Protein AF-A0A1I0Q382-F1 (afdb_monomer)

Radius of gyration: 31.77 Å; Cα contacts (8 Å, |Δi|>4): 630; chains: 1; bounding box: 106×89×60 Å

Nearest PDB structures (foldseek):
  3qdr-assembly1_A  TM=5.478E-01  e=9.020E-01  Escherichia coli K-12
  5xpu-assembly1_A  TM=3.634E-01  e=1.411E+00  Homo sapiens
  6ds5-assembly1_A  TM=2.085E-01  e=6.758E+00  Homo sapiens

Foldseek 3Di:
DVVVVVVVVVVVVVVVVVVVVVVVPPPDPPPPDFQKKKKWFAPLPDDFPDFADQQCPLPGGQTWIDIDRDPVLVVQLVVQVVPFAFDPDDGTAFGMKMFTDDPRDTDFIKTDHPAWIGGPNTITGDDPSNVVSSCVRRVVDPIDRDSPPPVPPPQLVLLVVVLVVCQVCVCQQAPVHQFAFKFKKKKKFWAAQQQAGPDIDIDDTPVDDDPDDPPSNVVVVCCCRHPVGGTPHDHPDGTYIDIWIWIAGGCDDPDDDDDRDDGDTPRPPPPVPPPDDDPDPVSLLVDDFDFDADPQGTQWTDPHSQWIFGQDPVRDTDIEGAPQKAFLVGDVVLVVVLVVLDPDDPPDFFFKKKWKFKAFQQRQTDDIDIDGPDDDPDDDPVVSVVSSVVVVNVSPPRMDGHPDRDRMYIYMDMDGD

Mean predicted aligned error: 21.18 Å

Structure (mmCIF, N/CA/C/O backbone):
data_AF-A0A1I0Q382-F1
#
_entry.id   AF-A0A1I0Q382-F1
#
loop_
_atom_site.group_PDB
_atom_site.id
_atom_site.type_symbol
_atom_site.label_atom_id
_atom_site.label_alt_id
_atom_site.label_comp_id
_atom_site.label_asym_id
_atom_site.label_entity_id
_atom_site.label_seq_id
_atom_site.pdbx_PDB_ins_code
_atom_site.Cartn_x
_atom_site.Cartn_y
_atom_site.Cartn_z
_atom_site.occupancy
_atom_site.B_iso_or_equiv
_atom_site.auth_seq_id
_atom_site.auth_comp_id
_atom_site.auth_asym_id
_atom_site.auth_atom_id
_atom_site.pdbx_PDB_model_num
ATOM 1 N N . MET A 1 1 ? 60.076 -59.379 -13.309 1.00 53.09 1 MET A N 1
ATOM 2 C CA . MET A 1 1 ? 59.028 -58.819 -12.424 1.00 53.09 1 MET A CA 1
ATOM 3 C C . MET A 1 1 ? 59.174 -57.314 -12.170 1.00 53.09 1 MET A C 1
ATOM 5 O O . MET A 1 1 ? 58.160 -56.644 -12.102 1.00 53.09 1 MET A O 1
ATOM 9 N N . ILE A 1 2 ? 60.390 -56.749 -12.145 1.00 53.31 2 ILE A N 1
ATOM 10 C CA . ILE A 1 2 ? 60.640 -55.320 -11.832 1.00 53.31 2 ILE A CA 1
ATOM 11 C C . ILE A 1 2 ? 60.186 -54.337 -12.944 1.00 53.31 2 ILE A C 1
ATOM 13 O O . ILE A 1 2 ? 59.882 -53.179 -12.677 1.00 53.31 2 ILE A O 1
ATOM 17 N N . PHE A 1 3 ? 60.072 -54.785 -14.200 1.00 44.22 3 PHE A N 1
ATOM 18 C CA . PHE A 1 3 ? 59.647 -53.923 -15.319 1.00 44.22 3 PHE A CA 1
ATOM 19 C C . PHE A 1 3 ? 58.124 -53.742 -15.450 1.00 44.22 3 PHE A C 1
ATOM 21 O O . PHE A 1 3 ? 57.684 -52.788 -16.090 1.00 44.22 3 PHE A O 1
ATOM 28 N N . LEU A 1 4 ? 57.316 -54.625 -14.849 1.00 47.38 4 LEU A N 1
ATOM 29 C CA . LEU A 1 4 ? 55.854 -54.533 -14.943 1.00 47.38 4 LEU A CA 1
ATOM 30 C C . LEU A 1 4 ? 55.282 -53.518 -13.938 1.00 47.38 4 LEU A C 1
ATOM 32 O O . LEU A 1 4 ? 54.373 -52.767 -14.279 1.00 47.38 4 LEU A O 1
ATOM 36 N N . GLU A 1 5 ? 55.867 -53.419 -12.741 1.00 51.81 5 GLU A N 1
ATOM 37 C CA . GLU A 1 5 ? 55.410 -52.496 -11.688 1.00 51.81 5 GLU A CA 1
ATOM 38 C C . GLU A 1 5 ? 55.672 -51.023 -12.029 1.00 51.81 5 GLU A C 1
ATOM 40 O O . GLU A 1 5 ? 54.873 -50.142 -11.703 1.00 51.81 5 GLU A O 1
ATOM 45 N N . ARG A 1 6 ? 56.742 -50.745 -12.783 1.00 56.16 6 ARG A N 1
ATOM 46 C CA . ARG A 1 6 ? 57.118 -49.379 -13.175 1.00 56.16 6 ARG A CA 1
ATOM 47 C C . ARG A 1 6 ? 56.102 -48.733 -14.127 1.00 56.16 6 ARG A C 1
ATOM 49 O O . ARG A 1 6 ? 55.891 -47.524 -14.075 1.00 56.16 6 ARG A O 1
ATOM 56 N N . ASN A 1 7 ? 55.428 -49.541 -14.949 1.00 62.31 7 ASN A N 1
ATOM 57 C CA . ASN A 1 7 ? 54.376 -49.077 -15.857 1.00 62.31 7 ASN A CA 1
ATOM 58 C C . ASN A 1 7 ? 53.047 -48.818 -15.142 1.00 62.31 7 ASN A C 1
ATOM 60 O O . ASN A 1 7 ? 52.308 -47.920 -15.540 1.00 62.31 7 ASN A O 1
ATOM 64 N N . VAL A 1 8 ? 52.745 -49.564 -14.077 1.00 72.69 8 VAL A N 1
ATOM 65 C CA . VAL A 1 8 ? 51.533 -49.336 -13.279 1.00 72.69 8 VAL A CA 1
ATOM 66 C C . VAL A 1 8 ? 51.676 -48.045 -12.477 1.00 72.69 8 VAL A C 1
ATOM 68 O O . VAL A 1 8 ? 50.789 -47.199 -12.537 1.00 72.69 8 VAL A O 1
ATOM 71 N N . ALA A 1 9 ? 52.828 -47.828 -11.835 1.00 74.19 9 ALA A N 1
ATOM 72 C CA . ALA A 1 9 ? 53.102 -46.593 -11.100 1.00 74.19 9 ALA A CA 1
ATOM 73 C C . ALA A 1 9 ? 53.045 -45.346 -12.003 1.00 74.19 9 ALA A C 1
ATOM 75 O O . ALA A 1 9 ? 52.453 -44.337 -11.626 1.00 74.19 9 ALA A O 1
ATOM 76 N N . MET A 1 10 ? 53.588 -45.424 -13.224 1.00 77.44 10 MET A N 1
ATOM 77 C CA . MET A 1 10 ? 53.541 -44.311 -14.178 1.00 77.44 10 MET A CA 1
ATOM 78 C C . MET A 1 10 ? 52.113 -44.033 -14.678 1.00 77.44 10 MET A C 1
ATOM 80 O O . MET A 1 10 ? 51.721 -42.876 -14.792 1.00 77.44 10 MET A O 1
ATOM 84 N N . ARG A 1 11 ? 51.303 -45.072 -14.923 1.00 80.44 11 ARG A N 1
ATOM 85 C CA . ARG A 1 11 ? 49.894 -44.904 -15.322 1.00 80.44 11 ARG A CA 1
ATOM 86 C C . ARG A 1 11 ? 49.046 -44.308 -14.202 1.00 80.44 11 ARG A C 1
ATOM 88 O O . ARG A 1 11 ? 48.251 -43.415 -14.468 1.00 80.44 11 ARG A O 1
ATOM 95 N N . VAL A 1 12 ? 49.250 -44.748 -12.960 1.00 81.69 12 VAL A N 1
ATOM 96 C CA . VAL A 1 12 ? 48.557 -44.188 -11.789 1.00 81.69 12 VAL A CA 1
ATOM 97 C C . VAL A 1 12 ? 48.958 -42.728 -11.571 1.00 81.69 12 VAL A C 1
ATOM 99 O O . VAL A 1 12 ? 48.084 -41.899 -11.346 1.00 81.69 12 VAL A O 1
ATOM 102 N N . LEU A 1 13 ? 50.241 -42.383 -11.730 1.00 81.38 13 LEU A N 1
ATOM 103 C CA . LEU A 1 13 ? 50.717 -40.999 -11.638 1.00 81.38 13 LEU A CA 1
ATOM 104 C C . LEU A 1 13 ? 50.080 -40.098 -12.708 1.00 81.38 13 LEU A C 1
ATOM 106 O O . LEU A 1 13 ? 49.665 -38.986 -12.398 1.00 81.38 13 LEU A O 1
ATOM 110 N N . ILE A 1 14 ? 49.969 -40.578 -13.951 1.00 80.31 14 ILE A N 1
ATOM 111 C CA . ILE A 1 14 ? 49.333 -39.827 -15.044 1.00 80.31 14 ILE A CA 1
ATOM 112 C C . ILE A 1 14 ? 47.838 -39.630 -14.770 1.00 80.31 14 ILE A C 1
ATOM 114 O O . ILE A 1 14 ? 47.339 -38.522 -14.934 1.00 80.31 14 ILE A O 1
ATOM 118 N N . ILE A 1 15 ? 47.133 -40.663 -14.299 1.00 81.19 15 ILE A N 1
ATOM 119 C CA . ILE A 1 15 ? 45.714 -40.554 -13.924 1.00 81.19 15 ILE A CA 1
ATOM 120 C C . ILE A 1 15 ? 45.539 -39.564 -12.764 1.00 81.19 15 ILE A C 1
ATOM 122 O O . ILE A 1 15 ? 44.635 -38.733 -12.806 1.00 81.19 15 ILE A O 1
ATOM 126 N N . TYR A 1 16 ? 46.428 -39.591 -11.768 1.00 80.44 16 TYR A N 1
ATOM 127 C CA . TYR A 1 16 ? 46.394 -38.672 -10.629 1.00 80.44 16 TYR A CA 1
ATOM 128 C C . TYR A 1 16 ? 46.687 -37.221 -11.044 1.00 80.44 16 TYR A C 1
ATOM 130 O O . TYR A 1 16 ? 46.017 -36.301 -10.585 1.00 80.44 16 TYR A O 1
ATOM 138 N N . LEU A 1 17 ? 47.633 -37.009 -11.966 1.00 78.62 17 LEU A N 1
ATOM 139 C CA . LEU A 1 17 ? 47.918 -35.696 -12.553 1.00 78.62 17 LEU A CA 1
ATOM 140 C C . LEU A 1 17 ? 46.750 -35.177 -13.398 1.00 78.62 17 LEU A C 1
ATOM 142 O O . LEU A 1 17 ? 46.413 -34.001 -13.291 1.00 78.62 17 LEU A O 1
ATOM 146 N N . MET A 1 18 ? 46.094 -36.040 -14.182 1.00 76.00 18 MET A N 1
ATOM 147 C CA . MET A 1 18 ? 44.894 -35.664 -14.934 1.00 76.00 18 MET A CA 1
ATOM 148 C C . MET A 1 18 ? 43.744 -35.278 -13.990 1.00 76.00 18 MET A C 1
ATOM 150 O O . MET A 1 18 ? 43.144 -34.223 -14.185 1.00 76.00 18 MET A O 1
ATOM 154 N N . LEU A 1 19 ? 43.513 -36.042 -12.914 1.00 73.62 19 LEU A N 1
ATOM 155 C CA . LEU A 1 19 ? 42.513 -35.729 -11.882 1.00 73.62 19 LEU A CA 1
ATOM 156 C C . LEU A 1 19 ? 42.807 -34.411 -11.145 1.00 73.62 19 LEU A C 1
ATOM 158 O O . LEU A 1 19 ? 41.898 -33.605 -10.938 1.00 73.62 19 LEU A O 1
ATOM 162 N N . LEU A 1 20 ? 44.071 -34.148 -10.801 1.00 68.56 20 LEU A N 1
ATOM 163 C CA . LEU A 1 20 ? 44.489 -32.885 -10.182 1.00 68.56 20 LEU A CA 1
ATOM 164 C C . LEU A 1 20 ? 44.350 -31.692 -11.139 1.00 68.56 20 LEU A C 1
ATOM 166 O O . LEU A 1 20 ? 43.952 -30.614 -10.707 1.00 68.56 20 LEU A O 1
ATOM 170 N N . SER A 1 21 ? 44.615 -31.881 -12.435 1.00 61.41 21 SER A N 1
ATOM 171 C CA . SER A 1 21 ? 44.448 -30.825 -13.445 1.00 61.41 21 SER A CA 1
ATOM 172 C C . SER A 1 21 ? 42.984 -30.520 -13.788 1.00 61.41 21 SER A C 1
ATOM 174 O O . SER A 1 21 ? 42.673 -29.403 -14.188 1.00 61.41 21 SER A O 1
ATOM 176 N N . SER A 1 22 ? 42.063 -31.469 -13.578 1.00 58.28 22 SER A N 1
ATOM 177 C CA . SER A 1 22 ? 40.620 -31.220 -13.710 1.00 58.28 22 SER A CA 1
ATOM 178 C C . SER A 1 22 ? 40.004 -30.489 -12.510 1.00 58.28 22 SER A C 1
ATOM 180 O O . SER A 1 22 ? 38.919 -29.927 -12.633 1.00 58.28 22 SER A O 1
ATOM 182 N N . LEU A 1 23 ? 40.690 -30.451 -11.361 1.00 56.38 23 LEU A N 1
ATOM 183 C CA . LEU A 1 23 ? 40.218 -29.753 -10.157 1.00 56.38 23 LEU A CA 1
ATOM 184 C C . LEU A 1 23 ? 40.530 -28.245 -10.168 1.00 56.38 23 LEU A C 1
ATOM 186 O O . LEU A 1 23 ? 39.885 -27.490 -9.447 1.00 56.38 23 LEU A O 1
ATOM 190 N N . SER A 1 24 ? 41.464 -27.775 -11.002 1.00 49.94 24 SER A N 1
ATOM 191 C CA . SER A 1 24 ? 41.850 -26.356 -11.081 1.00 49.94 24 SER A CA 1
ATOM 192 C C . SER A 1 24 ? 41.046 -25.521 -12.089 1.00 49.94 24 SER A C 1
ATOM 194 O O . SER A 1 24 ? 41.244 -24.310 -12.160 1.00 49.94 24 SER A O 1
ATOM 196 N N . VAL A 1 25 ? 40.106 -26.119 -12.833 1.00 47.25 25 VAL A N 1
ATOM 197 C CA . VAL A 1 25 ? 39.289 -25.407 -13.843 1.00 47.25 25 VAL A CA 1
ATOM 198 C C . VAL A 1 25 ? 37.951 -24.888 -13.279 1.00 47.25 25 VAL A C 1
ATOM 200 O O . VAL A 1 25 ? 37.290 -24.072 -13.910 1.00 47.25 25 VAL A O 1
ATOM 203 N N . PHE A 1 26 ? 37.574 -25.255 -12.050 1.00 44.81 26 PHE A N 1
ATOM 204 C CA . PHE A 1 26 ? 36.274 -24.891 -11.456 1.00 44.81 26 PHE A CA 1
ATOM 205 C C . PHE A 1 26 ? 36.315 -23.781 -10.391 1.00 44.81 26 PHE A C 1
ATOM 207 O O . PHE A 1 26 ? 35.401 -23.682 -9.578 1.00 44.81 26 PHE A O 1
ATOM 214 N N . SER A 1 27 ? 37.338 -22.918 -10.376 1.00 37.47 27 SER A N 1
ATOM 215 C CA . SER A 1 27 ? 37.401 -21.815 -9.396 1.00 37.47 27 SER A CA 1
ATOM 216 C C . SER A 1 27 ? 37.794 -20.456 -9.976 1.00 37.47 27 SER A C 1
ATOM 218 O O . SER A 1 27 ? 38.335 -19.606 -9.270 1.00 37.47 27 SER A O 1
ATOM 220 N N . VAL A 1 28 ? 37.474 -20.205 -11.243 1.00 39.75 28 VAL A N 1
ATOM 221 C CA . VAL A 1 28 ? 37.279 -18.829 -11.704 1.00 39.75 28 VAL A CA 1
ATOM 222 C C . VAL A 1 28 ? 35.774 -18.652 -11.765 1.00 39.75 28 VAL A C 1
ATOM 224 O O . VAL A 1 28 ? 35.144 -19.140 -12.699 1.00 39.75 28 VAL A O 1
ATOM 227 N N . LYS A 1 29 ? 35.173 -18.016 -10.745 1.00 38.72 29 LYS A N 1
ATOM 228 C CA . LYS A 1 29 ? 33.820 -17.467 -10.913 1.00 38.72 29 LYS A CA 1
ATOM 229 C C . LYS A 1 29 ? 33.903 -16.640 -12.198 1.00 38.72 29 LYS A C 1
ATOM 231 O O . LYS A 1 29 ? 34.735 -15.728 -12.211 1.00 38.72 29 LYS A O 1
ATOM 236 N N . PRO A 1 30 ? 33.174 -16.975 -13.281 1.00 43.50 30 PRO A N 1
ATOM 237 C CA . PRO A 1 30 ? 33.190 -16.139 -14.467 1.00 43.50 30 PRO A CA 1
ATOM 238 C C . PRO A 1 30 ? 32.846 -14.745 -13.971 1.00 43.50 30 PRO A C 1
ATOM 240 O O . PRO A 1 30 ? 31.828 -14.563 -13.301 1.00 43.50 30 PRO A O 1
ATOM 243 N N . GLN A 1 31 ? 33.771 -13.809 -14.161 1.00 53.19 31 GLN A N 1
ATOM 244 C CA . GLN A 1 31 ? 33.557 -12.419 -13.812 1.00 53.19 31 GLN A CA 1
ATOM 245 C C . GLN A 1 31 ? 32.370 -11.998 -14.670 1.00 53.19 31 GLN A C 1
ATOM 247 O O . GLN A 1 31 ? 32.522 -11.836 -15.878 1.00 53.19 31 GLN A O 1
ATOM 252 N N . GLN A 1 32 ? 31.175 -12.017 -14.075 1.00 64.50 32 GLN A N 1
ATOM 253 C CA . GLN A 1 32 ? 29.933 -11.832 -14.805 1.00 64.50 32 GLN A CA 1
ATOM 254 C C . GLN A 1 32 ? 30.045 -10.477 -15.495 1.00 64.50 32 GLN A C 1
ATOM 256 O O . GLN A 1 32 ? 30.254 -9.456 -14.839 1.00 64.50 32 GLN A O 1
ATOM 261 N N . ILE A 1 33 ? 30.045 -10.498 -16.825 1.00 83.25 33 ILE A N 1
ATOM 262 C CA . ILE A 1 33 ? 30.227 -9.299 -17.630 1.00 83.25 33 ILE A CA 1
ATOM 263 C C . ILE A 1 33 ? 28.929 -8.517 -17.492 1.00 83.25 33 ILE A C 1
ATOM 265 O O . ILE A 1 33 ? 27.914 -8.920 -18.036 1.00 83.25 33 ILE A O 1
ATOM 269 N N . ILE A 1 34 ? 28.953 -7.436 -16.723 1.00 88.50 34 ILE A N 1
ATOM 270 C CA . ILE A 1 34 ? 27.811 -6.537 -16.577 1.00 88.50 34 ILE A CA 1
ATOM 271 C C . ILE A 1 34 ? 27.890 -5.525 -17.719 1.00 88.50 34 ILE A C 1
ATOM 273 O O . ILE A 1 34 ? 28.886 -4.806 -17.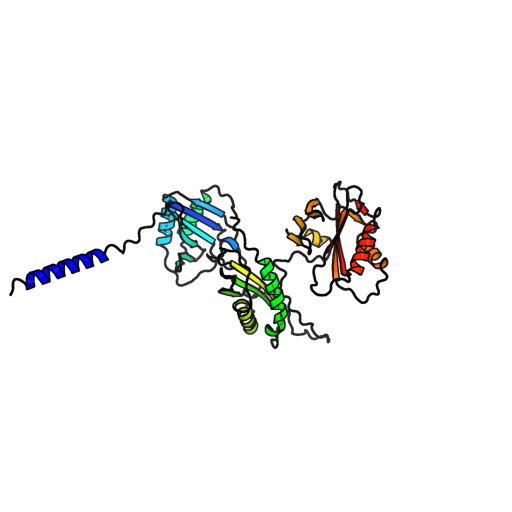824 1.00 88.50 34 ILE A O 1
ATOM 277 N N . ASP A 1 35 ? 26.865 -5.464 -18.566 1.00 88.38 35 ASP A N 1
ATOM 278 C CA . ASP A 1 35 ? 26.790 -4.485 -19.663 1.00 88.38 35 ASP A CA 1
ATOM 279 C C . ASP A 1 35 ? 25.824 -3.333 -19.386 1.00 88.38 35 ASP A C 1
ATOM 281 O O . ASP A 1 35 ? 25.942 -2.270 -19.992 1.00 88.38 35 ASP A O 1
ATOM 285 N N . SER A 1 36 ? 24.901 -3.521 -18.448 1.00 89.81 36 SER A N 1
ATOM 286 C CA . SER A 1 36 ? 23.891 -2.531 -18.112 1.00 89.81 36 SER A CA 1
ATOM 287 C C . SER A 1 36 ? 23.407 -2.694 -16.675 1.00 89.81 36 SER A C 1
ATOM 289 O O . SER A 1 36 ? 23.544 -3.753 -16.057 1.00 89.81 36 SER A O 1
ATOM 291 N N . MET A 1 37 ? 22.864 -1.619 -16.110 1.00 92.62 37 MET A N 1
ATOM 292 C CA . MET A 1 37 ? 22.238 -1.638 -14.794 1.00 92.62 37 MET A CA 1
ATOM 293 C C . MET A 1 37 ? 21.039 -0.700 -14.730 1.00 92.62 37 MET A C 1
ATOM 295 O O . MET A 1 37 ? 21.008 0.338 -15.386 1.00 92.62 37 MET A O 1
ATOM 299 N N . VAL A 1 38 ? 20.075 -1.059 -13.889 1.00 90.69 38 VAL A N 1
ATOM 300 C CA . VAL A 1 38 ? 18.918 -0.227 -13.557 1.00 90.69 38 VAL A CA 1
ATOM 301 C C . VAL A 1 38 ? 19.045 0.194 -12.103 1.00 90.69 38 VAL A C 1
ATOM 303 O O . VAL A 1 38 ? 19.131 -0.656 -11.214 1.00 90.69 38 VAL A O 1
ATOM 306 N N . ILE A 1 39 ? 19.056 1.501 -11.859 1.00 94.00 39 ILE A N 1
ATOM 307 C CA . ILE A 1 39 ? 19.146 2.105 -10.530 1.00 94.00 39 ILE A CA 1
ATOM 308 C C . ILE A 1 39 ? 17.774 2.667 -10.168 1.00 94.00 39 ILE A C 1
ATOM 310 O O . ILE A 1 39 ? 17.283 3.594 -10.812 1.00 94.00 39 ILE A O 1
ATOM 314 N N . LYS A 1 40 ? 17.167 2.127 -9.113 1.00 93.75 40 LYS A N 1
ATOM 315 C CA . LYS A 1 40 ? 15.944 2.645 -8.499 1.00 93.75 40 LYS A CA 1
ATOM 316 C C . LYS A 1 40 ? 16.323 3.368 -7.213 1.00 93.75 40 LYS A C 1
ATOM 318 O O . LYS A 1 40 ? 16.770 2.716 -6.275 1.00 93.75 40 LYS A O 1
ATOM 323 N N . VAL A 1 41 ? 16.179 4.689 -7.153 1.00 93.56 41 VAL A N 1
ATOM 324 C CA . VAL A 1 41 ? 16.638 5.498 -6.012 1.00 93.56 41 VAL A CA 1
ATOM 325 C C . VAL A 1 41 ? 15.518 6.348 -5.428 1.00 93.56 41 VAL A C 1
ATOM 327 O O . VAL A 1 41 ? 14.826 7.076 -6.135 1.00 93.56 41 VAL A O 1
ATOM 330 N N . ALA A 1 42 ? 15.345 6.261 -4.120 1.00 90.38 42 ALA A N 1
ATOM 331 C CA . ALA A 1 42 ? 14.502 7.143 -3.335 1.00 90.38 42 ALA A CA 1
ATOM 332 C C . ALA A 1 42 ? 15.377 8.176 -2.603 1.00 90.38 42 ALA A C 1
ATOM 334 O O . ALA A 1 42 ? 16.573 7.939 -2.409 1.00 90.38 42 ALA A O 1
ATOM 335 N N . PRO A 1 43 ? 14.821 9.319 -2.160 1.00 86.81 43 PRO A N 1
ATOM 336 C CA . PRO A 1 43 ? 15.600 10.293 -1.406 1.00 86.81 43 PRO A CA 1
ATOM 337 C C . PRO A 1 43 ? 16.194 9.659 -0.140 1.00 86.81 43 PRO A C 1
ATOM 339 O O . PRO A 1 43 ? 15.476 9.047 0.653 1.00 86.81 43 PRO A O 1
ATOM 342 N N . TRP A 1 44 ? 17.501 9.838 0.070 1.00 87.06 44 TRP A N 1
ATOM 343 C CA . TRP A 1 44 ? 18.238 9.236 1.192 1.00 87.06 44 TRP A CA 1
ATOM 344 C C . TRP A 1 44 ? 17.717 9.646 2.574 1.00 87.06 44 TRP A C 1
ATOM 346 O O . TRP A 1 44 ? 17.905 8.912 3.542 1.00 87.06 44 TRP A O 1
ATOM 356 N N . ASP A 1 45 ? 17.066 10.807 2.653 1.00 84.31 45 ASP A N 1
ATOM 357 C CA . ASP A 1 45 ? 16.512 11.384 3.880 1.00 84.31 45 ASP A CA 1
ATOM 358 C C . ASP A 1 45 ? 14.971 11.339 3.920 1.00 84.31 45 ASP A C 1
ATOM 360 O O . ASP A 1 45 ? 14.350 12.003 4.751 1.00 84.31 45 ASP A O 1
ATOM 364 N N . ALA A 1 46 ? 14.324 10.584 3.022 1.00 74.25 46 ALA A N 1
ATOM 365 C CA . ALA A 1 46 ? 12.867 10.473 3.007 1.00 74.25 46 ALA A CA 1
ATOM 366 C C . ALA A 1 46 ? 12.346 9.802 4.287 1.00 74.25 46 ALA A C 1
ATOM 368 O O . ALA A 1 46 ? 12.737 8.691 4.634 1.00 74.25 46 ALA A O 1
ATOM 369 N N . VAL A 1 47 ? 11.403 10.436 4.976 1.00 68.50 47 VAL A N 1
ATOM 370 C CA . VAL A 1 47 ? 10.758 9.821 6.141 1.00 68.50 47 VAL A CA 1
ATOM 371 C C . VAL A 1 47 ? 9.783 8.747 5.659 1.00 68.50 47 VAL A C 1
ATOM 373 O O . VAL A 1 47 ? 8.922 9.030 4.828 1.00 68.50 47 VAL A O 1
ATOM 376 N N . THR A 1 48 ? 9.921 7.524 6.170 1.00 61.72 48 THR A N 1
ATOM 377 C CA . THR A 1 48 ? 9.036 6.397 5.849 1.00 61.72 48 THR A CA 1
ATOM 378 C C . THR A 1 48 ? 8.332 5.889 7.097 1.00 61.72 48 THR A C 1
ATOM 380 O O . THR A 1 48 ? 8.900 5.845 8.188 1.00 61.72 48 THR A O 1
ATOM 383 N N . ASP A 1 49 ? 7.078 5.477 6.922 1.00 48.09 49 ASP A N 1
ATOM 384 C CA . ASP A 1 49 ? 6.251 4.930 8.001 1.00 48.09 49 ASP A CA 1
ATOM 385 C C . ASP A 1 49 ? 6.651 3.493 8.388 1.00 48.09 49 ASP A C 1
ATOM 387 O O . ASP A 1 49 ? 6.207 2.988 9.423 1.00 48.09 49 ASP A O 1
ATOM 391 N N . ILE A 1 50 ? 7.460 2.831 7.551 1.00 62.22 50 ILE A N 1
ATOM 392 C CA . ILE A 1 50 ? 7.937 1.454 7.720 1.00 62.22 50 ILE A CA 1
ATOM 393 C C . ILE A 1 50 ? 9.430 1.339 7.397 1.00 62.22 50 ILE A C 1
ATOM 395 O O . ILE A 1 50 ? 9.983 2.164 6.662 1.00 62.22 50 ILE A O 1
ATOM 399 N N . GLY A 1 51 ? 10.068 0.291 7.924 1.00 70.19 51 GLY A N 1
ATOM 400 C CA . GLY A 1 51 ? 11.407 -0.108 7.505 1.00 70.19 51 GLY A CA 1
ATOM 401 C C . GLY A 1 51 ? 11.386 -0.556 6.045 1.00 70.19 51 GLY A C 1
ATOM 402 O O . GLY A 1 51 ? 10.612 -1.438 5.667 1.00 70.19 51 GLY A O 1
ATOM 403 N N . ILE A 1 52 ? 12.216 0.074 5.215 1.00 79.62 52 ILE A N 1
ATOM 404 C CA . ILE A 1 52 ? 12.336 -0.299 3.806 1.00 79.62 52 ILE A CA 1
ATOM 405 C C . ILE A 1 52 ? 13.374 -1.413 3.684 1.00 79.62 52 ILE A C 1
ATOM 407 O O . ILE A 1 52 ? 14.537 -1.254 4.045 1.00 79.62 52 ILE A O 1
ATOM 411 N N . GLU A 1 53 ? 12.965 -2.558 3.172 1.00 84.44 53 GLU A N 1
ATOM 412 C CA . GLU A 1 53 ? 13.810 -3.699 2.863 1.00 84.44 53 GLU A CA 1
ATOM 413 C C . GLU A 1 53 ? 13.980 -3.850 1.348 1.00 84.44 53 GLU A C 1
ATOM 415 O O . GLU A 1 53 ? 13.306 -3.222 0.537 1.00 84.44 53 GLU A O 1
ATOM 420 N N . CYS A 1 54 ? 14.881 -4.739 0.936 1.00 81.38 54 CYS A N 1
ATOM 421 C CA . CYS A 1 54 ? 15.117 -4.992 -0.486 1.00 81.38 54 CYS A CA 1
ATOM 422 C C . CYS A 1 54 ? 13.913 -5.631 -1.210 1.00 81.38 54 CYS A C 1
ATOM 424 O O . CYS A 1 54 ? 13.758 -5.478 -2.423 1.00 81.38 54 CYS A O 1
ATOM 426 N N . SER A 1 55 ? 13.085 -6.365 -0.461 1.00 79.12 55 SER A N 1
ATOM 427 C CA . SER A 1 55 ? 11.891 -7.069 -0.940 1.00 79.12 55 SER A CA 1
ATOM 428 C C . SER A 1 55 ? 10.689 -6.147 -1.128 1.00 79.12 55 SER A C 1
ATOM 430 O O . SER A 1 55 ? 9.893 -6.387 -2.024 1.00 79.12 55 SER A O 1
ATOM 432 N N . ASN A 1 56 ? 10.565 -5.101 -0.306 1.00 71.50 56 ASN A N 1
ATOM 433 C CA . ASN A 1 56 ? 9.406 -4.207 -0.305 1.00 71.50 56 ASN A CA 1
ATOM 434 C C . ASN A 1 56 ? 9.709 -2.816 -0.886 1.00 71.50 56 ASN A C 1
ATOM 436 O O . ASN A 1 56 ? 8.818 -1.971 -0.918 1.00 71.50 56 ASN A O 1
ATOM 440 N N . PHE A 1 57 ? 10.943 -2.570 -1.340 1.00 82.38 57 PHE A N 1
ATOM 441 C CA . PHE A 1 57 ? 11.401 -1.268 -1.826 1.00 82.38 57 PHE A CA 1
ATOM 442 C C . PHE A 1 57 ? 10.432 -0.655 -2.843 1.00 82.38 57 PHE A C 1
ATOM 444 O O . PHE A 1 57 ? 9.965 0.465 -2.656 1.00 82.38 57 PHE A O 1
ATOM 451 N N . GLU A 1 58 ? 10.060 -1.408 -3.879 1.00 79.19 58 GLU A N 1
ATOM 452 C CA . GLU A 1 58 ? 9.208 -0.900 -4.956 1.00 79.19 58 GLU A CA 1
ATOM 453 C C . GLU A 1 58 ? 7.761 -0.604 -4.537 1.00 79.19 58 GLU A C 1
ATOM 455 O O . GLU A 1 58 ? 7.089 0.201 -5.181 1.00 79.19 58 GLU A O 1
ATOM 460 N N . THR A 1 59 ? 7.264 -1.238 -3.473 1.00 71.00 59 THR A N 1
ATOM 461 C CA . THR A 1 59 ? 5.885 -1.053 -2.993 1.00 71.00 59 THR A CA 1
ATOM 462 C C . THR A 1 59 ? 5.781 -0.028 -1.867 1.00 71.00 59 THR A C 1
ATOM 464 O O . THR A 1 59 ? 4.692 0.490 -1.609 1.00 71.00 59 THR A O 1
ATOM 467 N N . SER A 1 60 ? 6.904 0.278 -1.214 1.00 67.31 60 SER A N 1
ATOM 468 C CA . SER A 1 60 ? 6.929 0.969 0.078 1.00 67.31 60 SER A CA 1
ATOM 469 C C . SER A 1 60 ? 7.423 2.412 0.015 1.00 67.31 60 SER A C 1
ATOM 471 O O . SER A 1 60 ? 7.173 3.172 0.951 1.00 67.31 60 SER A O 1
ATOM 473 N N . ILE A 1 61 ? 8.113 2.812 -1.056 1.00 75.25 61 ILE A N 1
ATOM 474 C CA . ILE A 1 61 ? 8.621 4.177 -1.219 1.00 75.25 61 ILE A CA 1
ATOM 475 C C . ILE A 1 61 ? 8.583 4.605 -2.688 1.00 75.25 61 ILE A C 1
ATOM 477 O O . ILE A 1 61 ? 8.825 3.800 -3.580 1.00 75.25 61 ILE A O 1
ATOM 481 N N . ASP A 1 62 ? 8.278 5.878 -2.952 1.00 79.50 62 ASP A N 1
ATOM 482 C CA . ASP A 1 62 ? 8.400 6.430 -4.302 1.00 79.50 62 ASP A CA 1
ATOM 483 C C . ASP A 1 62 ? 9.885 6.596 -4.674 1.00 79.50 62 ASP A C 1
ATOM 485 O O . ASP A 1 62 ? 10.698 7.080 -3.880 1.00 79.50 62 ASP A O 1
ATOM 489 N N . TYR A 1 63 ? 10.241 6.207 -5.899 1.00 85.69 63 TYR A N 1
ATOM 490 C CA . TYR A 1 63 ? 11.619 6.197 -6.388 1.00 85.69 63 TYR A CA 1
ATOM 491 C C . TYR A 1 63 ? 11.732 6.758 -7.811 1.00 85.69 63 TYR A C 1
ATOM 493 O O . TYR A 1 63 ? 10.772 6.800 -8.581 1.00 85.69 63 TYR A O 1
ATOM 501 N N . GLN A 1 64 ? 12.939 7.190 -8.164 1.00 86.81 64 GLN A N 1
ATOM 502 C CA . GLN A 1 64 ? 13.356 7.512 -9.524 1.00 86.81 64 GLN A CA 1
ATOM 503 C C . GLN A 1 64 ? 14.032 6.295 -10.150 1.00 86.81 64 GLN A C 1
ATOM 505 O O . GLN A 1 64 ? 14.682 5.524 -9.445 1.00 86.81 64 GLN A O 1
ATOM 510 N N . VAL A 1 65 ? 13.907 6.142 -11.467 1.00 87.06 65 VAL A N 1
ATOM 511 C CA . VAL A 1 65 ? 14.565 5.071 -12.227 1.00 87.06 65 VAL A CA 1
ATOM 512 C C . VAL A 1 65 ? 15.606 5.682 -13.154 1.00 87.06 65 VAL A C 1
ATOM 514 O O . VAL A 1 65 ? 15.325 6.662 -13.843 1.00 87.06 65 VAL A O 1
ATOM 517 N N . CYS A 1 66 ? 16.796 5.092 -13.169 1.00 89.12 66 CYS A N 1
ATOM 518 C CA . CYS A 1 66 ? 17.900 5.454 -14.043 1.00 89.12 66 CYS A CA 1
ATOM 519 C C . CYS A 1 66 ? 18.457 4.188 -14.701 1.00 89.12 66 CYS A C 1
ATOM 521 O O . CYS A 1 66 ? 18.969 3.305 -14.013 1.00 89.12 66 CYS A O 1
ATOM 523 N N . ASP A 1 67 ? 18.374 4.121 -16.026 1.00 88.44 67 ASP A N 1
ATOM 524 C CA . ASP A 1 67 ? 18.996 3.071 -16.830 1.00 88.44 67 ASP A CA 1
ATOM 525 C C . ASP A 1 67 ? 20.409 3.520 -17.220 1.00 88.44 67 ASP A C 1
ATOM 527 O O . ASP A 1 67 ? 20.574 4.578 -17.824 1.00 88.44 67 ASP A O 1
ATOM 531 N N . GLU A 1 68 ? 21.430 2.737 -16.879 1.00 89.69 68 GLU A N 1
ATOM 532 C CA . GLU A 1 68 ? 22.834 3.066 -17.139 1.00 89.69 68 GLU A CA 1
ATOM 533 C C . GLU A 1 68 ? 23.513 1.944 -17.936 1.00 89.69 68 GLU A C 1
ATOM 535 O O . GLU A 1 68 ? 23.463 0.769 -17.571 1.00 89.69 68 GLU A O 1
ATOM 540 N N . GLN A 1 69 ? 24.173 2.322 -19.031 1.00 89.88 69 GLN A N 1
ATOM 541 C CA . GLN A 1 69 ? 24.898 1.424 -19.946 1.00 89.88 69 GLN A CA 1
ATOM 542 C C . GLN A 1 69 ? 26.382 1.805 -20.074 1.00 89.88 69 GLN A C 1
ATOM 544 O O . GLN A 1 69 ? 27.166 1.136 -20.747 1.00 89.88 69 GLN A O 1
ATOM 549 N N . ASN A 1 70 ? 26.804 2.900 -19.442 1.00 90.00 70 ASN A N 1
ATOM 550 C CA . ASN A 1 70 ? 28.179 3.358 -19.459 1.00 90.00 70 ASN A CA 1
ATOM 551 C C . ASN A 1 70 ? 29.065 2.431 -18.619 1.00 90.00 70 ASN A C 1
ATOM 553 O O . ASN A 1 70 ? 29.014 2.418 -17.386 1.00 90.00 70 ASN A O 1
ATOM 557 N N . SER A 1 71 ? 29.961 1.709 -19.289 1.00 89.94 71 SER A N 1
ATOM 558 C CA . SER A 1 71 ? 30.896 0.773 -18.654 1.00 89.94 71 SER A CA 1
ATOM 559 C C . SER A 1 71 ? 31.800 1.421 -17.592 1.00 89.94 71 SER A C 1
ATOM 561 O O . SER A 1 71 ? 32.180 0.767 -16.618 1.00 89.94 71 SER A O 1
ATOM 563 N N . CYS A 1 72 ? 32.118 2.715 -17.713 1.00 90.88 72 CYS A N 1
ATOM 564 C CA . CYS A 1 72 ? 32.877 3.456 -16.702 1.00 90.88 72 CYS A CA 1
ATOM 565 C C . CYS A 1 72 ? 32.047 3.700 -15.432 1.00 90.88 72 CYS A C 1
ATOM 567 O O . CYS A 1 72 ? 32.561 3.561 -14.324 1.00 90.88 72 CYS A O 1
ATOM 569 N N . ALA A 1 73 ? 30.760 4.025 -15.569 1.00 92.31 73 ALA A N 1
ATOM 570 C CA . ALA A 1 73 ? 29.858 4.194 -14.429 1.00 92.31 73 ALA A CA 1
ATOM 571 C C . ALA A 1 73 ? 29.600 2.856 -13.718 1.00 92.31 73 ALA A C 1
ATOM 573 O O . ALA A 1 73 ? 29.754 2.756 -12.499 1.00 92.31 73 ALA A O 1
ATOM 574 N N . ILE A 1 74 ? 29.314 1.808 -14.496 1.00 92.38 74 ILE A N 1
ATOM 575 C CA . ILE A 1 74 ? 29.094 0.443 -14.000 1.00 92.38 74 ILE A CA 1
ATOM 576 C C . ILE A 1 74 ? 30.326 -0.059 -13.237 1.00 92.38 74 ILE A C 1
ATOM 578 O O . ILE A 1 74 ? 30.217 -0.501 -12.093 1.00 92.38 74 ILE A O 1
ATOM 582 N N . SER A 1 75 ? 31.521 0.054 -13.828 1.00 92.19 75 SER A N 1
ATOM 583 C CA . SER A 1 75 ? 32.757 -0.409 -13.181 1.00 92.19 75 SER A CA 1
ATOM 584 C C . SER A 1 75 ? 33.083 0.347 -11.892 1.00 92.19 75 SER A C 1
ATOM 586 O O . SER A 1 75 ? 33.592 -0.265 -10.952 1.00 92.19 75 SER A O 1
ATOM 588 N N . LYS A 1 76 ? 32.747 1.642 -11.799 1.00 95.06 76 LYS A N 1
ATOM 589 C CA . LYS A 1 76 ? 32.866 2.410 -10.550 1.00 95.06 76 LYS A CA 1
ATOM 590 C C . LYS A 1 76 ? 31.951 1.861 -9.458 1.00 95.06 76 LYS A C 1
ATOM 592 O O . LYS A 1 76 ? 32.443 1.611 -8.362 1.00 95.06 76 LYS A O 1
ATOM 597 N N . ILE A 1 77 ? 30.668 1.621 -9.749 1.00 95.38 77 ILE A N 1
ATOM 598 C CA . ILE A 1 77 ? 29.737 1.040 -8.764 1.00 95.38 77 ILE A CA 1
ATOM 599 C C . ILE A 1 77 ? 30.224 -0.335 -8.306 1.00 95.38 77 ILE A C 1
ATOM 601 O O . ILE A 1 77 ? 30.343 -0.576 -7.107 1.00 95.38 77 ILE A O 1
ATOM 605 N N . VAL A 1 78 ? 30.558 -1.223 -9.243 1.00 94.25 78 VAL A N 1
ATOM 606 C CA . VAL A 1 78 ? 31.026 -2.581 -8.921 1.00 94.25 78 VAL A CA 1
ATOM 607 C C . VAL A 1 78 ? 32.314 -2.539 -8.095 1.00 94.25 78 VAL A C 1
ATOM 609 O O . VAL A 1 78 ? 32.458 -3.292 -7.133 1.00 94.25 78 VAL A O 1
ATOM 612 N N . SER A 1 79 ? 33.242 -1.635 -8.424 1.00 94.00 79 SER A N 1
ATOM 613 C CA . SER A 1 79 ? 34.455 -1.425 -7.630 1.00 94.00 79 SER A CA 1
ATOM 614 C C . SER A 1 79 ? 34.133 -0.994 -6.198 1.00 94.00 79 SER A C 1
ATOM 616 O O . SER A 1 79 ? 34.760 -1.496 -5.270 1.00 94.00 79 SER A O 1
ATOM 618 N N . GLU A 1 80 ? 33.201 -0.061 -6.002 1.00 96.50 80 GLU A N 1
ATOM 619 C CA . GLU A 1 80 ? 32.828 0.397 -4.660 1.00 96.50 80 GLU A CA 1
ATOM 620 C C . GLU A 1 80 ? 32.112 -0.698 -3.860 1.00 96.50 80 GLU A C 1
ATOM 622 O O . GLU A 1 80 ? 32.420 -0.884 -2.686 1.00 96.50 80 GLU A O 1
ATOM 627 N N . LEU A 1 81 ? 31.239 -1.484 -4.498 1.00 95.19 81 LEU A N 1
ATOM 628 C CA . LEU A 1 81 ? 30.564 -2.624 -3.867 1.00 95.19 81 LEU A CA 1
ATOM 629 C C . LEU A 1 81 ? 31.556 -3.703 -3.402 1.00 95.19 81 LEU A C 1
ATOM 631 O O . LEU A 1 81 ? 31.433 -4.215 -2.293 1.00 95.19 81 LEU A O 1
ATOM 635 N N . ASN A 1 82 ? 32.582 -4.001 -4.203 1.00 93.31 82 ASN A N 1
ATOM 636 C CA . ASN A 1 82 ? 33.613 -4.986 -3.852 1.00 93.31 82 ASN A CA 1
ATOM 637 C C . ASN A 1 82 ? 34.545 -4.539 -2.712 1.00 93.31 82 ASN A C 1
ATOM 639 O O . ASN A 1 82 ? 35.288 -5.359 -2.176 1.00 93.31 82 ASN A O 1
ATOM 643 N N . ARG A 1 83 ? 34.545 -3.247 -2.364 1.00 94.62 83 ARG A N 1
ATOM 644 C CA . ARG A 1 83 ? 35.365 -2.672 -1.287 1.00 94.62 83 ARG A CA 1
ATOM 645 C C . ARG A 1 83 ? 34.625 -2.565 0.042 1.00 94.62 83 ARG A C 1
ATOM 647 O O . ARG A 1 83 ? 35.229 -2.115 1.011 1.00 94.62 83 ARG A O 1
ATOM 654 N N . LEU A 1 84 ? 33.336 -2.903 0.091 1.00 94.56 84 LEU A N 1
ATOM 655 C CA . LEU A 1 84 ? 32.559 -2.733 1.311 1.00 94.56 84 LEU A CA 1
ATOM 656 C C . LEU A 1 84 ? 32.977 -3.749 2.376 1.00 94.56 84 LEU A C 1
ATOM 658 O O . LEU A 1 84 ? 33.114 -4.944 2.113 1.00 94.56 84 LEU A O 1
ATOM 662 N N . ASP A 1 85 ? 33.102 -3.268 3.608 1.00 94.94 85 ASP A N 1
ATOM 663 C CA . ASP A 1 85 ? 33.369 -4.120 4.757 1.00 94.94 85 ASP A CA 1
ATOM 664 C C . ASP A 1 85 ? 32.094 -4.830 5.204 1.00 94.94 85 ASP A C 1
ATOM 666 O O . ASP A 1 85 ? 31.023 -4.226 5.330 1.00 94.94 85 ASP A O 1
ATOM 670 N N . LYS A 1 86 ? 32.212 -6.129 5.485 1.00 94.06 86 LYS A N 1
ATOM 671 C CA . LYS A 1 86 ? 31.092 -6.941 5.963 1.00 94.06 86 LYS A CA 1
ATOM 672 C C . LYS A 1 86 ? 30.572 -6.410 7.301 1.00 94.06 86 LYS A C 1
ATOM 674 O O . LYS A 1 86 ? 31.337 -6.134 8.225 1.00 94.06 86 LYS A O 1
ATOM 679 N N . SER A 1 87 ? 29.254 -6.308 7.416 1.00 89.69 87 SER A N 1
ATOM 680 C CA . SER A 1 87 ? 28.554 -5.870 8.619 1.00 89.69 87 SER A CA 1
ATOM 681 C C . SER A 1 87 ? 27.915 -7.067 9.320 1.00 89.69 87 SER A C 1
ATOM 683 O O . SER A 1 87 ? 27.269 -7.904 8.697 1.00 89.69 87 SER A O 1
ATOM 685 N N . LEU A 1 88 ? 28.054 -7.123 10.647 1.00 81.62 88 LEU A N 1
ATOM 686 C CA . LEU A 1 88 ? 27.295 -8.051 11.497 1.00 81.62 88 LEU A CA 1
ATOM 687 C C . LEU A 1 88 ? 25.886 -7.529 11.814 1.00 81.62 88 LEU A C 1
ATOM 689 O O . LEU A 1 88 ? 25.068 -8.248 12.380 1.00 81.62 88 LEU A O 1
ATOM 693 N N . LYS A 1 89 ? 25.616 -6.263 11.489 1.00 72.38 89 LYS A N 1
ATOM 694 C CA . LYS A 1 89 ? 24.316 -5.627 11.670 1.00 72.38 89 LYS A CA 1
ATOM 695 C C . LYS A 1 89 ? 23.546 -5.706 10.358 1.00 72.38 89 LYS A C 1
ATOM 697 O O . LYS A 1 89 ? 24.020 -5.195 9.341 1.00 72.38 89 LYS A O 1
ATOM 702 N N . GLY A 1 90 ? 22.363 -6.311 10.410 1.00 68.75 90 GLY A N 1
ATOM 703 C CA . GLY A 1 90 ? 21.328 -6.060 9.416 1.00 68.75 90 GLY A CA 1
ATOM 704 C C . GLY A 1 90 ? 20.845 -4.619 9.552 1.00 68.75 90 GLY A C 1
ATOM 705 O O . GLY A 1 90 ? 20.809 -4.078 10.660 1.00 68.75 90 GLY A O 1
ATOM 706 N N . GLY A 1 91 ? 20.527 -3.989 8.429 1.00 64.38 91 GLY A N 1
ATOM 707 C CA . GLY A 1 91 ? 19.872 -2.691 8.420 1.00 64.38 91 GLY A CA 1
ATOM 708 C C . GLY A 1 91 ? 18.564 -2.787 7.661 1.00 64.38 91 GLY A C 1
ATOM 709 O O . GLY A 1 91 ? 18.511 -3.314 6.549 1.00 64.38 91 GLY A O 1
ATOM 710 N N . GLU A 1 92 ? 17.522 -2.293 8.306 1.00 69.06 92 GLU A N 1
ATOM 711 C CA . GLU A 1 92 ? 16.276 -1.879 7.680 1.00 69.06 92 GLU A CA 1
ATOM 712 C C . GLU A 1 92 ? 16.469 -0.414 7.262 1.00 69.06 92 GLU A C 1
ATOM 714 O O . GLU A 1 92 ? 17.221 0.307 7.922 1.00 69.06 92 GLU A O 1
ATOM 719 N N . ASP A 1 93 ? 15.815 0.005 6.178 1.00 84.81 93 ASP A N 1
ATOM 720 C CA . ASP A 1 93 ? 15.880 1.329 5.535 1.00 84.81 93 ASP A CA 1
ATOM 721 C C . ASP A 1 93 ? 16.769 1.446 4.274 1.00 84.81 93 ASP A C 1
ATOM 723 O O . ASP A 1 93 ? 17.716 2.235 4.181 1.00 84.81 93 ASP A O 1
ATOM 727 N N . MET A 1 94 ? 16.447 0.629 3.269 1.00 90.75 94 MET A N 1
ATOM 728 C CA . MET A 1 94 ? 17.016 0.673 1.922 1.00 90.75 94 MET A CA 1
ATOM 729 C C . MET A 1 94 ? 16.480 1.878 1.140 1.00 90.75 94 MET A C 1
ATOM 731 O O . MET A 1 94 ? 15.280 2.130 1.103 1.00 90.75 94 MET A O 1
ATOM 735 N N . ARG A 1 95 ? 17.374 2.609 0.472 1.00 94.38 95 ARG A N 1
ATOM 736 C CA . ARG A 1 95 ? 17.059 3.839 -0.281 1.00 94.38 95 ARG A CA 1
ATOM 737 C C . ARG A 1 95 ? 17.374 3.735 -1.761 1.00 94.38 95 ARG A C 1
ATOM 739 O O . ARG A 1 95 ? 16.887 4.532 -2.552 1.00 94.38 95 ARG A O 1
ATOM 746 N N . CYS A 1 96 ? 18.144 2.732 -2.142 1.00 95.88 96 CYS A N 1
ATOM 747 C CA . CYS A 1 96 ? 18.464 2.457 -3.523 1.00 95.88 96 CYS A CA 1
ATOM 748 C C . CYS A 1 96 ? 18.436 0.949 -3.768 1.00 95.88 96 CYS A C 1
ATOM 750 O O . CYS A 1 96 ? 18.861 0.172 -2.912 1.00 95.88 96 CYS A O 1
ATOM 752 N N . LYS A 1 97 ? 17.949 0.536 -4.934 1.00 95.31 97 LYS A N 1
ATOM 753 C CA . LYS A 1 97 ? 18.013 -0.833 -5.438 1.00 95.31 97 LYS A CA 1
ATOM 754 C C . LYS A 1 97 ? 18.637 -0.809 -6.822 1.00 95.31 97 LYS A C 1
ATOM 756 O O . LYS A 1 97 ? 18.155 -0.106 -7.706 1.00 95.31 97 LYS A O 1
ATOM 761 N N . ILE A 1 98 ? 19.709 -1.571 -6.999 1.00 94.75 98 ILE A N 1
ATOM 762 C CA . ILE A 1 98 ? 20.422 -1.678 -8.271 1.00 94.75 98 ILE A CA 1
ATOM 763 C C . ILE A 1 98 ? 20.259 -3.097 -8.786 1.00 94.75 98 ILE A C 1
ATOM 765 O O . ILE A 1 98 ? 20.499 -4.054 -8.049 1.00 94.75 98 ILE A O 1
ATOM 769 N N . ILE A 1 99 ? 19.850 -3.226 -10.043 1.00 91.50 99 ILE A N 1
ATOM 770 C CA . ILE A 1 99 ? 19.728 -4.502 -10.744 1.00 91.50 99 ILE A CA 1
ATOM 771 C C . ILE A 1 99 ? 20.750 -4.495 -11.875 1.00 91.50 99 ILE A C 1
ATOM 773 O O . ILE A 1 99 ? 20.731 -3.597 -12.715 1.00 91.50 99 ILE A O 1
ATOM 777 N N . PHE A 1 100 ? 21.645 -5.475 -11.879 1.00 86.50 100 PHE A N 1
ATOM 778 C CA . PHE A 1 100 ? 22.692 -5.617 -12.885 1.00 86.50 100 PHE A CA 1
ATOM 779 C C . PHE A 1 100 ? 22.261 -6.606 -13.959 1.00 86.50 100 PHE A C 1
ATOM 781 O O . PHE A 1 100 ? 21.713 -7.662 -13.642 1.00 86.50 100 PHE A O 1
ATOM 788 N N . TYR A 1 101 ? 22.542 -6.278 -15.216 1.00 85.94 101 TYR A N 1
ATOM 789 C CA . TYR A 1 101 ? 22.129 -7.051 -16.378 1.00 85.94 101 TYR A CA 1
ATOM 790 C C . TYR A 1 101 ? 23.320 -7.447 -17.252 1.00 85.94 101 TYR A C 1
ATOM 792 O O . TYR A 1 101 ? 24.359 -6.776 -17.286 1.00 85.94 101 TYR A O 1
ATOM 800 N N . HIS A 1 102 ? 23.131 -8.548 -17.975 1.00 87.12 102 HIS A N 1
ATOM 801 C CA . HIS A 1 102 ? 23.955 -8.935 -19.108 1.00 87.12 102 HIS A CA 1
ATOM 802 C C . HIS A 1 102 ? 23.076 -9.459 -20.234 1.00 87.12 102 HIS A C 1
ATOM 804 O O . HIS A 1 102 ? 22.281 -10.372 -20.029 1.00 87.12 102 HIS A O 1
ATOM 810 N N . SER A 1 103 ? 23.220 -8.904 -21.433 1.00 80.44 103 SER A N 1
ATOM 811 C CA . SER A 1 103 ? 22.462 -9.300 -22.622 1.00 80.44 103 SER A CA 1
ATOM 812 C C . SER A 1 103 ? 20.942 -9.296 -22.391 1.00 80.44 103 SER A C 1
ATOM 814 O O . SER A 1 103 ? 20.218 -10.107 -22.961 1.00 80.44 103 SER A O 1
ATOM 816 N N . GLY A 1 104 ? 20.457 -8.380 -21.544 1.00 72.88 104 GLY A N 1
ATOM 817 C CA . GLY A 1 104 ? 19.043 -8.257 -21.173 1.00 72.88 104 GLY A CA 1
ATOM 818 C C . GLY A 1 104 ? 18.571 -9.190 -20.051 1.00 72.88 104 GLY A C 1
ATOM 819 O O . GLY A 1 104 ? 17.432 -9.059 -19.609 1.00 72.88 104 GLY A O 1
ATOM 820 N N . GLU A 1 105 ? 19.417 -10.087 -19.544 1.00 68.56 105 GLU A N 1
ATOM 821 C CA . GLU A 1 105 ? 19.095 -10.957 -18.409 1.00 68.56 105 GLU A CA 1
ATOM 822 C C . GLU A 1 105 ? 19.577 -10.344 -17.092 1.00 68.56 105 GLU A C 1
ATOM 824 O O . GLU A 1 105 ? 20.712 -9.873 -16.993 1.00 68.56 105 GLU A O 1
ATOM 829 N N . ALA A 1 106 ? 18.716 -10.348 -16.069 1.00 79.50 106 ALA A N 1
ATOM 830 C CA . ALA A 1 106 ? 19.079 -9.884 -14.734 1.00 79.50 106 ALA A CA 1
ATOM 831 C C . ALA A 1 106 ? 20.039 -10.887 -14.078 1.00 79.50 106 ALA A C 1
ATOM 833 O O . ALA A 1 106 ? 19.695 -12.052 -13.885 1.00 79.50 106 ALA A O 1
ATOM 834 N N . LEU A 1 107 ? 21.235 -10.424 -13.719 1.00 82.56 107 LEU A N 1
ATOM 835 C CA . LEU A 1 107 ? 22.272 -11.241 -13.094 1.00 82.56 107 LEU A CA 1
ATOM 836 C C . LEU A 1 107 ? 22.087 -11.316 -11.578 1.00 82.56 107 LEU A C 1
ATOM 838 O O . LEU A 1 107 ? 21.984 -12.397 -11.005 1.00 82.56 107 LEU A O 1
ATOM 842 N N . TRP A 1 108 ? 22.074 -10.154 -10.928 1.00 85.94 108 TRP A N 1
ATOM 843 C CA . TRP A 1 108 ? 21.909 -10.013 -9.485 1.00 85.94 108 TRP A CA 1
ATOM 844 C C . TRP A 1 108 ? 21.472 -8.590 -9.141 1.00 85.94 108 TRP A C 1
ATOM 846 O O . TRP A 1 108 ? 21.545 -7.670 -9.961 1.00 85.94 108 TRP A O 1
ATOM 856 N N . SER A 1 109 ? 21.016 -8.408 -7.906 1.00 90.69 109 SER A N 1
ATOM 857 C CA . SER A 1 109 ? 20.620 -7.105 -7.384 1.00 90.69 109 SER A CA 1
ATOM 858 C C . SER A 1 109 ? 21.215 -6.852 -6.010 1.00 90.69 109 SER A C 1
ATOM 860 O O . SER A 1 109 ? 21.400 -7.785 -5.225 1.00 90.69 109 SER A O 1
ATOM 862 N N . CYS A 1 110 ? 21.434 -5.585 -5.687 1.00 93.31 110 CYS A N 1
ATOM 863 C CA . CYS A 1 110 ? 21.745 -5.151 -4.333 1.00 93.31 110 CYS A CA 1
ATOM 864 C C . CYS A 1 110 ? 20.820 -4.018 -3.902 1.00 93.31 110 CYS A C 1
ATOM 866 O O . CYS A 1 110 ? 20.277 -3.279 -4.725 1.00 93.31 110 CYS A O 1
ATOM 868 N N . CYS A 1 111 ? 20.654 -3.890 -2.591 1.00 94.81 111 CYS A N 1
ATOM 869 C CA . CYS A 1 111 ? 19.908 -2.803 -1.983 1.00 94.81 111 CYS A CA 1
ATOM 870 C C . CYS A 1 111 ? 20.807 -2.035 -1.028 1.00 94.81 111 CYS A C 1
ATOM 872 O O . CYS A 1 111 ? 21.564 -2.621 -0.262 1.00 94.81 111 CYS A O 1
ATOM 874 N N . ILE A 1 112 ? 20.748 -0.716 -1.099 1.00 96.50 112 ILE A N 1
ATOM 875 C CA . ILE A 1 112 ? 21.696 0.187 -0.465 1.00 96.50 112 ILE A CA 1
ATOM 876 C C . ILE A 1 112 ? 20.890 1.128 0.419 1.00 96.50 112 ILE A C 1
ATOM 878 O O . ILE A 1 112 ? 20.071 1.910 -0.063 1.00 96.50 112 ILE A O 1
ATOM 882 N N . GLY A 1 113 ? 21.095 1.021 1.726 1.00 93.88 113 GLY A N 1
ATOM 883 C CA . GLY A 1 113 ? 20.617 1.978 2.715 1.00 93.88 113 GLY A CA 1
ATOM 884 C C . GLY A 1 113 ? 21.712 2.972 3.090 1.00 93.88 113 GLY A C 1
ATOM 885 O O . GLY A 1 113 ? 22.865 2.844 2.677 1.00 93.88 113 GLY A O 1
ATOM 886 N N . LYS A 1 114 ? 21.369 3.951 3.929 1.00 89.50 114 LYS A N 1
ATOM 887 C CA . LYS A 1 114 ? 22.316 4.987 4.384 1.00 89.50 114 LYS A CA 1
ATOM 888 C C . LYS A 1 114 ? 23.475 4.423 5.218 1.00 89.50 114 LYS A C 1
ATOM 890 O O . LYS A 1 114 ? 24.563 4.986 5.219 1.00 89.50 114 LYS A O 1
ATOM 895 N N . ILE A 1 115 ? 23.226 3.327 5.939 1.00 90.31 115 ILE A N 1
ATOM 896 C CA . ILE A 1 115 ? 24.188 2.707 6.866 1.00 90.31 115 ILE A CA 1
ATOM 897 C C . ILE A 1 115 ? 24.672 1.350 6.353 1.00 90.31 115 ILE A C 1
ATOM 899 O O . ILE A 1 115 ? 25.846 1.020 6.517 1.00 90.31 115 ILE A O 1
ATOM 903 N N . THR A 1 116 ? 23.784 0.554 5.754 1.00 93.88 116 THR A N 1
ATOM 904 C CA . THR A 1 116 ? 24.100 -0.808 5.312 1.00 93.88 116 THR A CA 1
ATOM 905 C C . THR A 1 116 ? 23.669 -1.077 3.879 1.00 93.88 116 THR A C 1
ATOM 907 O O . THR A 1 116 ? 22.571 -0.688 3.478 1.00 93.88 116 THR A O 1
ATOM 910 N N . THR A 1 117 ? 24.481 -1.846 3.164 1.00 94.62 117 THR A N 1
ATOM 911 C CA . THR A 1 117 ? 24.189 -2.403 1.844 1.00 94.62 117 THR A CA 1
ATOM 912 C C . THR A 1 117 ? 23.931 -3.897 1.982 1.00 94.62 117 THR A C 1
ATOM 914 O O . THR A 1 117 ? 24.725 -4.612 2.592 1.00 94.62 117 THR A O 1
ATOM 917 N N . LYS A 1 118 ? 22.839 -4.382 1.397 1.00 93.81 118 LYS A N 1
ATOM 918 C CA . LYS A 1 118 ? 22.527 -5.802 1.248 1.00 93.81 118 LYS A CA 1
ATOM 919 C C . LYS A 1 118 ? 22.917 -6.270 -0.151 1.00 93.81 118 LYS A C 1
ATOM 921 O O . LYS A 1 118 ? 22.386 -5.764 -1.141 1.00 93.81 118 LYS A O 1
ATOM 926 N N . ILE A 1 119 ? 23.813 -7.247 -0.224 1.00 91.25 119 ILE A N 1
ATOM 927 C CA . ILE A 1 119 ? 24.194 -7.932 -1.464 1.00 91.25 119 ILE A CA 1
ATOM 928 C C . ILE A 1 119 ? 23.843 -9.402 -1.263 1.00 91.25 119 ILE A C 1
ATOM 930 O O . ILE A 1 119 ? 24.348 -10.035 -0.337 1.00 91.25 119 ILE A O 1
ATOM 934 N N . GLU A 1 120 ? 22.936 -9.924 -2.090 1.00 84.62 120 GLU A N 1
ATOM 935 C CA . GLU A 1 120 ? 22.368 -11.266 -1.911 1.00 84.62 120 GLU A CA 1
ATOM 936 C C . GLU A 1 120 ? 21.812 -11.460 -0.478 1.00 84.62 120 GLU A C 1
ATOM 938 O O . GLU A 1 120 ? 20.888 -10.755 -0.056 1.00 84.62 120 GLU A O 1
ATOM 943 N N . SER A 1 121 ? 22.365 -12.408 0.285 1.00 83.69 121 SER A N 1
ATOM 944 C CA . SER A 1 121 ? 21.991 -12.703 1.672 1.00 83.69 121 SER A CA 1
ATOM 945 C C . SER A 1 121 ? 22.871 -12.015 2.722 1.00 83.69 121 SER A C 1
ATOM 947 O O . SER A 1 121 ? 22.631 -12.198 3.915 1.00 83.69 121 SER A O 1
ATOM 949 N N . GLU A 1 122 ? 23.893 -11.257 2.318 1.00 90.62 122 GLU A N 1
ATOM 950 C CA . GLU A 1 122 ? 24.877 -10.666 3.230 1.00 90.62 122 GLU A CA 1
ATOM 951 C C . GLU A 1 122 ? 24.724 -9.144 3.362 1.00 90.62 122 GLU A C 1
ATOM 953 O O . GLU A 1 122 ? 24.251 -8.457 2.453 1.00 90.62 122 GLU A O 1
ATOM 958 N N . TYR A 1 123 ? 25.138 -8.615 4.518 1.00 93.25 123 TYR A N 1
ATOM 959 C CA . TYR A 1 123 ? 25.112 -7.187 4.829 1.00 93.25 123 TYR A CA 1
ATOM 960 C C . TYR A 1 123 ? 26.529 -6.624 4.928 1.00 93.25 123 TYR A C 1
ATOM 962 O O . TYR A 1 123 ? 27.436 -7.252 5.475 1.00 93.25 123 TYR A O 1
ATOM 970 N N . TYR A 1 124 ? 26.689 -5.398 4.449 1.00 95.25 124 TYR A N 1
ATOM 971 C CA . TYR A 1 124 ? 27.936 -4.643 4.413 1.00 95.25 124 TYR A CA 1
ATOM 972 C C . TYR A 1 124 ? 27.689 -3.217 4.900 1.00 95.25 124 TYR A C 1
ATOM 974 O O . TYR A 1 124 ? 26.558 -2.736 4.839 1.00 95.25 124 TYR A O 1
ATOM 982 N N . TYR A 1 125 ? 28.717 -2.524 5.381 1.00 95.25 125 TYR A N 1
ATOM 983 C CA . TYR A 1 125 ? 28.611 -1.096 5.685 1.00 95.25 125 TYR A CA 1
ATOM 984 C C . TYR A 1 125 ? 28.569 -0.286 4.391 1.00 95.25 125 TYR A C 1
ATOM 986 O O . TYR A 1 125 ? 29.434 -0.450 3.533 1.00 95.25 125 TYR A O 1
ATOM 994 N N . THR A 1 126 ? 27.586 0.602 4.246 1.00 95.19 126 THR A N 1
ATOM 995 C CA . THR A 1 126 ? 27.522 1.510 3.095 1.00 95.19 126 THR A CA 1
ATOM 996 C C . THR A 1 126 ? 28.631 2.549 3.207 1.00 95.19 126 THR A C 1
ATOM 998 O O . THR A 1 126 ? 28.719 3.266 4.206 1.00 95.19 126 THR A O 1
ATOM 1001 N N . SER A 1 127 ? 29.466 2.674 2.174 1.00 95.31 127 SER A N 1
ATOM 1002 C CA . SER A 1 127 ? 30.468 3.737 2.120 1.00 95.31 127 SER A CA 1
ATOM 1003 C C . SER A 1 127 ? 29.840 5.050 1.611 1.00 95.31 127 SER A C 1
ATOM 1005 O O . SER A 1 127 ? 29.039 5.029 0.673 1.00 95.31 127 SER A O 1
ATOM 1007 N N . PRO A 1 128 ? 30.222 6.223 2.155 1.00 95.19 128 PRO A N 1
ATOM 1008 C CA . PRO A 1 128 ? 29.789 7.512 1.603 1.00 95.19 128 PRO A CA 1
ATOM 1009 C C . PRO A 1 128 ? 30.207 7.709 0.137 1.00 95.19 128 PRO A C 1
ATOM 1011 O O . PRO A 1 128 ? 29.512 8.371 -0.629 1.00 95.19 128 PRO A O 1
ATOM 1014 N N . SER A 1 129 ? 31.333 7.104 -0.255 1.00 96.44 129 SER A N 1
ATOM 1015 C CA . SER A 1 129 ? 31.836 7.091 -1.632 1.00 96.44 129 SER A CA 1
ATOM 1016 C C . SER A 1 129 ? 30.863 6.390 -2.588 1.00 96.44 129 SER A C 1
ATOM 1018 O O . SER A 1 129 ? 30.549 6.936 -3.643 1.00 96.44 129 SER A O 1
ATOM 1020 N N . LEU A 1 130 ? 30.303 5.240 -2.192 1.00 97.00 130 LEU A N 1
ATOM 1021 C CA . LEU A 1 130 ? 29.297 4.529 -2.982 1.00 97.00 130 LEU A CA 1
ATOM 1022 C C . LEU A 1 130 ? 28.044 5.387 -3.209 1.00 97.00 130 LEU A C 1
ATOM 1024 O O . LEU A 1 130 ? 27.573 5.482 -4.340 1.00 97.00 130 LEU A O 1
ATOM 1028 N N . ILE A 1 131 ? 27.540 6.045 -2.158 1.00 96.50 131 ILE A N 1
ATOM 1029 C CA . ILE A 1 131 ? 26.387 6.956 -2.258 1.00 96.50 131 ILE A CA 1
ATOM 1030 C C . ILE A 1 131 ? 26.687 8.090 -3.245 1.00 96.50 131 ILE A C 1
ATOM 1032 O O . ILE A 1 131 ? 25.909 8.326 -4.164 1.00 96.50 131 ILE A O 1
ATOM 1036 N N . ALA A 1 132 ? 27.852 8.734 -3.121 1.00 95.88 132 ALA A N 1
ATOM 1037 C CA . ALA A 1 132 ? 28.247 9.827 -4.007 1.00 95.88 132 ALA A CA 1
ATOM 1038 C C . ALA A 1 132 ? 28.364 9.394 -5.481 1.00 95.88 132 ALA A C 1
ATOM 1040 O O . ALA A 1 132 ? 28.007 10.156 -6.380 1.00 95.88 132 ALA A O 1
ATOM 1041 N N . VAL A 1 133 ? 28.845 8.172 -5.746 1.00 96.56 133 VAL A N 1
ATOM 1042 C CA . VAL A 1 133 ? 28.892 7.610 -7.106 1.00 96.56 133 VAL A CA 1
ATOM 1043 C C . VAL A 1 133 ? 27.481 7.404 -7.660 1.00 96.56 133 VAL A C 1
ATOM 1045 O O . VAL A 1 133 ? 27.228 7.790 -8.800 1.00 96.56 133 VAL A O 1
ATOM 1048 N N . ILE A 1 134 ? 26.564 6.846 -6.864 1.00 96.38 134 ILE A N 1
ATOM 1049 C CA . ILE A 1 134 ? 25.165 6.634 -7.267 1.00 96.38 134 ILE A CA 1
ATOM 1050 C C . ILE A 1 134 ? 24.495 7.970 -7.578 1.00 96.38 134 ILE A C 1
ATOM 1052 O O . ILE A 1 134 ? 23.946 8.134 -8.666 1.00 96.38 134 ILE A O 1
ATOM 1056 N N . ASP A 1 135 ? 24.607 8.946 -6.677 1.00 94.38 135 ASP A N 1
ATOM 1057 C CA . ASP A 1 135 ? 24.026 10.275 -6.870 1.00 94.38 135 ASP A CA 1
ATOM 1058 C C . ASP A 1 135 ? 24.603 10.965 -8.111 1.00 94.38 135 ASP A C 1
ATOM 1060 O O . ASP A 1 135 ? 23.867 11.593 -8.870 1.00 94.38 135 ASP A O 1
ATOM 1064 N N . SER A 1 136 ? 25.909 10.831 -8.371 1.00 94.12 136 SER A N 1
ATOM 1065 C CA . SER A 1 136 ? 26.527 11.386 -9.580 1.00 94.12 136 SER A CA 1
ATOM 1066 C C . SER A 1 136 ? 25.955 10.773 -10.858 1.00 94.12 136 SER A C 1
ATOM 1068 O O . SER A 1 136 ? 25.804 11.490 -11.846 1.00 94.12 136 SER A O 1
ATOM 1070 N N . ILE A 1 137 ? 25.672 9.468 -10.862 1.00 92.62 137 ILE A N 1
ATOM 1071 C CA . ILE A 1 137 ? 25.106 8.774 -12.025 1.00 92.62 137 ILE A CA 1
ATOM 1072 C C . ILE A 1 137 ? 23.660 9.219 -12.225 1.00 92.62 137 ILE A C 1
ATOM 1074 O O . ILE A 1 137 ? 23.318 9.699 -13.306 1.00 92.62 137 ILE A O 1
ATOM 1078 N N . VAL A 1 138 ? 22.843 9.154 -11.173 1.00 90.88 138 VAL A N 1
ATOM 1079 C CA . VAL A 1 138 ? 21.418 9.514 -11.222 1.00 90.88 138 VAL A CA 1
ATOM 1080 C C . VAL A 1 138 ? 21.232 10.970 -11.656 1.00 90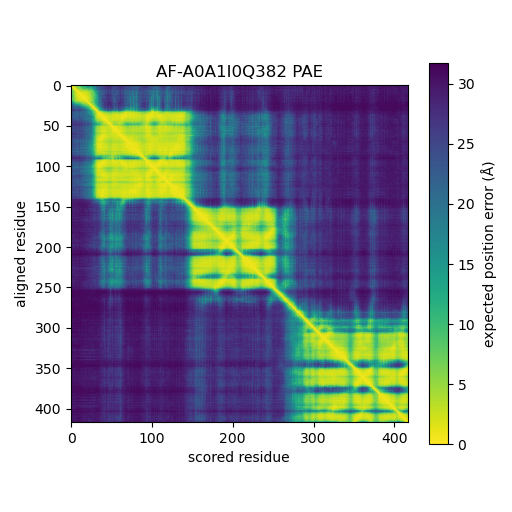.88 138 VAL A C 1
ATOM 1082 O O . VAL A 1 138 ? 20.456 11.236 -12.566 1.00 90.88 138 VAL A O 1
ATOM 1085 N N . ASN A 1 139 ? 21.987 11.910 -11.077 1.00 89.00 139 ASN A N 1
ATOM 1086 C CA . ASN A 1 139 ? 21.866 13.338 -11.396 1.00 89.00 139 ASN A CA 1
ATOM 1087 C C . ASN A 1 139 ? 22.382 13.704 -12.799 1.00 89.00 139 ASN A C 1
ATOM 1089 O O . ASN A 1 139 ? 22.041 14.766 -13.318 1.00 89.00 139 ASN A O 1
ATOM 1093 N N . SER A 1 140 ? 23.225 12.863 -13.408 1.00 84.50 140 SER A N 1
ATOM 1094 C CA . SER A 1 140 ? 23.712 13.079 -14.778 1.00 84.50 140 SER A CA 1
ATOM 1095 C C . SER A 1 140 ? 22.692 12.691 -15.856 1.00 84.50 140 SER A C 1
ATOM 1097 O O . SER A 1 140 ? 22.825 13.120 -17.003 1.00 84.50 140 SER A O 1
ATOM 1099 N N . HIS A 1 141 ? 21.652 11.936 -15.490 1.00 76.06 141 HIS A N 1
ATOM 1100 C CA . HIS A 1 141 ? 20.563 11.550 -16.380 1.00 76.06 141 HIS A CA 1
ATOM 1101 C C . HIS A 1 141 ? 19.384 12.526 -16.229 1.00 76.06 141 HIS A C 1
ATOM 1103 O O . HIS A 1 141 ? 19.007 12.901 -15.122 1.00 76.06 141 HIS A O 1
ATOM 1109 N N . GLN A 1 142 ? 18.761 12.935 -17.343 1.00 56.88 142 GLN A N 1
ATOM 1110 C CA . GLN A 1 142 ? 17.448 13.593 -17.298 1.00 56.88 142 GLN A CA 1
ATOM 1111 C C . GLN A 1 142 ? 16.399 12.543 -16.909 1.00 56.88 142 GLN A C 1
ATOM 1113 O O . GLN A 1 142 ? 15.885 11.820 -17.761 1.00 56.88 142 GLN A O 1
ATOM 1118 N N . THR A 1 143 ? 16.121 12.408 -15.614 1.00 55.19 143 THR A N 1
ATOM 1119 C CA . THR A 1 143 ? 15.228 11.373 -15.086 1.00 55.19 143 THR A CA 1
ATOM 1120 C C . THR A 1 143 ? 13.751 11.710 -15.313 1.00 55.19 143 THR A C 1
ATOM 1122 O O . THR A 1 143 ? 13.272 12.804 -15.018 1.00 55.19 143 THR A O 1
ATOM 1125 N N . GLN A 1 144 ? 12.990 10.728 -15.810 1.00 49.62 144 GLN A N 1
ATOM 1126 C CA . GLN A 1 144 ? 11.540 10.675 -15.622 1.00 49.62 144 GLN A CA 1
ATOM 1127 C C . GLN A 1 144 ? 11.272 9.968 -14.290 1.00 49.62 144 GLN A C 1
ATOM 1129 O O . GLN A 1 144 ? 11.739 8.850 -14.079 1.00 49.62 144 GLN A O 1
ATOM 1134 N N . LEU A 1 145 ? 10.485 10.585 -13.405 1.00 47.47 145 LEU A N 1
ATOM 1135 C CA . LEU A 1 145 ? 9.859 9.879 -12.285 1.00 47.47 145 LEU A CA 1
ATOM 1136 C C . LEU A 1 145 ? 8.929 8.806 -12.869 1.00 47.47 145 LEU A C 1
ATOM 1138 O O . LEU A 1 145 ? 7.810 9.096 -13.287 1.00 47.47 145 LEU A O 1
ATOM 1142 N N . ARG A 1 146 ? 9.421 7.570 -12.963 1.00 44.16 146 ARG A N 1
ATOM 1143 C CA . ARG A 1 146 ? 8.627 6.409 -13.360 1.00 44.16 146 ARG A CA 1
ATOM 1144 C C . ARG A 1 146 ? 8.254 5.622 -12.119 1.00 44.16 146 ARG A C 1
ATOM 1146 O O . ARG A 1 146 ? 9.086 4.937 -11.537 1.00 44.16 146 ARG A O 1
ATOM 1153 N N . LYS A 1 147 ? 6.971 5.667 -11.774 1.00 41.34 147 LYS A N 1
ATOM 1154 C CA . LYS A 1 147 ? 6.336 4.617 -10.985 1.00 41.34 147 LYS A CA 1
ATOM 1155 C C . LYS A 1 147 ? 6.093 3.467 -11.960 1.00 41.34 147 LYS A C 1
ATOM 1157 O O . LYS A 1 147 ? 5.198 3.564 -12.798 1.00 41.34 147 LYS A O 1
ATOM 1162 N N . GLU A 1 148 ? 6.950 2.443 -11.958 1.00 40.81 148 GLU A N 1
ATOM 1163 C CA . GLU A 1 148 ? 6.623 1.212 -12.684 1.00 40.81 148 GLU A CA 1
ATOM 1164 C C . GLU A 1 148 ? 5.296 0.710 -12.119 1.00 40.81 148 GLU A C 1
ATOM 1166 O O . GLU A 1 148 ? 5.192 0.402 -10.931 1.00 40.81 148 GLU A O 1
ATOM 1171 N N . VAL A 1 149 ? 4.265 0.679 -12.961 1.00 37.56 149 VAL A N 1
ATOM 1172 C CA . VAL A 1 149 ? 2.995 0.034 -12.639 1.00 37.56 149 VAL A CA 1
ATOM 1173 C C . VAL A 1 149 ? 3.251 -1.470 -12.706 1.00 37.56 149 VAL A C 1
ATOM 1175 O O . VAL A 1 149 ? 2.900 -2.137 -13.673 1.00 37.56 149 VAL A O 1
ATOM 1178 N N . ILE A 1 150 ? 3.930 -2.009 -11.693 1.00 46.75 150 ILE A N 1
ATOM 1179 C CA . ILE A 1 150 ? 3.722 -3.405 -11.318 1.00 46.75 150 ILE A CA 1
ATOM 1180 C C . ILE A 1 150 ? 2.231 -3.465 -10.993 1.00 46.75 150 ILE A C 1
ATOM 1182 O O . ILE A 1 150 ? 1.765 -2.628 -10.216 1.00 46.75 150 ILE A O 1
ATOM 1186 N N . GLU A 1 151 ? 1.473 -4.362 -11.632 1.00 47.56 151 GLU A N 1
ATOM 1187 C CA . GLU A 1 151 ? 0.080 -4.621 -11.254 1.00 47.56 151 GLU A CA 1
ATOM 1188 C C . GLU A 1 151 ? 0.066 -4.912 -9.754 1.00 47.56 151 GLU A C 1
ATOM 1190 O O . GLU A 1 151 ? 0.442 -5.992 -9.294 1.00 47.56 151 GLU A O 1
ATOM 1195 N N . LYS A 1 152 ? -0.257 -3.876 -8.980 1.00 60.47 152 LYS A N 1
ATOM 1196 C CA . LYS A 1 152 ? -0.250 -3.933 -7.533 1.00 60.47 152 LYS A CA 1
ATOM 1197 C C . LYS A 1 152 ? -1.323 -4.938 -7.178 1.00 60.47 152 LYS A C 1
ATOM 1199 O O . LYS A 1 152 ? -2.475 -4.762 -7.576 1.00 60.47 152 LYS A O 1
ATOM 1204 N N . TRP A 1 153 ? -0.938 -5.997 -6.475 1.00 67.56 153 TRP A N 1
ATOM 1205 C CA . TRP A 1 153 ? -1.911 -6.951 -5.987 1.00 67.56 153 TRP A CA 1
ATOM 1206 C C . TRP A 1 153 ? -2.922 -6.196 -5.129 1.00 67.56 153 TRP A C 1
ATOM 1208 O O . TRP A 1 153 ? -2.591 -5.640 -4.080 1.00 67.56 153 TRP A O 1
ATOM 1218 N N . ASP A 1 154 ? -4.160 -6.139 -5.611 1.00 73.25 154 ASP A N 1
ATOM 1219 C CA . ASP A 1 154 ? -5.257 -5.599 -4.832 1.00 73.25 154 ASP A CA 1
ATOM 1220 C C . ASP A 1 154 ? -5.660 -6.629 -3.774 1.00 73.25 154 ASP A C 1
ATOM 1222 O O . ASP A 1 154 ? -6.526 -7.484 -3.972 1.00 73.25 154 ASP A O 1
ATOM 1226 N N . TYR A 1 155 ? -4.984 -6.563 -2.630 1.00 72.06 155 TYR A N 1
ATOM 1227 C CA . TYR A 1 155 ? -5.281 -7.394 -1.470 1.00 72.06 155 TYR A CA 1
ATOM 1228 C C . TYR A 1 155 ? -6.510 -6.911 -0.686 1.00 72.06 155 TYR A C 1
ATOM 1230 O O . TYR A 1 155 ? -6.889 -7.567 0.287 1.00 72.06 155 TYR A O 1
ATOM 1238 N N . THR A 1 156 ? -7.168 -5.814 -1.085 1.00 70.44 156 THR A N 1
ATOM 1239 C CA . THR A 1 156 ? -8.325 -5.230 -0.377 1.00 70.44 156 THR A CA 1
ATOM 1240 C C . THR A 1 156 ? -9.448 -6.243 -0.116 1.00 70.44 156 THR A C 1
ATOM 1242 O O . THR A 1 156 ? -9.920 -6.327 1.024 1.00 70.44 156 THR A O 1
ATOM 1245 N N . PRO A 1 157 ? -9.849 -7.097 -1.082 1.00 68.06 157 PRO A N 1
ATOM 1246 C CA . PRO A 1 157 ? -10.883 -8.102 -0.838 1.00 68.06 157 PRO A CA 1
ATOM 1247 C C . PRO A 1 157 ? -10.474 -9.148 0.208 1.00 68.06 157 PRO A C 1
ATOM 1249 O O . PRO A 1 157 ? -11.301 -9.581 1.013 1.00 68.06 157 PRO A O 1
ATOM 1252 N N . SER A 1 158 ? -9.198 -9.550 0.219 1.00 70.38 158 SER A N 1
ATOM 1253 C CA . SER A 1 158 ? -8.665 -10.488 1.219 1.00 70.38 158 SER A CA 1
ATOM 1254 C C . SER A 1 158 ? -8.586 -9.826 2.591 1.00 70.38 158 SER A C 1
ATOM 1256 O O . SER A 1 158 ? -9.009 -10.410 3.586 1.00 70.38 158 SER A O 1
ATOM 1258 N N . LEU A 1 159 ? -8.128 -8.577 2.634 1.00 74.69 159 LEU A N 1
ATOM 1259 C CA . LEU A 1 159 ? -7.992 -7.790 3.851 1.00 74.69 159 LEU A CA 1
ATOM 1260 C C . LEU A 1 159 ? -9.345 -7.587 4.554 1.00 74.69 159 LEU A C 1
ATOM 1262 O O . LEU A 1 159 ? -9.437 -7.738 5.769 1.00 74.69 159 LEU A O 1
ATOM 1266 N N . ASN A 1 160 ? -10.419 -7.349 3.797 1.00 65.19 160 ASN A N 1
ATOM 1267 C CA . ASN A 1 160 ? -11.769 -7.237 4.353 1.00 65.19 160 ASN A CA 1
ATOM 1268 C C . ASN A 1 160 ? -12.247 -8.528 5.036 1.00 65.19 160 ASN A C 1
ATOM 1270 O O . ASN A 1 160 ? -12.855 -8.465 6.107 1.00 65.19 160 ASN A O 1
ATOM 1274 N N . LYS A 1 161 ? -11.926 -9.698 4.472 1.00 68.25 161 LYS A N 1
ATOM 1275 C CA . LYS A 1 161 ? -12.224 -10.994 5.105 1.00 68.25 161 LYS A CA 1
ATOM 1276 C C . LYS A 1 161 ? -11.399 -11.205 6.371 1.00 68.25 161 LYS A C 1
ATOM 1278 O O . LYS A 1 161 ? -11.934 -11.690 7.364 1.00 68.25 161 LYS A O 1
ATOM 1283 N N . VAL A 1 162 ? -10.128 -10.802 6.356 1.00 74.25 162 VAL A N 1
ATOM 1284 C CA . VAL A 1 162 ? -9.259 -10.851 7.541 1.00 74.25 162 VAL A CA 1
ATOM 1285 C C . VAL A 1 162 ? -9.831 -9.986 8.658 1.00 74.25 162 V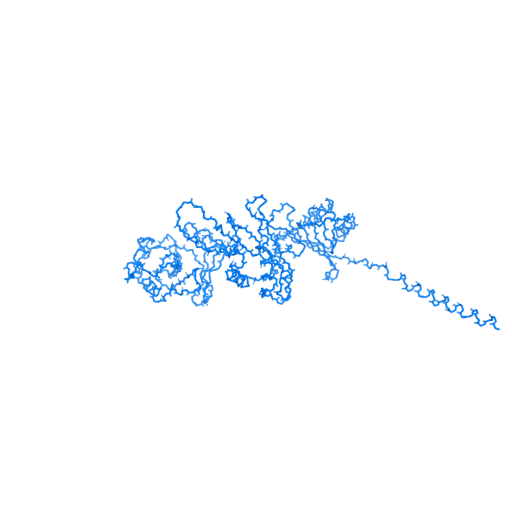AL A C 1
ATOM 1287 O O . VAL A 1 162 ? -9.946 -10.460 9.783 1.00 74.25 162 VAL A O 1
ATOM 1290 N N . TYR A 1 163 ? -10.270 -8.761 8.358 1.00 73.12 163 TYR A N 1
ATOM 1291 C CA . TYR A 1 163 ? -10.908 -7.897 9.351 1.00 73.12 163 TYR A CA 1
ATOM 1292 C C . TYR A 1 163 ? -12.173 -8.521 9.943 1.00 73.12 163 TYR A C 1
ATOM 1294 O O . TYR A 1 163 ? -12.293 -8.592 11.164 1.00 73.12 163 TYR A O 1
ATOM 1302 N N . GLN A 1 164 ? -13.077 -9.040 9.107 1.00 65.62 164 GLN A N 1
ATOM 1303 C CA . GLN A 1 164 ? -14.281 -9.736 9.581 1.00 65.62 164 GLN A CA 1
ATOM 1304 C C . GLN A 1 164 ? -13.937 -10.918 10.493 1.00 65.62 164 GLN A C 1
ATOM 1306 O O . GLN A 1 164 ? -14.555 -11.102 11.545 1.00 65.62 164 GLN A O 1
ATOM 1311 N N . TYR A 1 165 ? -12.923 -11.694 10.113 1.00 72.94 165 TYR A N 1
ATOM 1312 C CA . TYR A 1 165 ? -12.479 -12.837 10.889 1.00 72.94 165 TYR A CA 1
ATOM 1313 C C . TYR A 1 165 ? -11.888 -12.414 12.237 1.00 72.94 165 TYR A C 1
ATOM 1315 O O . TYR A 1 165 ? -12.328 -12.908 13.273 1.00 72.94 165 TYR A O 1
ATOM 1323 N N . LEU A 1 166 ? -10.975 -11.440 12.254 1.00 73.00 166 LEU A N 1
ATOM 1324 C CA . LEU A 1 166 ? -10.387 -10.905 13.485 1.00 73.00 166 LEU A CA 1
ATOM 1325 C C . LEU A 1 166 ? -11.446 -10.318 14.427 1.00 73.00 166 LEU A C 1
ATOM 1327 O O . LEU A 1 166 ? -11.377 -10.547 15.632 1.00 73.00 166 LEU A O 1
ATOM 1331 N N . THR A 1 167 ? -12.466 -9.635 13.898 1.00 68.88 167 THR A N 1
ATOM 1332 C CA . THR A 1 167 ? -13.605 -9.168 14.703 1.00 68.88 167 THR A CA 1
ATOM 1333 C C . THR A 1 167 ? -14.378 -10.339 15.317 1.00 68.88 167 THR A C 1
ATOM 1335 O O . THR A 1 167 ? -14.728 -10.283 16.496 1.00 68.88 167 THR A O 1
ATOM 1338 N N . SER A 1 168 ? -14.602 -11.424 14.566 1.00 64.62 168 SER A N 1
ATOM 1339 C CA . SER A 1 168 ? -15.262 -12.630 15.096 1.00 64.62 168 SER A CA 1
ATOM 1340 C C . SER A 1 168 ? -14.438 -13.347 16.174 1.00 64.62 168 SER A C 1
ATOM 1342 O O . SER A 1 168 ? -15.004 -13.947 17.082 1.00 64.62 168 SER A O 1
ATOM 1344 N N . GLN A 1 169 ? -13.106 -13.245 16.105 1.00 71.69 169 GLN A N 1
ATOM 1345 C CA . GLN A 1 169 ? -12.166 -13.824 17.070 1.00 71.69 169 GLN A CA 1
ATOM 1346 C C . GLN A 1 169 ? -11.791 -12.848 18.198 1.00 71.69 169 GLN A C 1
ATOM 1348 O O . GLN A 1 169 ? -10.880 -13.127 18.976 1.00 71.69 169 GLN A O 1
ATOM 1353 N N . SER A 1 170 ? -12.499 -11.721 18.315 1.00 69.38 170 SER A N 1
ATOM 1354 C CA . SER A 1 170 ? -12.263 -10.683 19.326 1.00 69.38 170 SER A CA 1
ATOM 1355 C C . SER A 1 170 ? -12.134 -11.238 20.745 1.00 69.38 170 SER A C 1
ATOM 1357 O O . SER A 1 170 ? -11.171 -10.917 21.435 1.00 69.38 170 SER A O 1
ATOM 1359 N N . GLY A 1 171 ? -13.020 -12.155 21.141 1.00 66.12 171 GLY A N 1
ATOM 1360 C CA . GLY A 1 171 ? -12.934 -12.830 22.437 1.00 66.12 171 GLY A CA 1
ATOM 1361 C C . GLY A 1 171 ? -11.578 -13.510 22.670 1.00 66.12 171 GLY A C 1
ATOM 1362 O O . GLY A 1 171 ? -10.957 -13.305 23.700 1.00 66.12 171 GLY A O 1
ATOM 1363 N N . ARG A 1 172 ? -11.019 -14.230 21.690 1.00 73.00 172 ARG A N 1
ATOM 1364 C CA . ARG A 1 172 ? -9.702 -14.883 21.856 1.00 73.00 172 ARG A CA 1
ATOM 1365 C C . ARG A 1 172 ? -8.554 -13.886 22.017 1.00 73.00 172 ARG A C 1
ATOM 1367 O O . ARG A 1 172 ? -7.545 -14.223 22.629 1.00 73.00 172 ARG A O 1
ATOM 1374 N N . LEU A 1 173 ? -8.687 -12.688 21.447 1.00 70.31 173 LEU A N 1
ATOM 1375 C CA . LEU A 1 173 ? -7.619 -11.692 21.422 1.00 70.31 173 LEU A CA 1
ATOM 1376 C C . LEU A 1 173 ? -7.406 -11.025 22.784 1.00 70.31 173 LEU A C 1
ATOM 1378 O O . LEU A 1 173 ? -6.261 -10.765 23.143 1.00 70.31 173 LEU A O 1
ATOM 1382 N N . TYR A 1 174 ? -8.471 -10.738 23.537 1.00 71.94 174 TYR A N 1
ATOM 1383 C CA . TYR A 1 174 ? -8.360 -9.962 24.780 1.00 71.94 174 TYR A CA 1
ATOM 1384 C C . TYR A 1 174 ? -9.290 -10.403 25.917 1.00 71.94 174 TYR A C 1
ATOM 1386 O O . TYR A 1 174 ? -9.370 -9.700 26.927 1.00 71.94 174 TYR A O 1
ATOM 1394 N N . ASP A 1 175 ? -9.949 -11.563 25.815 1.00 68.56 175 ASP A N 1
ATOM 1395 C CA . ASP A 1 175 ? -10.665 -12.135 26.960 1.00 68.56 175 ASP A CA 1
ATOM 1396 C C . ASP A 1 175 ? -9.690 -12.394 28.121 1.00 68.56 175 ASP A C 1
ATOM 1398 O O . ASP A 1 175 ? -8.598 -12.949 27.954 1.00 68.56 175 ASP A O 1
ATOM 1402 N N . GLY A 1 176 ? -10.061 -11.898 29.300 1.00 67.69 176 GLY A N 1
ATOM 1403 C CA . GLY A 1 176 ? -9.224 -11.921 30.500 1.00 67.69 176 GLY A CA 1
ATOM 1404 C C . GLY A 1 176 ? -8.030 -10.950 30.523 1.00 67.69 176 GLY A C 1
ATOM 1405 O O . GLY A 1 176 ? -7.278 -10.978 31.498 1.00 67.69 176 GLY A O 1
ATOM 1406 N N . ILE A 1 177 ? -7.844 -10.080 29.518 1.00 74.81 177 ILE A N 1
ATOM 1407 C CA . ILE A 1 177 ? -6.761 -9.078 29.501 1.00 74.81 177 ILE A CA 1
ATOM 1408 C C . ILE A 1 177 ? -7.289 -7.703 29.919 1.00 74.81 177 ILE A C 1
ATOM 1410 O O . ILE A 1 177 ? -8.213 -7.160 29.316 1.00 74.81 177 ILE A O 1
ATOM 1414 N N . GLU A 1 178 ? -6.650 -7.086 30.913 1.00 75.56 178 GLU A N 1
ATOM 1415 C CA . GLU A 1 178 ? -6.915 -5.693 31.281 1.00 75.56 178 GLU A CA 1
ATOM 1416 C C . GLU A 1 178 ? -6.191 -4.735 30.317 1.00 75.56 178 GLU A C 1
ATOM 1418 O O . GLU A 1 178 ? -4.964 -4.601 30.335 1.00 75.56 178 GLU A O 1
ATOM 1423 N N . ILE A 1 179 ? -6.959 -4.035 29.484 1.00 73.69 179 ILE A N 1
ATOM 1424 C CA . ILE A 1 179 ? -6.479 -3.024 28.542 1.00 73.69 179 ILE A CA 1
ATOM 1425 C C . ILE A 1 179 ? -6.773 -1.652 29.141 1.00 73.69 179 ILE A C 1
ATOM 1427 O O . ILE A 1 179 ? -7.891 -1.148 29.083 1.00 73.69 179 ILE A O 1
ATOM 1431 N N . LYS A 1 180 ? -5.750 -1.042 29.743 1.00 74.69 180 LYS A N 1
ATOM 1432 C CA . LYS A 1 180 ? -5.878 0.239 30.460 1.00 74.69 180 LYS A CA 1
ATOM 1433 C C . LYS A 1 180 ? -6.126 1.427 29.536 1.00 74.69 180 LYS A C 1
ATOM 1435 O O . LYS A 1 180 ? -6.829 2.364 29.908 1.00 74.69 180 LYS A O 1
ATOM 1440 N N . GLU A 1 181 ? -5.572 1.390 28.332 1.00 73.81 181 GLU A N 1
ATOM 1441 C CA . GLU A 1 181 ? -5.622 2.470 27.347 1.00 73.81 181 GLU A CA 1
ATOM 1442 C C . GLU A 1 181 ? -5.827 1.895 25.950 1.00 73.81 181 GLU A C 1
ATOM 1444 O O . GLU A 1 181 ? -5.445 0.754 25.696 1.00 73.81 181 GLU A O 1
ATOM 1449 N N . ASP A 1 182 ? -6.380 2.701 25.046 1.00 76.31 182 ASP A N 1
ATOM 1450 C CA . ASP A 1 182 ? -6.547 2.320 23.647 1.00 76.31 182 ASP A CA 1
ATOM 1451 C C . ASP A 1 182 ? -5.198 1.912 23.027 1.00 76.31 182 ASP A C 1
ATOM 1453 O O . ASP A 1 182 ? -4.195 2.635 23.100 1.00 76.31 182 ASP A O 1
ATOM 1457 N N . LEU A 1 183 ? -5.176 0.731 22.414 1.00 74.44 183 LEU A N 1
ATOM 1458 C CA . LEU A 1 183 ? -4.031 0.193 21.695 1.00 74.44 183 LEU A CA 1
ATOM 1459 C C . LEU A 1 183 ? -4.231 0.430 20.207 1.00 74.44 183 LEU A C 1
ATOM 1461 O O . LEU A 1 183 ? -5.195 -0.063 19.636 1.00 74.44 183 LEU A O 1
ATOM 1465 N N . GLU A 1 184 ? -3.290 1.124 19.576 1.00 76.38 184 GLU A N 1
ATOM 1466 C CA . GLU A 1 184 ? -3.271 1.323 18.130 1.00 76.38 184 GLU A CA 1
ATOM 1467 C C . GLU A 1 184 ? -1.929 0.867 17.567 1.00 76.38 184 GLU A C 1
ATOM 1469 O O . GLU A 1 184 ? -0.865 1.402 17.903 1.00 76.38 184 GLU A O 1
ATOM 1474 N N . PHE A 1 185 ? -1.977 -0.141 16.704 1.00 70.50 185 PHE A N 1
ATOM 1475 C CA . PHE A 1 185 ? -0.795 -0.692 16.058 1.00 70.50 185 PHE A CA 1
ATOM 1476 C C . PHE A 1 185 ? -1.138 -1.256 14.679 1.00 70.50 185 PHE A C 1
ATOM 1478 O O . PHE A 1 185 ? -2.294 -1.454 14.317 1.00 70.50 185 PHE A O 1
ATOM 1485 N N . THR A 1 186 ? -0.111 -1.455 13.865 1.00 74.50 186 THR A N 1
ATOM 1486 C CA . THR A 1 186 ? -0.203 -2.111 12.562 1.00 74.50 186 THR A CA 1
ATOM 1487 C C . THR A 1 186 ? 0.545 -3.433 12.630 1.00 74.50 186 THR A C 1
ATOM 1489 O O . THR A 1 186 ? 1.633 -3.511 13.201 1.00 74.50 186 THR A O 1
ATOM 1492 N N . VAL A 1 187 ? -0.049 -4.464 12.050 1.00 80.12 187 VAL A N 1
ATOM 1493 C CA . VAL A 1 187 ? 0.557 -5.771 11.834 1.00 80.12 187 VAL A CA 1
ATOM 1494 C C . VAL A 1 187 ? 0.816 -5.907 10.344 1.00 80.12 187 VAL A C 1
ATOM 1496 O O . VAL A 1 187 ? -0.098 -5.740 9.544 1.00 80.12 187 VAL A O 1
ATOM 1499 N N . PHE A 1 188 ? 2.049 -6.184 9.957 1.00 78.25 188 PHE A N 1
ATOM 1500 C CA . PHE A 1 188 ? 2.423 -6.446 8.577 1.00 78.25 188 PHE A CA 1
ATOM 1501 C C . PHE A 1 188 ? 2.527 -7.947 8.370 1.00 78.25 188 PHE A C 1
ATOM 1503 O O . PHE A 1 188 ? 3.236 -8.625 9.108 1.00 78.25 188 PHE A O 1
ATOM 1510 N N . CYS A 1 189 ? 1.828 -8.453 7.362 1.00 80.25 189 CYS A N 1
ATOM 1511 C CA . CYS A 1 189 ? 1.885 -9.853 6.962 1.00 80.25 189 CYS A CA 1
ATOM 1512 C C . CYS A 1 189 ? 2.651 -9.961 5.653 1.00 80.25 189 CYS A C 1
ATOM 1514 O O . CYS A 1 189 ? 2.212 -9.400 4.655 1.00 80.25 189 CYS A O 1
ATOM 1516 N N . ASN A 1 190 ? 3.763 -10.685 5.644 1.00 81.31 190 ASN A N 1
ATOM 1517 C CA . ASN A 1 190 ? 4.436 -11.047 4.407 1.00 81.31 190 ASN A CA 1
ATOM 1518 C C . ASN A 1 190 ? 3.731 -12.261 3.804 1.00 81.31 190 ASN A C 1
ATOM 1520 O O . ASN A 1 190 ? 3.703 -13.326 4.427 1.00 81.31 190 ASN A O 1
ATOM 1524 N N . VAL A 1 191 ? 3.151 -12.112 2.620 1.00 80.06 191 VAL A N 1
ATOM 1525 C CA . VAL A 1 191 ? 2.335 -13.148 1.985 1.00 80.06 191 VAL A CA 1
ATOM 1526 C C . VAL A 1 191 ? 3.116 -13.820 0.867 1.00 80.06 191 VAL A C 1
ATOM 1528 O O . VAL A 1 191 ? 3.483 -13.168 -0.099 1.00 80.06 191 VAL A O 1
ATOM 1531 N N . GLY A 1 192 ? 3.351 -15.126 0.986 1.00 75.81 192 GLY A N 1
ATOM 1532 C CA . GLY A 1 192 ? 4.011 -15.923 -0.044 1.00 75.81 192 GLY A CA 1
ATOM 1533 C C . GLY A 1 192 ? 3.128 -16.184 -1.268 1.00 75.81 192 GLY A C 1
ATOM 1534 O O . GLY A 1 192 ? 1.915 -15.976 -1.246 1.00 75.81 192 GLY A O 1
ATOM 1535 N N . GLU A 1 193 ? 3.739 -16.710 -2.331 1.00 78.81 193 GLU A N 1
ATOM 1536 C CA . GLU A 1 193 ? 3.062 -16.998 -3.608 1.00 78.81 193 GLU A CA 1
ATOM 1537 C C . GLU A 1 193 ? 1.898 -18.000 -3.467 1.00 78.81 193 GLU A C 1
ATOM 1539 O O . GLU A 1 193 ? 0.977 -18.020 -4.280 1.00 78.81 193 GLU A O 1
ATOM 1544 N N . ASP A 1 194 ? 1.916 -18.830 -2.420 1.00 79.88 194 ASP A N 1
ATOM 1545 C CA . ASP A 1 194 ? 0.874 -19.810 -2.098 1.00 79.88 194 ASP A CA 1
ATOM 1546 C C . ASP A 1 194 ? -0.302 -19.219 -1.294 1.00 79.88 194 ASP A C 1
ATOM 1548 O O . ASP A 1 194 ? -1.188 -19.952 -0.840 1.00 79.88 194 ASP A O 1
ATOM 1552 N N . GLY A 1 195 ? -0.306 -17.897 -1.089 1.00 78.88 195 GLY A N 1
ATOM 1553 C CA . GLY A 1 195 ? -1.317 -17.185 -0.317 1.00 78.88 195 GLY A CA 1
ATOM 1554 C C . GLY A 1 195 ? -1.213 -17.399 1.189 1.00 78.88 195 GLY A C 1
ATOM 1555 O O . GLY A 1 195 ? -2.160 -17.084 1.915 1.00 78.88 195 GLY A O 1
ATOM 1556 N N . ARG A 1 196 ? -0.102 -17.947 1.695 1.00 85.06 196 ARG A N 1
ATOM 1557 C CA . ARG A 1 196 ? 0.137 -18.085 3.136 1.00 85.06 196 ARG A CA 1
ATOM 1558 C C . ARG A 1 196 ? 0.961 -16.928 3.669 1.00 85.06 196 ARG A C 1
ATOM 1560 O O . ARG A 1 196 ? 1.881 -16.444 3.018 1.00 85.06 196 ARG A O 1
ATOM 1567 N N . THR A 1 197 ? 0.668 -16.530 4.899 1.00 86.94 197 THR A N 1
ATOM 1568 C CA . THR A 1 197 ?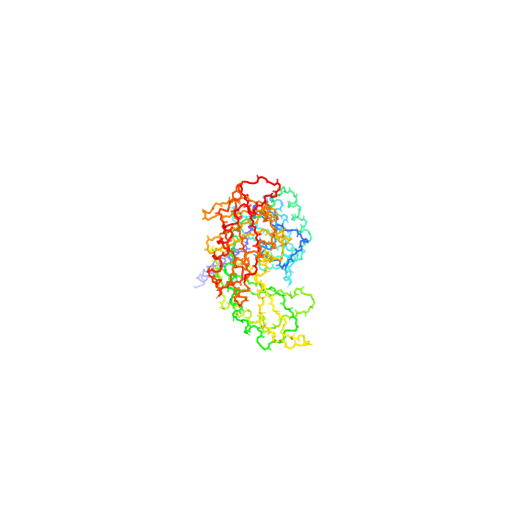 1.548 -15.630 5.639 1.00 86.94 197 THR A CA 1
ATOM 1569 C C . THR A 1 197 ? 2.839 -16.376 5.981 1.00 86.94 197 THR A C 1
ATOM 1571 O O . THR A 1 197 ? 2.801 -17.457 6.566 1.00 86.94 197 THR A O 1
ATOM 1574 N N . THR A 1 198 ? 3.978 -15.819 5.589 1.00 83.56 198 THR A N 1
ATOM 1575 C CA . THR A 1 198 ? 5.324 -16.365 5.826 1.00 83.56 198 THR A CA 1
ATOM 1576 C C . THR A 1 198 ? 6.053 -15.629 6.941 1.00 83.56 198 THR A C 1
ATOM 1578 O O . THR A 1 198 ? 6.930 -16.206 7.580 1.00 83.56 198 THR A O 1
ATOM 1581 N N . ASN A 1 199 ? 5.676 -14.374 7.194 1.00 82.25 199 ASN A N 1
ATOM 1582 C CA . ASN A 1 199 ? 6.210 -13.566 8.280 1.00 82.25 199 ASN A CA 1
ATOM 1583 C C . ASN A 1 199 ? 5.147 -12.587 8.797 1.00 82.25 199 ASN A C 1
ATOM 1585 O O . ASN A 1 199 ? 4.326 -12.099 8.019 1.00 82.25 199 ASN A O 1
ATOM 1589 N N . VAL A 1 200 ? 5.189 -12.274 10.090 1.00 82.44 200 VAL A N 1
ATOM 1590 C CA . VAL A 1 200 ? 4.324 -11.296 10.753 1.00 82.44 200 VAL A CA 1
ATOM 1591 C C . VAL A 1 200 ? 5.204 -10.331 11.541 1.00 82.44 200 VAL A C 1
ATOM 1593 O O . VAL A 1 200 ? 6.034 -10.752 12.341 1.00 82.44 200 VAL A O 1
ATOM 1596 N N . GLN A 1 201 ? 5.025 -9.030 11.325 1.00 77.88 201 GLN A N 1
ATOM 1597 C CA . GLN A 1 201 ? 5.745 -7.985 12.051 1.00 77.88 201 GLN A CA 1
ATOM 1598 C C . GLN A 1 201 ? 4.772 -6.986 12.667 1.00 77.88 201 GLN A C 1
ATOM 1600 O O . GLN A 1 201 ? 3.822 -6.548 12.028 1.00 77.88 201 GLN A O 1
ATOM 1605 N N . PHE A 1 202 ? 5.032 -6.573 13.904 1.00 77.62 202 PHE A N 1
ATOM 1606 C CA . PHE A 1 202 ? 4.207 -5.602 14.618 1.00 77.62 202 PHE A CA 1
ATOM 1607 C C . PHE A 1 202 ? 4.913 -4.250 14.671 1.00 77.62 202 PHE A C 1
ATOM 1609 O O . PHE A 1 202 ? 6.081 -4.160 15.054 1.00 77.62 202 PHE A O 1
ATOM 1616 N N . THR A 1 203 ? 4.202 -3.166 14.361 1.00 68.69 203 THR A N 1
ATOM 1617 C CA . THR A 1 203 ? 4.698 -1.826 14.688 1.00 68.69 203 THR A CA 1
ATOM 1618 C C . THR A 1 203 ? 4.730 -1.637 16.194 1.00 68.69 203 THR A C 1
ATOM 1620 O O . THR A 1 203 ? 3.811 -2.055 16.902 1.00 68.69 203 THR A O 1
ATOM 1623 N N . LYS A 1 204 ? 5.696 -0.856 16.675 1.00 64.12 204 LYS A N 1
ATOM 1624 C CA . LYS A 1 204 ? 5.595 -0.239 18.002 1.00 64.12 204 LYS A CA 1
ATOM 1625 C C . LYS A 1 204 ? 4.347 0.656 18.054 1.00 64.12 204 LYS A C 1
ATOM 1627 O O . LYS A 1 204 ? 4.006 1.290 17.056 1.00 64.12 204 LYS A O 1
ATOM 1632 N N . ASN A 1 205 ? 3.665 0.699 19.201 1.00 60.16 205 ASN A N 1
ATOM 1633 C CA . ASN A 1 205 ? 2.468 1.526 19.395 1.00 60.16 205 ASN A CA 1
ATOM 1634 C C . ASN A 1 205 ? 2.757 2.989 18.996 1.00 60.16 205 ASN A C 1
ATOM 1636 O O . ASN A 1 205 ? 3.735 3.584 19.462 1.00 60.16 205 ASN A O 1
ATOM 1640 N N . ARG A 1 206 ? 1.903 3.563 18.135 1.00 53.00 206 ARG A N 1
ATOM 1641 C CA . ARG A 1 206 ? 2.074 4.916 17.572 1.00 53.00 206 ARG A CA 1
ATOM 1642 C C . ARG A 1 206 ? 2.084 6.032 18.613 1.00 53.00 206 ARG A C 1
ATOM 1644 O O . ARG A 1 206 ? 2.647 7.089 18.346 1.00 53.00 206 ARG A O 1
ATOM 1651 N N . ASN A 1 207 ? 1.535 5.792 19.801 1.00 55.03 207 ASN A N 1
ATOM 1652 C CA . ASN A 1 207 ? 1.429 6.801 20.854 1.00 55.03 207 ASN A CA 1
ATOM 1653 C C . ASN A 1 207 ? 2.737 7.076 21.620 1.00 55.03 207 ASN A C 1
ATOM 1655 O O . ASN A 1 207 ? 2.737 7.907 22.523 1.00 55.03 207 ASN A O 1
ATOM 1659 N N . GLY A 1 208 ? 3.854 6.446 21.240 1.00 41.28 208 GLY A N 1
ATOM 1660 C CA . GLY A 1 208 ? 5.196 6.848 21.666 1.00 41.28 208 GLY A CA 1
ATOM 1661 C C . GLY A 1 208 ? 5.596 6.449 23.097 1.00 41.28 208 GLY A C 1
ATOM 1662 O O . GLY A 1 208 ? 4.864 6.646 24.060 1.00 41.28 208 GLY A O 1
ATOM 1663 N N . LYS A 1 209 ? 6.836 5.943 23.188 1.00 43.28 209 LYS A N 1
ATOM 1664 C CA . LYS A 1 209 ? 7.621 5.494 24.359 1.00 43.28 209 LYS A CA 1
ATOM 1665 C C . LYS A 1 209 ? 7.050 4.287 25.125 1.00 43.28 209 LYS A C 1
ATOM 1667 O O . LYS A 1 209 ? 6.124 4.393 25.915 1.00 43.28 209 LYS A O 1
ATOM 1672 N N . ASP A 1 210 ? 7.666 3.130 24.872 1.00 47.94 210 ASP A N 1
ATOM 1673 C CA . ASP A 1 210 ? 7.641 1.902 25.688 1.00 47.94 210 ASP A CA 1
ATOM 1674 C C . ASP A 1 210 ? 6.282 1.241 25.970 1.00 47.94 210 ASP A C 1
ATOM 1676 O O . ASP A 1 210 ? 6.151 0.435 26.890 1.00 47.94 210 ASP A O 1
ATOM 1680 N N . LYS A 1 211 ? 5.263 1.503 25.147 1.00 57.41 211 LYS A N 1
ATOM 1681 C CA . LYS A 1 211 ? 3.990 0.774 25.232 1.00 57.41 211 LYS A CA 1
ATOM 1682 C C . LYS A 1 211 ? 4.098 -0.561 24.495 1.00 57.41 211 LYS A C 1
ATOM 1684 O O . LYS A 1 211 ? 3.972 -0.624 23.272 1.00 57.41 211 LYS A O 1
ATOM 1689 N N . VAL A 1 212 ? 4.375 -1.613 25.260 1.00 67.81 212 VAL A N 1
ATOM 1690 C CA . VAL A 1 212 ? 4.465 -3.001 24.792 1.00 67.81 212 VAL A CA 1
ATOM 1691 C C . VAL A 1 212 ? 3.057 -3.527 24.516 1.00 67.81 212 VAL A C 1
ATOM 1693 O O . VAL A 1 212 ? 2.194 -3.478 25.391 1.00 67.81 212 VAL A O 1
ATOM 1696 N N . ILE A 1 213 ? 2.818 -4.016 23.297 1.00 74.25 213 ILE A N 1
ATOM 1697 C CA . ILE A 1 213 ? 1.591 -4.755 22.976 1.00 74.25 213 ILE A CA 1
ATOM 1698 C C . ILE A 1 213 ? 1.609 -6.036 23.827 1.00 74.25 213 ILE A C 1
ATOM 1700 O O . ILE A 1 213 ? 2.625 -6.735 23.808 1.00 74.25 213 ILE A O 1
ATOM 1704 N N . PRO A 1 214 ? 0.546 -6.351 24.590 1.00 82.75 214 PRO A N 1
ATOM 1705 C CA . PRO A 1 214 ? 0.491 -7.574 25.382 1.00 82.75 214 PRO A CA 1
ATOM 1706 C C . PRO A 1 214 ? 0.836 -8.813 24.550 1.00 82.75 214 PRO A C 1
ATOM 1708 O O . PRO A 1 214 ? 0.260 -9.021 23.484 1.00 82.75 214 PRO A O 1
ATOM 1711 N N . VAL A 1 215 ? 1.742 -9.654 25.061 1.00 83.31 215 VAL A N 1
ATOM 1712 C CA . VAL A 1 215 ? 2.251 -10.840 24.343 1.00 83.31 215 VAL A CA 1
ATOM 1713 C C . VAL A 1 215 ? 1.122 -11.779 23.918 1.00 83.31 215 VAL A C 1
ATOM 1715 O O . VAL A 1 215 ? 1.155 -12.330 22.827 1.00 83.31 215 VAL A O 1
ATOM 1718 N N . GLN A 1 216 ? 0.080 -11.916 24.739 1.00 82.62 216 GLN A N 1
ATOM 1719 C CA . GLN A 1 216 ? -1.090 -12.724 24.396 1.00 82.62 216 GLN A CA 1
ATOM 1720 C C . GLN A 1 216 ? -1.795 -12.215 23.127 1.00 82.62 216 GLN A C 1
ATOM 1722 O O . GLN A 1 216 ? -2.151 -13.021 22.274 1.00 82.62 216 GLN A O 1
ATOM 1727 N N . ILE A 1 217 ? -1.931 -10.893 22.961 1.00 84.06 217 ILE A N 1
ATOM 1728 C CA . ILE A 1 217 ? -2.539 -10.296 21.762 1.00 84.06 217 ILE A CA 1
ATOM 1729 C C . ILE A 1 217 ? -1.674 -10.603 20.540 1.00 84.06 217 ILE A C 1
ATOM 1731 O O . ILE A 1 217 ? -2.195 -11.046 19.519 1.00 84.06 217 ILE A O 1
ATOM 1735 N N . THR A 1 218 ? -0.354 -10.406 20.634 1.00 85.94 218 THR A N 1
ATOM 1736 C CA . THR A 1 218 ? 0.549 -10.681 19.507 1.00 85.94 218 THR A CA 1
ATOM 1737 C C . THR A 1 218 ? 0.581 -12.165 19.148 1.00 85.94 218 THR A C 1
ATOM 1739 O O . THR A 1 218 ? 0.495 -12.487 17.971 1.00 85.94 218 THR A O 1
ATOM 1742 N N . SER A 1 219 ? 0.613 -13.071 20.132 1.00 85.00 219 SER A N 1
ATOM 1743 C CA . SER A 1 219 ? 0.648 -14.519 19.886 1.00 85.00 219 SER A CA 1
ATOM 1744 C C . SER A 1 219 ? -0.637 -15.045 19.246 1.00 85.00 219 SER A C 1
ATOM 1746 O O . SER A 1 219 ? -0.566 -15.838 18.313 1.00 85.00 219 SER A O 1
ATOM 1748 N N . VAL A 1 220 ? -1.809 -14.583 19.696 1.00 84.19 220 VAL A N 1
ATOM 1749 C CA . VAL A 1 220 ? -3.089 -14.976 19.083 1.00 84.19 220 VAL A CA 1
ATOM 1750 C C . VAL A 1 220 ? -3.215 -14.399 17.670 1.00 84.19 220 VAL A C 1
ATOM 1752 O O . VAL A 1 220 ? -3.697 -15.079 16.766 1.00 84.19 220 VAL A O 1
ATOM 1755 N N . LEU A 1 221 ? -2.750 -13.164 17.443 1.00 86.12 221 LEU A N 1
ATOM 1756 C CA . LEU A 1 221 ? -2.719 -12.581 16.099 1.00 86.12 221 LEU A CA 1
ATOM 1757 C C . LEU A 1 221 ? -1.799 -13.360 15.163 1.00 86.12 221 LEU A C 1
ATOM 1759 O O . LEU A 1 221 ? -2.205 -13.655 14.045 1.00 86.12 221 LEU A O 1
ATOM 1763 N N . GLU A 1 222 ? -0.593 -13.717 15.603 1.00 88.38 222 GLU A N 1
ATOM 1764 C CA . GLU A 1 222 ? 0.313 -14.564 14.823 1.00 88.38 222 GLU A CA 1
ATOM 1765 C C . GLU A 1 222 ? -0.344 -15.902 14.481 1.00 88.38 222 GLU A C 1
ATOM 1767 O O . GLU A 1 222 ? -0.377 -16.272 13.310 1.00 88.38 222 GLU A O 1
ATOM 1772 N N . GLU A 1 223 ? -0.927 -16.595 15.463 1.00 86.06 223 GLU A N 1
ATOM 1773 C CA . GLU A 1 223 ? -1.615 -17.874 15.253 1.00 86.06 223 GLU A CA 1
ATOM 1774 C C . GLU A 1 223 ? -2.688 -17.765 14.157 1.00 86.06 223 GLU A C 1
ATOM 1776 O O . GLU A 1 223 ? -2.665 -18.523 13.182 1.00 86.06 223 GLU A O 1
ATOM 1781 N N . ILE A 1 224 ? -3.580 -16.775 14.273 1.00 84.50 224 ILE A N 1
ATOM 1782 C CA . ILE A 1 224 ? -4.646 -16.535 13.296 1.00 84.50 224 ILE A CA 1
ATOM 1783 C C . ILE A 1 224 ? -4.048 -16.231 11.915 1.00 84.50 224 ILE A C 1
ATOM 1785 O O . ILE A 1 224 ? -4.441 -16.835 10.914 1.00 84.50 224 ILE A O 1
ATOM 1789 N N . LEU A 1 225 ? -3.085 -15.311 11.840 1.00 87.00 225 LEU A N 1
ATOM 1790 C CA . LEU A 1 225 ? -2.530 -14.831 10.574 1.00 87.00 225 LEU A CA 1
ATOM 1791 C C . LEU A 1 225 ? -1.690 -15.894 9.850 1.00 87.00 225 LEU A C 1
ATOM 1793 O O . LEU A 1 225 ? -1.712 -15.932 8.618 1.00 87.00 225 LEU A O 1
ATOM 1797 N N . TYR A 1 226 ? -0.986 -16.769 10.572 1.00 85.94 226 TYR A N 1
ATOM 1798 C CA . TYR A 1 226 ? -0.215 -17.871 9.986 1.00 85.94 226 TYR A CA 1
ATOM 1799 C C . TYR A 1 226 ? -1.094 -19.054 9.570 1.00 85.94 226 TYR A C 1
ATOM 1801 O O . TYR A 1 226 ? -0.920 -19.627 8.484 1.00 85.94 226 TYR A O 1
ATOM 1809 N N . HIS A 1 227 ? -2.015 -19.462 10.441 1.00 79.62 227 HIS A N 1
ATOM 1810 C CA . HIS A 1 227 ? -2.671 -20.761 10.314 1.00 79.62 227 HIS A CA 1
ATOM 1811 C C . HIS A 1 227 ? -4.092 -20.677 9.773 1.00 79.62 227 HIS A C 1
ATOM 1813 O O . HIS A 1 227 ? -4.502 -21.569 9.028 1.00 79.62 227 HIS A O 1
ATOM 1819 N N . GLU A 1 228 ? -4.817 -19.611 10.101 1.00 80.06 228 GLU A N 1
ATOM 1820 C CA . GLU A 1 228 ? -6.252 -19.504 9.831 1.00 80.06 228 GLU A CA 1
ATOM 1821 C C . GLU A 1 228 ? -6.550 -18.615 8.607 1.00 80.06 228 GLU A C 1
ATOM 1823 O O . GLU A 1 228 ? -7.565 -18.805 7.938 1.00 80.06 228 GLU A O 1
ATOM 1828 N N . ILE A 1 229 ? -5.641 -17.700 8.243 1.00 81.62 229 ILE A N 1
ATOM 1829 C CA . ILE A 1 229 ? -5.794 -16.823 7.073 1.00 81.62 229 ILE A CA 1
ATOM 1830 C C . ILE A 1 229 ? -5.150 -17.408 5.804 1.00 81.62 229 ILE A C 1
ATOM 1832 O O . ILE A 1 229 ? -4.033 -17.941 5.792 1.00 81.62 229 ILE A O 1
ATOM 1836 N N . ARG A 1 230 ? -5.879 -17.269 4.689 1.00 84.19 230 ARG A N 1
ATOM 1837 C CA . ARG A 1 230 ? -5.401 -17.519 3.324 1.00 84.19 230 ARG A CA 1
ATOM 1838 C C . ARG A 1 230 ? -5.714 -16.321 2.441 1.00 84.19 230 ARG A C 1
ATOM 1840 O O . ARG A 1 230 ? -6.868 -15.911 2.320 1.00 84.19 230 ARG A O 1
ATOM 1847 N N . TRP A 1 231 ? -4.675 -15.782 1.827 1.00 83.12 231 TRP A N 1
ATOM 1848 C CA . TRP A 1 231 ? -4.737 -14.616 0.966 1.00 83.12 231 TRP A CA 1
ATOM 1849 C C . TRP A 1 231 ? -5.017 -15.031 -0.477 1.00 83.12 231 TRP A C 1
ATOM 1851 O O . TRP A 1 231 ? -4.453 -16.004 -0.976 1.00 83.12 231 TRP A O 1
ATOM 1861 N N . ALA A 1 232 ? -5.884 -14.290 -1.165 1.00 79.19 232 ALA A N 1
ATOM 1862 C CA . ALA A 1 232 ? -6.121 -14.497 -2.589 1.00 79.19 232 ALA A CA 1
ATOM 1863 C C . ALA A 1 232 ? -5.029 -13.785 -3.398 1.00 79.19 232 ALA A C 1
ATOM 1865 O O . ALA A 1 232 ? -5.187 -12.615 -3.740 1.00 79.19 232 ALA A O 1
ATOM 1866 N N . VAL A 1 233 ? -3.924 -14.486 -3.659 1.00 76.62 233 VAL A N 1
ATOM 1867 C CA . VAL A 1 233 ? -2.751 -13.960 -4.373 1.00 76.62 233 VAL A CA 1
ATOM 1868 C C . VAL A 1 233 ? -2.860 -14.272 -5.874 1.00 76.62 233 VAL A C 1
ATOM 1870 O O . VAL A 1 233 ? -3.153 -15.416 -6.233 1.00 76.62 233 VAL A O 1
ATOM 1873 N N . PRO A 1 234 ? -2.658 -13.290 -6.771 1.00 70.69 234 PRO A N 1
ATOM 1874 C CA . PRO A 1 234 ? -2.658 -13.531 -8.206 1.00 70.69 234 PRO A CA 1
ATOM 1875 C C . PRO A 1 234 ? -1.446 -14.375 -8.644 1.00 70.69 234 PRO A C 1
ATOM 1877 O O . PRO A 1 234 ? -0.397 -14.350 -7.998 1.00 70.69 234 PRO A O 1
ATOM 1880 N N . PRO A 1 235 ? -1.552 -15.122 -9.760 1.00 57.28 235 PRO A N 1
ATOM 1881 C CA . PRO A 1 235 ? -0.450 -15.941 -10.258 1.00 57.28 235 PRO A CA 1
ATOM 1882 C C . PRO A 1 235 ? 0.806 -15.099 -10.526 1.00 57.28 235 PRO A C 1
ATOM 1884 O O . PRO A 1 235 ? 0.710 -14.050 -11.157 1.00 57.28 235 PRO A O 1
ATOM 1887 N N . LYS A 1 236 ? 1.984 -15.604 -10.129 1.00 58.97 236 LYS A N 1
ATOM 1888 C CA . LYS A 1 236 ? 3.304 -14.956 -10.311 1.00 58.97 236 LYS A CA 1
ATOM 1889 C C . LYS A 1 236 ? 3.517 -13.664 -9.506 1.00 58.97 236 LYS A C 1
ATOM 1891 O O . LYS A 1 236 ? 4.398 -12.878 -9.848 1.00 58.97 236 LYS A O 1
ATOM 1896 N N . HIS A 1 237 ? 2.729 -13.432 -8.459 1.00 62.47 237 HIS A N 1
ATOM 1897 C CA . HIS A 1 237 ? 2.994 -12.346 -7.524 1.00 62.47 237 HIS A CA 1
ATOM 1898 C C . HIS A 1 237 ? 4.009 -12.790 -6.468 1.00 62.47 237 HIS A C 1
ATOM 1900 O O . HIS A 1 237 ? 3.866 -13.867 -5.893 1.00 62.47 237 HIS A O 1
ATOM 1906 N N . TYR A 1 238 ? 5.028 -11.966 -6.234 1.00 56.56 238 TYR A N 1
ATOM 1907 C CA . TYR A 1 238 ? 6.053 -12.218 -5.225 1.00 56.56 238 TYR A CA 1
ATOM 1908 C C . TYR A 1 238 ? 5.589 -11.763 -3.838 1.00 56.56 238 TYR A C 1
ATOM 1910 O O . TYR A 1 238 ? 4.597 -11.053 -3.705 1.00 56.56 238 TYR A O 1
ATOM 1918 N N . ALA A 1 239 ? 6.342 -12.171 -2.818 1.00 60.47 239 ALA A N 1
ATOM 1919 C CA . ALA A 1 239 ? 6.156 -11.788 -1.425 1.00 60.47 239 ALA A CA 1
ATOM 1920 C C . ALA A 1 239 ? 5.841 -10.288 -1.241 1.00 60.47 239 ALA A C 1
ATOM 1922 O O . ALA A 1 239 ? 6.708 -9.455 -1.505 1.00 60.47 239 ALA A O 1
ATOM 1923 N N . ASP A 1 240 ? 4.635 -9.958 -0.764 1.00 66.56 240 ASP A N 1
ATOM 1924 C CA . ASP A 1 240 ? 4.216 -8.578 -0.469 1.00 66.56 240 ASP A CA 1
ATOM 1925 C C . ASP A 1 240 ? 3.812 -8.424 1.002 1.00 66.56 240 ASP A C 1
ATOM 1927 O O . ASP A 1 240 ? 3.313 -9.360 1.638 1.00 66.56 240 ASP A O 1
ATOM 1931 N N . TRP A 1 241 ? 4.043 -7.232 1.550 1.00 71.69 241 TRP A N 1
ATOM 1932 C CA . TRP A 1 241 ? 3.692 -6.900 2.925 1.00 71.69 241 TRP A CA 1
ATOM 1933 C C . TRP A 1 241 ? 2.319 -6.250 2.978 1.00 71.69 241 TRP A C 1
ATOM 1935 O O . TRP A 1 241 ? 2.141 -5.086 2.618 1.00 71.69 241 TRP A O 1
ATOM 1945 N N . VAL A 1 242 ? 1.349 -6.985 3.510 1.00 76.38 242 VAL A N 1
ATOM 1946 C CA . VAL A 1 242 ? -0.009 -6.488 3.708 1.00 76.38 242 VAL A CA 1
ATOM 1947 C C . VAL A 1 242 ? -0.130 -5.834 5.089 1.00 76.38 242 VAL A C 1
ATOM 1949 O O . VAL A 1 242 ? 0.019 -6.525 6.103 1.00 76.38 242 VAL A O 1
ATOM 1952 N N . PRO A 1 243 ? -0.413 -4.520 5.174 1.00 78.06 243 PRO A N 1
ATOM 1953 C CA . PRO A 1 243 ? -0.629 -3.838 6.441 1.00 78.06 243 PRO A CA 1
ATOM 1954 C C . PRO A 1 243 ? -2.060 -4.042 6.953 1.00 78.06 243 PRO A C 1
ATOM 1956 O O . PRO A 1 243 ? -3.034 -3.667 6.301 1.00 78.06 243 PRO A O 1
ATOM 1959 N N . ILE A 1 244 ? -2.180 -4.544 8.176 1.00 78.12 244 ILE A N 1
ATOM 1960 C CA . ILE A 1 244 ? -3.433 -4.714 8.912 1.00 78.12 244 ILE A CA 1
ATOM 1961 C C . ILE A 1 244 ? -3.405 -3.761 10.099 1.00 78.12 244 ILE A C 1
ATOM 1963 O O . ILE A 1 244 ? -2.538 -3.863 10.965 1.00 78.12 244 ILE A O 1
ATOM 1967 N N . LYS A 1 245 ? -4.339 -2.817 10.162 1.00 76.81 245 LYS A N 1
ATOM 1968 C CA . LYS A 1 245 ? -4.374 -1.838 11.253 1.00 76.81 245 LYS A CA 1
ATOM 1969 C C . LYS A 1 245 ? -5.367 -2.282 12.307 1.00 76.81 245 LYS A C 1
ATOM 1971 O O . LYS A 1 245 ? -6.490 -2.665 11.999 1.00 76.81 245 LYS A O 1
ATOM 1976 N N . ILE A 1 246 ? -4.928 -2.263 13.557 1.00 77.31 246 ILE A N 1
ATOM 1977 C CA . ILE A 1 246 ? -5.671 -2.804 14.686 1.00 77.31 246 ILE A CA 1
ATOM 1978 C C . ILE A 1 246 ? -5.812 -1.704 15.733 1.00 77.31 246 ILE A C 1
ATOM 1980 O O . ILE A 1 246 ? -4.811 -1.128 16.170 1.00 77.31 246 ILE A O 1
ATOM 1984 N N . SER A 1 247 ? -7.058 -1.430 16.132 1.00 78.19 247 SER A N 1
ATOM 1985 C CA . SER A 1 247 ? -7.379 -0.616 17.300 1.00 78.19 247 SER A CA 1
ATOM 1986 C C . SER A 1 247 ? -8.156 -1.457 18.318 1.00 78.19 247 SER A C 1
ATOM 1988 O O . SER A 1 247 ? -9.140 -2.131 18.006 1.00 78.19 247 SER A O 1
ATOM 1990 N N . ILE A 1 248 ? -7.686 -1.472 19.560 1.00 77.62 248 ILE A N 1
ATOM 1991 C CA . ILE A 1 248 ? -8.358 -2.161 20.663 1.00 77.62 248 ILE A CA 1
ATOM 1992 C C . ILE A 1 248 ? -8.637 -1.127 21.738 1.00 77.62 248 ILE A C 1
ATOM 1994 O O . ILE A 1 248 ? -7.717 -0.470 22.223 1.00 77.62 248 ILE A O 1
ATOM 1998 N N . LYS A 1 249 ? -9.912 -0.957 22.088 1.00 74.81 249 LYS A N 1
ATOM 1999 C CA . LYS A 1 249 ? -10.336 0.035 23.075 1.00 74.81 249 LYS A CA 1
ATOM 2000 C C . LYS A 1 249 ? -10.004 -0.408 24.493 1.00 74.81 249 LYS A C 1
ATOM 2002 O O . LYS A 1 249 ? -10.021 -1.597 24.805 1.00 74.81 249 LYS A O 1
ATOM 2007 N N . SER A 1 250 ? -9.718 0.573 25.346 1.00 77.12 250 SER A N 1
ATOM 2008 C CA . SER A 1 250 ? -9.593 0.355 26.784 1.00 77.12 250 SER A CA 1
ATOM 2009 C C . SER A 1 250 ? -10.864 -0.288 27.338 1.00 77.12 250 SER A C 1
ATOM 2011 O O . SER A 1 250 ? -11.968 0.202 27.094 1.00 77.12 250 SER A O 1
ATOM 2013 N N . ASN A 1 251 ? -10.705 -1.370 28.100 1.00 71.38 251 ASN A N 1
ATOM 2014 C CA . ASN A 1 251 ? -11.799 -2.049 28.801 1.00 71.38 251 ASN A CA 1
ATOM 2015 C C . ASN A 1 251 ? -11.818 -1.727 30.306 1.00 71.38 251 ASN A C 1
ATOM 2017 O O . ASN A 1 251 ? -12.679 -2.206 31.046 1.00 71.38 251 ASN A O 1
ATOM 2021 N N . VAL A 1 252 ? -10.913 -0.858 30.766 1.00 68.56 252 VAL A N 1
ATOM 2022 C CA . VAL A 1 252 ? -10.935 -0.338 32.132 1.00 68.56 252 VAL A CA 1
ATOM 2023 C C . VAL A 1 252 ? -11.900 0.838 32.188 1.00 68.56 252 VAL A C 1
ATOM 2025 O O . VAL A 1 252 ? -11.602 1.940 31.725 1.00 68.56 252 VAL A O 1
ATOM 2028 N N . SER A 1 253 ? -13.079 0.626 32.782 1.00 50.91 253 SER A N 1
ATOM 2029 C CA . SER A 1 253 ? -14.034 1.714 32.991 1.00 50.91 253 SER A CA 1
ATOM 2030 C C . SER A 1 253 ? -13.370 2.833 33.802 1.00 50.91 253 SER A C 1
ATOM 2032 O O . SER A 1 253 ? -12.957 2.615 34.948 1.00 50.91 253 SER A O 1
ATOM 2034 N N . LYS A 1 254 ? -13.319 4.057 33.263 1.00 42.62 254 LYS A N 1
ATOM 2035 C CA . LYS A 1 254 ? -13.150 5.248 34.102 1.00 42.62 254 LYS A CA 1
ATOM 2036 C C . LYS A 1 254 ? -14.413 5.374 34.946 1.00 42.62 254 LYS A C 1
ATOM 2038 O O . LYS A 1 254 ? -15.394 5.973 34.523 1.00 42.62 254 LYS A O 1
ATOM 2043 N N . ASN A 1 255 ? -14.403 4.783 36.135 1.00 36.81 255 ASN A N 1
ATOM 2044 C CA . ASN A 1 255 ? -15.470 4.947 37.110 1.00 36.81 255 ASN A CA 1
ATOM 2045 C C . ASN A 1 255 ? -15.623 6.437 37.477 1.00 36.81 255 ASN A C 1
ATOM 2047 O O . ASN A 1 255 ? -14.964 6.942 38.381 1.00 36.81 255 ASN A O 1
ATOM 2051 N N . LYS A 1 256 ? -16.553 7.122 36.808 1.00 29.84 256 LYS A N 1
ATOM 2052 C CA . LYS A 1 256 ? -17.779 7.588 37.459 1.00 29.84 256 LYS A CA 1
ATOM 2053 C C . LYS A 1 256 ? -18.966 7.137 36.605 1.00 29.84 256 LYS A C 1
ATOM 2055 O O . LYS A 1 256 ? -19.031 7.437 35.422 1.00 29.84 256 LYS A O 1
ATOM 2060 N N . THR A 1 257 ? -19.858 6.401 37.268 1.00 32.81 257 THR A N 1
ATOM 2061 C CA . THR A 1 257 ? -21.196 5.950 36.846 1.00 32.81 257 THR A CA 1
ATOM 2062 C C . THR A 1 257 ? -21.279 4.923 35.711 1.00 32.81 257 THR A C 1
ATOM 2064 O O . THR A 1 257 ? -21.568 5.249 34.570 1.00 32.81 257 THR A O 1
ATOM 2067 N N . GLY A 1 258 ? -21.159 3.644 36.082 1.00 33.88 258 GLY A N 1
ATOM 2068 C CA . GLY A 1 258 ? -22.321 2.743 36.064 1.00 33.88 258 GLY A CA 1
ATOM 2069 C C . GLY A 1 258 ? -22.983 2.402 34.726 1.00 33.88 258 GLY A C 1
ATOM 2070 O O . GLY A 1 258 ? -24.164 2.068 34.735 1.00 33.88 258 GLY A O 1
ATOM 2071 N N . ALA A 1 259 ? -22.263 2.441 33.607 1.00 27.89 259 ALA A N 1
ATOM 2072 C CA . ALA A 1 259 ? -22.713 1.846 32.351 1.00 27.89 259 ALA A CA 1
ATOM 2073 C C . ALA A 1 259 ? -21.757 0.713 31.958 1.00 27.89 259 ALA A C 1
ATOM 2075 O O . ALA A 1 259 ? -20.543 0.909 31.913 1.00 27.89 259 ALA A O 1
ATOM 2076 N N . LYS A 1 260 ? -22.308 -0.483 31.715 1.00 29.47 260 LYS A N 1
ATOM 2077 C CA . LYS A 1 260 ? -21.567 -1.624 31.162 1.00 29.47 260 LYS A CA 1
ATOM 2078 C C . LYS A 1 260 ? -20.927 -1.181 29.845 1.00 29.47 260 LYS A C 1
ATOM 2080 O O . LYS A 1 260 ? -21.638 -0.762 28.935 1.00 29.47 260 LYS A O 1
ATOM 2085 N N . ALA A 1 261 ? -19.598 -1.219 29.790 1.00 29.55 261 ALA A N 1
ATOM 2086 C CA . ALA A 1 261 ? -18.836 -0.929 28.588 1.00 29.55 261 ALA A CA 1
ATOM 2087 C C . ALA A 1 261 ? -19.181 -1.989 27.537 1.00 29.55 261 ALA A C 1
ATOM 2089 O O . ALA A 1 261 ? -19.037 -3.180 27.795 1.00 29.55 261 ALA A O 1
ATOM 2090 N N . ASN A 1 262 ? -19.699 -1.555 26.390 1.00 30.55 262 ASN A N 1
ATOM 2091 C CA . ASN A 1 262 ? -19.886 -2.438 25.251 1.00 30.55 262 ASN A CA 1
ATOM 2092 C C . ASN A 1 262 ? -18.508 -2.793 24.688 1.00 30.55 262 ASN A C 1
ATOM 2094 O O . ASN A 1 262 ? -17.754 -1.911 24.276 1.00 30.55 262 ASN A O 1
ATOM 2098 N N . ASP A 1 263 ? -18.212 -4.089 24.689 1.00 29.42 263 ASP A N 1
ATOM 2099 C CA . ASP A 1 263 ? -17.045 -4.695 24.066 1.00 29.42 263 ASP A CA 1
ATOM 2100 C C . ASP A 1 263 ? -17.105 -4.485 22.551 1.00 29.42 263 ASP A C 1
ATOM 2102 O O . ASP A 1 263 ? -17.864 -5.141 21.838 1.00 29.42 263 ASP A O 1
ATOM 2106 N N . SER A 1 264 ? -16.305 -3.557 22.035 1.00 30.08 264 SER A N 1
ATOM 2107 C CA . SER A 1 264 ? -16.099 -3.424 20.597 1.00 30.08 264 SER A CA 1
ATOM 2108 C C . SER A 1 264 ? -14.613 -3.325 20.298 1.00 30.08 264 SER A C 1
ATOM 2110 O O . SER A 1 264 ? -13.970 -2.308 20.568 1.00 30.08 264 SER A O 1
ATOM 2112 N N . ILE A 1 265 ? -14.083 -4.380 19.684 1.00 35.12 265 ILE A N 1
ATOM 2113 C CA . ILE A 1 265 ? -12.953 -4.249 18.775 1.00 35.12 265 ILE A CA 1
ATOM 2114 C C . ILE A 1 265 ? -13.307 -3.184 17.727 1.00 35.12 265 ILE A C 1
ATOM 2116 O O . ILE A 1 265 ? -14.317 -3.304 17.033 1.00 35.12 265 ILE A O 1
ATOM 2120 N N . LEU A 1 266 ? -12.436 -2.193 17.564 1.00 36.41 266 LEU A N 1
ATOM 2121 C CA . LEU A 1 266 ? -12.345 -1.400 16.344 1.00 36.41 266 LEU A CA 1
ATOM 2122 C C . LEU A 1 266 ? -11.124 -1.918 15.580 1.00 36.41 266 LEU A C 1
ATOM 2124 O O . LEU A 1 266 ? -10.073 -1.292 15.597 1.00 36.41 266 LEU A O 1
ATOM 2128 N N . VAL A 1 267 ? -11.204 -3.082 14.916 1.00 31.75 267 VAL A N 1
ATOM 2129 C CA . VAL A 1 267 ? -10.138 -3.393 13.951 1.00 31.75 267 VAL A CA 1
ATOM 2130 C C . VAL A 1 267 ? -10.258 -2.314 12.888 1.00 31.75 267 VAL A C 1
ATOM 2132 O O . VAL A 1 267 ? -11.308 -2.185 12.259 1.00 31.75 267 VAL A O 1
ATOM 2135 N N . ASP A 1 268 ? -9.225 -1.486 12.779 1.00 34.84 268 ASP A N 1
ATOM 2136 C CA . ASP A 1 268 ? -9.179 -0.277 11.969 1.00 34.84 268 ASP A CA 1
ATOM 2137 C C . ASP A 1 268 ? -9.120 -0.705 10.487 1.00 34.84 268 ASP A C 1
ATOM 2139 O O . ASP A 1 268 ? -8.109 -0.558 9.806 1.00 34.84 268 ASP A O 1
ATOM 2143 N N . LYS A 1 269 ? -10.258 -1.189 9.959 1.00 31.83 269 LYS A N 1
ATOM 2144 C CA . LYS A 1 269 ? -10.642 -1.167 8.526 1.00 31.83 269 LYS A CA 1
ATOM 2145 C C . LYS A 1 269 ? -10.327 0.209 7.899 1.00 31.83 269 LYS A C 1
ATOM 2147 O O . LYS A 1 269 ? -9.975 0.397 6.737 1.00 31.83 269 LYS A O 1
ATOM 2152 N N . GLU A 1 270 ? -10.372 1.177 8.788 1.00 32.59 270 GLU A N 1
ATOM 2153 C CA . GLU A 1 270 ? -10.293 2.611 8.738 1.00 32.59 270 GLU A CA 1
ATOM 2154 C C . GLU A 1 270 ? -8.897 3.244 8.511 1.00 32.59 270 GLU A C 1
ATOM 2156 O O . GLU A 1 270 ? -8.624 4.359 8.953 1.00 32.59 270 GLU A O 1
ATOM 2161 N N . ARG A 1 271 ? -7.985 2.639 7.750 1.00 29.08 271 ARG A N 1
ATOM 2162 C CA . ARG A 1 271 ? -6.871 3.459 7.206 1.00 29.08 271 ARG A CA 1
ATOM 2163 C C . ARG A 1 271 ? -6.317 2.988 5.866 1.00 29.08 271 ARG A C 1
ATOM 2165 O O . ARG A 1 271 ? -5.309 3.531 5.422 1.00 29.08 271 ARG A O 1
ATOM 2172 N N . THR A 1 272 ? -6.942 1.991 5.253 1.00 29.69 272 THR A N 1
ATOM 2173 C CA . THR A 1 272 ? -7.007 1.841 3.790 1.00 29.69 272 THR A CA 1
ATOM 2174 C C . THR A 1 272 ? -8.376 2.289 3.267 1.00 29.69 272 THR A C 1
ATOM 2176 O O . THR A 1 272 ? -8.455 2.707 2.122 1.00 29.69 272 THR A O 1
ATOM 2179 N N . GLU A 1 273 ? -9.408 2.339 4.127 1.00 27.16 273 GLU A N 1
ATOM 2180 C CA . GLU A 1 273 ? -10.735 2.898 3.805 1.00 27.16 273 GLU A CA 1
A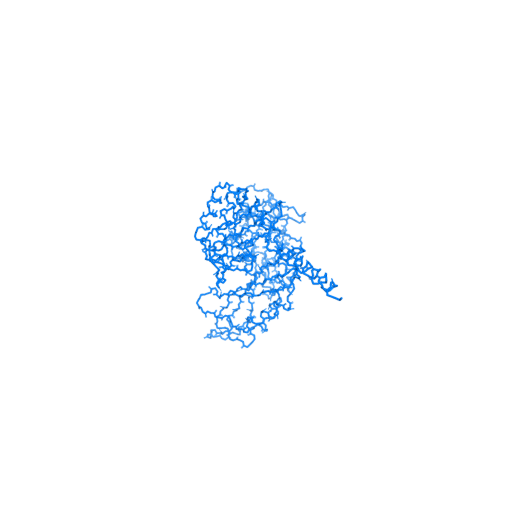TOM 2181 C C . GLU A 1 273 ? -11.046 4.258 4.490 1.00 27.16 273 GLU A C 1
ATOM 2183 O O . GLU A 1 273 ? -12.101 4.840 4.240 1.00 27.16 273 GLU A O 1
ATOM 2188 N N . ARG A 1 274 ? -10.149 4.857 5.303 1.00 27.81 274 ARG A N 1
ATOM 2189 C CA . ARG A 1 274 ? -10.356 6.251 5.779 1.00 27.81 274 ARG A CA 1
ATOM 2190 C C . ARG A 1 274 ? -9.960 7.271 4.713 1.00 27.81 274 ARG A C 1
ATOM 2192 O O . ARG A 1 274 ? -8.876 7.846 4.744 1.00 27.81 274 ARG A O 1
ATOM 2199 N N . ARG A 1 275 ? -10.935 7.558 3.860 1.00 24.12 275 ARG A N 1
ATOM 2200 C CA . ARG A 1 275 ? -11.631 8.852 3.882 1.00 24.12 275 ARG A CA 1
ATOM 2201 C C . ARG A 1 275 ? -13.091 8.609 3.505 1.00 24.12 275 ARG A C 1
ATOM 2203 O O . ARG A 1 275 ? -13.494 8.854 2.378 1.00 24.12 275 ARG A O 1
ATOM 2210 N N . THR A 1 276 ? -13.899 8.122 4.445 1.00 27.97 276 THR A N 1
ATOM 2211 C CA . THR A 1 276 ? -15.362 8.269 4.360 1.00 27.97 276 THR A CA 1
ATOM 2212 C C . THR A 1 276 ? -15.986 8.231 5.756 1.00 27.97 276 THR A C 1
ATOM 2214 O O . THR A 1 276 ? -16.734 7.328 6.116 1.00 27.97 276 THR A O 1
ATOM 2217 N N . ILE A 1 277 ? -15.658 9.232 6.571 1.00 27.47 277 ILE A N 1
ATOM 2218 C CA . ILE A 1 277 ? -16.491 9.617 7.708 1.00 27.47 277 ILE A CA 1
ATOM 2219 C C . ILE A 1 277 ? -17.036 10.999 7.348 1.00 27.47 277 ILE A C 1
ATOM 2221 O O . ILE A 1 277 ? -16.256 11.928 7.188 1.00 27.47 277 ILE A O 1
ATOM 2225 N N . PHE A 1 278 ? -18.347 11.117 7.134 1.00 29.80 278 PHE A N 1
ATOM 2226 C CA . PHE A 1 278 ? -18.989 12.392 6.801 1.00 29.80 278 PHE A CA 1
ATOM 2227 C C . PHE A 1 278 ? -19.749 12.920 8.013 1.00 29.80 278 PHE A C 1
ATOM 2229 O O . PHE A 1 278 ? -20.812 12.382 8.326 1.00 29.80 278 PHE A O 1
ATOM 2236 N N . TYR A 1 279 ? -19.249 13.948 8.702 1.00 30.53 279 TYR A N 1
ATOM 2237 C CA . TYR A 1 279 ? -20.014 14.640 9.744 1.00 30.53 279 TYR A CA 1
ATOM 2238 C C . TYR A 1 279 ? -20.645 15.965 9.292 1.00 30.53 279 TYR A C 1
ATOM 2240 O O . TYR A 1 279 ? -21.602 16.391 9.934 1.00 30.53 279 TYR A O 1
ATOM 2248 N N . ASN A 1 280 ? -20.254 16.578 8.168 1.00 32.12 280 ASN A N 1
ATOM 2249 C CA . ASN A 1 280 ? -20.922 17.771 7.611 1.00 32.12 280 ASN A CA 1
ATOM 2250 C C . ASN A 1 280 ? -20.469 18.089 6.158 1.00 32.12 280 ASN A C 1
ATOM 2252 O O . ASN A 1 280 ? -19.655 17.369 5.584 1.00 32.12 280 ASN A O 1
ATOM 2256 N N . GLU A 1 281 ? -21.026 19.151 5.548 1.00 35.19 281 GLU A N 1
ATOM 2257 C CA . GLU A 1 281 ? -20.635 19.652 4.208 1.00 35.19 281 GLU A CA 1
ATOM 2258 C C . GLU A 1 281 ? -19.152 20.080 4.123 1.00 35.19 281 GLU A C 1
ATOM 2260 O O . GLU A 1 281 ? -18.583 20.041 3.035 1.00 35.19 281 GLU A O 1
ATOM 2265 N N . GLU A 1 282 ? -18.503 20.435 5.240 1.00 36.88 282 GLU A N 1
ATOM 2266 C CA . GLU A 1 282 ? -17.079 20.811 5.266 1.00 36.88 282 GLU A CA 1
ATOM 2267 C C . GLU A 1 282 ? -16.149 19.593 5.130 1.00 36.88 282 GLU A C 1
ATOM 2269 O O . GLU A 1 282 ? -15.071 19.707 4.553 1.00 36.88 282 GLU A O 1
ATOM 2274 N N . GLU A 1 283 ? -16.578 18.404 5.561 1.00 39.91 283 GLU A N 1
ATOM 2275 C CA . GLU A 1 283 ? -15.783 17.173 5.459 1.00 39.91 283 GLU A CA 1
ATOM 2276 C C . GLU A 1 283 ? -15.982 16.408 4.138 1.00 39.91 283 GLU A C 1
ATOM 2278 O O . GLU A 1 283 ? -15.097 15.648 3.742 1.00 39.91 283 GLU A O 1
ATOM 2283 N N . MET A 1 284 ? -17.075 16.638 3.393 1.00 39.59 284 MET A N 1
ATOM 2284 C CA . MET A 1 284 ? -17.197 16.130 2.010 1.00 39.59 284 MET A CA 1
ATOM 2285 C C . MET A 1 284 ? -16.222 16.817 1.045 1.00 39.59 284 MET A C 1
ATOM 2287 O O . MET A 1 284 ? -15.790 16.200 0.077 1.00 39.59 284 MET A O 1
ATOM 2291 N N . ASN A 1 285 ? -15.803 18.048 1.344 1.00 36.38 285 ASN A N 1
ATOM 2292 C CA . ASN A 1 285 ? -14.726 18.730 0.619 1.00 36.38 285 ASN A CA 1
ATOM 2293 C C . ASN A 1 285 ? -13.332 18.197 0.991 1.00 36.38 285 ASN A C 1
ATOM 2295 O O . ASN A 1 285 ? -12.337 18.731 0.523 1.00 36.38 285 ASN A O 1
ATOM 2299 N N . SER A 1 286 ? -13.248 17.179 1.855 1.00 34.66 286 SER A N 1
ATOM 2300 C CA . SER A 1 286 ? -11.999 16.521 2.238 1.00 34.66 286 SER A CA 1
ATOM 2301 C C . SER A 1 286 ? -11.909 15.097 1.696 1.00 34.66 286 SER A C 1
ATOM 2303 O O . SER A 1 286 ? -11.118 14.308 2.200 1.00 34.66 286 SER A O 1
ATOM 2305 N N . ILE A 1 287 ? -12.704 14.721 0.691 1.00 38.94 287 ILE A N 1
ATOM 2306 C CA . ILE A 1 287 ? -12.643 13.382 0.095 1.00 38.94 287 ILE A CA 1
ATOM 2307 C C . ILE A 1 287 ? -11.387 13.297 -0.770 1.00 38.94 287 ILE A C 1
ATOM 2309 O O . ILE A 1 287 ? -11.309 13.829 -1.869 1.00 38.94 287 ILE A O 1
ATOM 2313 N N . GLY A 1 288 ? -10.377 12.619 -0.237 1.00 39.78 288 GLY A N 1
ATOM 2314 C CA . GLY A 1 288 ? -9.219 12.204 -1.013 1.00 39.78 288 GLY A CA 1
ATOM 2315 C C . GLY A 1 288 ? -9.663 11.141 -2.007 1.00 39.78 288 GLY A C 1
ATOM 2316 O O . GLY A 1 288 ? -10.652 10.451 -1.767 1.00 39.78 288 GLY A O 1
ATOM 2317 N N . GLU A 1 289 ? -8.941 11.054 -3.116 1.00 35.62 289 GLU A N 1
ATOM 2318 C CA . GLU A 1 289 ? -9.203 10.172 -4.256 1.00 35.62 289 GLU A CA 1
ATOM 2319 C C . GLU A 1 289 ? -9.727 8.778 -3.833 1.00 35.62 289 GLU A C 1
ATOM 2321 O O . GLU A 1 289 ? -9.074 8.064 -3.070 1.00 35.62 289 GLU A O 1
ATOM 2326 N N . GLY A 1 290 ? -10.919 8.384 -4.309 1.00 43.19 290 GLY A N 1
ATOM 2327 C CA . GLY A 1 290 ? -11.562 7.113 -3.934 1.00 43.19 290 GLY A CA 1
ATOM 2328 C C . GLY A 1 290 ? -12.898 6.832 -4.642 1.00 43.19 290 GLY A C 1
ATOM 2329 O O . GLY A 1 290 ? -13.554 7.754 -5.127 1.00 43.19 290 GLY A O 1
ATOM 2330 N N . SER A 1 291 ? -13.300 5.553 -4.727 1.00 45.19 291 SER A N 1
ATOM 2331 C CA . SER A 1 291 ? -14.546 5.092 -5.382 1.00 45.19 291 SER A CA 1
ATOM 2332 C C . SER A 1 291 ? -15.573 4.568 -4.367 1.00 45.19 291 SER A C 1
ATOM 2334 O O . SER A 1 291 ? -15.223 3.773 -3.503 1.00 45.19 291 SER A O 1
ATOM 2336 N N . ILE A 1 292 ? -16.841 4.966 -4.495 1.00 57.38 292 ILE A N 1
ATOM 2337 C CA . ILE A 1 292 ? -17.990 4.444 -3.732 1.00 57.38 292 ILE A CA 1
ATOM 2338 C C . ILE A 1 292 ? -18.608 3.293 -4.526 1.00 57.38 292 ILE A C 1
ATOM 2340 O O . ILE A 1 292 ? -18.860 3.465 -5.717 1.00 57.38 292 ILE A O 1
ATOM 2344 N N . ILE A 1 293 ? -18.844 2.140 -3.893 1.00 54.00 293 ILE A N 1
ATOM 2345 C CA . ILE A 1 293 ? -19.275 0.895 -4.550 1.00 54.00 293 ILE A CA 1
ATOM 2346 C C . ILE A 1 293 ? -20.542 0.363 -3.862 1.00 54.00 293 ILE A C 1
ATOM 2348 O O . ILE A 1 293 ? -20.556 0.221 -2.642 1.00 54.00 293 ILE A O 1
ATOM 2352 N N . GLU A 1 294 ? -21.585 0.062 -4.636 1.00 57.97 294 GLU A N 1
ATOM 2353 C CA . GLU A 1 294 ? -22.771 -0.704 -4.212 1.00 57.97 294 GLU A CA 1
ATOM 2354 C C . GLU A 1 294 ? -22.749 -2.120 -4.810 1.00 57.97 294 GLU A C 1
ATOM 2356 O O . GLU A 1 294 ? -21.906 -2.426 -5.655 1.00 57.97 294 GLU A O 1
ATOM 2361 N N . ASP A 1 295 ? -23.704 -2.977 -4.432 1.00 41.91 295 ASP A N 1
ATOM 2362 C CA . ASP A 1 295 ? -23.836 -4.356 -4.943 1.00 41.91 295 ASP A CA 1
ATOM 2363 C C . ASP A 1 295 ? -23.943 -4.439 -6.489 1.00 41.91 295 ASP A C 1
ATOM 2365 O O . ASP A 1 295 ? -23.737 -5.502 -7.074 1.00 41.91 295 ASP A O 1
ATOM 2369 N N . GLY A 1 296 ? -24.226 -3.314 -7.160 1.00 41.16 296 GLY A N 1
ATOM 2370 C CA . GLY A 1 296 ? -24.273 -3.144 -8.618 1.00 41.16 296 GLY A CA 1
ATOM 2371 C C . GLY A 1 296 ? -23.042 -2.488 -9.270 1.00 41.16 296 GLY A C 1
ATOM 2372 O O . GLY A 1 296 ? -23.045 -2.309 -10.487 1.00 41.16 296 GLY A O 1
ATOM 2373 N N . GLY A 1 297 ? -21.996 -2.132 -8.514 1.00 48.81 297 GLY A N 1
ATOM 2374 C CA . GLY A 1 297 ? -20.763 -1.525 -9.036 1.00 48.81 297 GLY A CA 1
ATOM 2375 C C . GLY A 1 297 ? -20.445 -0.140 -8.463 1.00 48.81 297 GLY A C 1
ATOM 2376 O O . GLY A 1 297 ? -20.956 0.262 -7.422 1.00 48.81 297 GLY A O 1
ATOM 2377 N N . ILE A 1 298 ? -19.545 0.595 -9.122 1.00 51.22 298 ILE A N 1
ATOM 2378 C CA . ILE A 1 298 ? -19.121 1.935 -8.685 1.00 51.22 298 ILE A CA 1
ATOM 2379 C C . ILE A 1 298 ? -20.294 2.914 -8.857 1.00 51.22 298 ILE A C 1
ATOM 2381 O O . ILE A 1 298 ? -20.881 2.959 -9.929 1.00 51.22 298 ILE A O 1
ATOM 2385 N N . ILE A 1 299 ? -20.619 3.698 -7.826 1.00 58.47 299 ILE A N 1
ATOM 2386 C CA . ILE A 1 299 ? -21.607 4.793 -7.851 1.00 58.47 299 ILE A CA 1
ATOM 2387 C C . ILE A 1 299 ? -20.928 6.123 -8.189 1.00 58.47 299 ILE A C 1
ATOM 2389 O O . ILE A 1 299 ? -21.440 6.918 -8.974 1.00 58.47 299 ILE A O 1
ATOM 2393 N N . ALA A 1 300 ? -19.774 6.391 -7.575 1.00 63.00 300 ALA A N 1
ATOM 2394 C CA . ALA A 1 300 ? -19.054 7.645 -7.747 1.00 63.00 300 ALA A CA 1
ATOM 2395 C C . ALA A 1 300 ? -17.548 7.466 -7.517 1.00 63.00 300 ALA A C 1
ATOM 2397 O O . ALA A 1 300 ? -17.155 6.767 -6.588 1.00 63.00 300 ALA A O 1
ATOM 2398 N N . LYS A 1 301 ? -16.705 8.123 -8.318 1.00 64.19 301 LYS A N 1
ATOM 2399 C CA . LYS A 1 301 ? -15.252 8.240 -8.121 1.00 64.19 301 LYS A CA 1
ATOM 2400 C C . LYS A 1 301 ? -14.912 9.701 -7.846 1.00 64.19 301 LYS A C 1
ATOM 2402 O O . LYS A 1 301 ? -15.171 10.561 -8.686 1.00 64.19 301 LYS A O 1
ATOM 2407 N N . TYR A 1 302 ? -14.339 10.001 -6.692 1.00 60.72 302 TYR A N 1
ATOM 2408 C CA . TYR A 1 302 ? -13.865 11.347 -6.381 1.00 60.72 302 TYR A CA 1
ATOM 2409 C C . TYR A 1 302 ? -12.507 11.570 -7.042 1.00 60.72 302 TYR A C 1
ATOM 2411 O O . TYR A 1 302 ? -11.567 10.820 -6.784 1.00 60.72 302 TYR A O 1
ATOM 2419 N N . LEU A 1 303 ? -12.431 12.572 -7.923 1.00 44.78 303 LEU A N 1
ATOM 2420 C CA . LEU A 1 303 ? -11.195 12.967 -8.607 1.00 44.78 303 LEU A CA 1
ATOM 2421 C C . LEU A 1 303 ? -10.475 14.105 -7.872 1.00 44.78 303 LEU A C 1
ATOM 2423 O O . LEU A 1 303 ? -9.262 14.230 -7.990 1.00 44.78 303 LEU A O 1
ATOM 2427 N N . SER A 1 304 ? -11.215 14.948 -7.146 1.00 50.94 304 SER A N 1
ATOM 2428 C CA . SER A 1 304 ? -10.693 16.027 -6.299 1.00 50.94 304 SER A CA 1
ATOM 2429 C C . SER A 1 304 ? -11.780 16.540 -5.345 1.00 50.94 304 SER A C 1
ATOM 2431 O O . SER A 1 304 ? -12.954 16.197 -5.503 1.00 50.94 304 SER A O 1
ATOM 2433 N N . ASP A 1 305 ? -11.412 17.450 -4.434 1.00 49.75 305 ASP A N 1
ATOM 2434 C CA . ASP A 1 305 ? -12.330 18.160 -3.521 1.00 49.75 305 ASP A CA 1
ATOM 2435 C C . ASP A 1 305 ? -13.474 18.911 -4.245 1.00 49.75 305 ASP A C 1
ATOM 2437 O O . ASP A 1 305 ? -14.442 19.335 -3.619 1.00 49.75 305 ASP A O 1
ATOM 2441 N N . SER A 1 306 ? -13.385 19.089 -5.569 1.00 62.75 306 SER A N 1
ATOM 2442 C CA . SER A 1 306 ? -14.352 19.831 -6.384 1.00 62.75 306 SER A CA 1
ATOM 2443 C C . SER A 1 306 ? -14.942 19.042 -7.555 1.00 62.75 306 SER A C 1
ATOM 2445 O O . SER A 1 306 ? -15.774 19.586 -8.278 1.00 62.75 306 SER A O 1
ATOM 2447 N N . LEU A 1 307 ? -14.551 17.781 -7.775 1.00 66.62 307 LEU A N 1
ATOM 2448 C CA . LEU A 1 307 ? -14.963 17.026 -8.961 1.00 66.62 307 LEU A CA 1
ATOM 2449 C C . LEU A 1 307 ? -15.232 15.548 -8.659 1.00 66.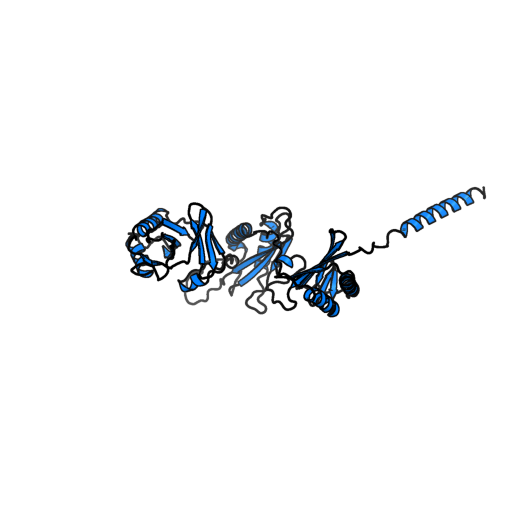62 307 LEU A C 1
ATOM 2451 O O . LEU A 1 307 ? -14.380 14.824 -8.143 1.00 66.62 307 LEU A O 1
ATOM 2455 N N . VAL A 1 308 ? -16.409 15.090 -9.082 1.00 74.50 308 VAL A N 1
ATOM 2456 C CA . VAL A 1 308 ? -16.883 13.710 -8.942 1.00 74.50 308 VAL A CA 1
ATOM 2457 C C . VAL A 1 308 ? -17.162 13.118 -10.320 1.00 74.50 308 VAL A C 1
ATOM 2459 O O . VAL A 1 308 ? -17.768 13.765 -11.170 1.00 74.50 308 VAL A O 1
ATOM 2462 N N . VAL A 1 309 ? -16.748 11.873 -10.543 1.00 75.50 309 VAL A N 1
ATOM 2463 C CA . VAL A 1 309 ? -17.227 11.023 -11.639 1.00 75.50 309 VAL A CA 1
ATOM 2464 C C . VAL A 1 309 ? -18.373 10.188 -11.097 1.00 75.50 309 VAL A C 1
ATOM 2466 O O . VAL A 1 309 ? -18.142 9.222 -10.382 1.00 75.50 309 VAL A O 1
ATOM 2469 N N . TYR A 1 310 ? -19.606 10.559 -11.404 1.00 80.88 310 TYR A N 1
ATOM 2470 C CA . TYR A 1 310 ? -20.774 9.740 -11.107 1.00 80.88 310 TYR A CA 1
ATOM 2471 C C . TYR A 1 310 ? -20.921 8.650 -12.170 1.00 80.88 310 TYR A C 1
ATOM 2473 O O . TYR A 1 310 ? -20.763 8.941 -13.350 1.00 80.88 310 TYR A O 1
ATOM 2481 N N . VAL A 1 311 ? -21.221 7.416 -11.781 1.00 78.31 311 VAL A N 1
ATOM 2482 C CA . VAL A 1 311 ? -21.483 6.319 -12.720 1.00 78.31 311 VAL A CA 1
ATOM 2483 C C . VAL A 1 311 ? -22.973 6.005 -12.662 1.00 78.31 311 VAL A C 1
ATOM 2485 O O . VAL A 1 311 ? -23.465 5.509 -11.648 1.00 78.31 311 VAL A O 1
ATOM 2488 N N . ASN A 1 312 ? -23.708 6.325 -13.727 1.00 81.12 312 ASN A N 1
ATOM 2489 C CA . ASN A 1 312 ? -25.161 6.134 -13.760 1.00 81.12 312 ASN A CA 1
ATOM 2490 C C . ASN A 1 312 ? -25.552 4.651 -13.880 1.00 81.12 312 ASN A C 1
ATOM 2492 O O . ASN A 1 312 ? -24.695 3.770 -13.994 1.00 81.12 312 ASN A O 1
ATOM 2496 N N . LYS A 1 313 ? -26.852 4.332 -13.785 1.00 77.38 313 LYS A N 1
ATOM 2497 C CA . LYS A 1 313 ? -27.331 2.925 -13.814 1.00 77.38 313 LYS A CA 1
ATOM 2498 C C . LYS A 1 313 ? -27.026 2.203 -15.128 1.00 77.38 313 LYS A C 1
ATOM 2500 O O . LYS A 1 313 ? -27.000 0.976 -15.151 1.00 77.38 313 LYS A O 1
ATOM 2505 N N . ALA A 1 314 ? -26.775 2.951 -16.201 1.00 78.06 314 ALA A N 1
ATOM 2506 C CA . ALA A 1 314 ? -26.339 2.421 -17.487 1.00 78.06 314 ALA A CA 1
ATOM 2507 C C . ALA A 1 314 ? -24.814 2.186 -17.563 1.00 78.06 314 ALA A C 1
ATOM 2509 O O . ALA A 1 314 ? -24.332 1.652 -18.559 1.00 78.06 314 ALA A O 1
ATOM 2510 N N . GLY A 1 315 ? -24.056 2.546 -16.519 1.00 71.94 315 GLY A N 1
ATOM 2511 C CA . GLY A 1 315 ? -22.598 2.423 -16.467 1.00 71.94 315 GLY A CA 1
ATOM 2512 C C . GLY A 1 315 ? -21.845 3.599 -17.097 1.00 71.94 315 GLY A C 1
ATOM 2513 O O . GLY A 1 315 ? -20.632 3.514 -17.277 1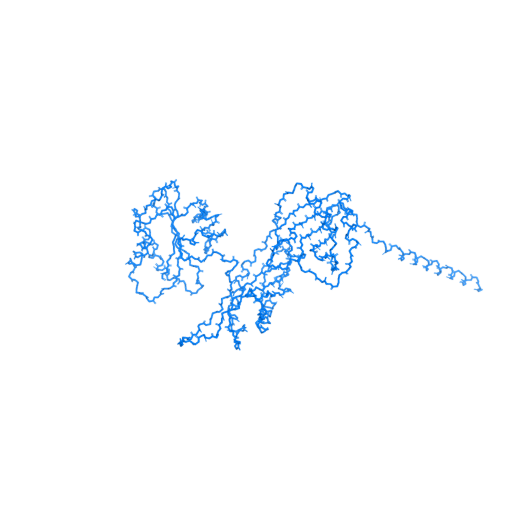.00 71.94 315 GLY A O 1
ATOM 2514 N N . GLU A 1 316 ? -22.532 4.690 -17.441 1.00 79.00 316 GLU A N 1
ATOM 2515 C CA . GLU A 1 316 ? -21.917 5.873 -18.044 1.00 79.00 316 GLU A CA 1
ATOM 2516 C C . GLU A 1 316 ? -21.272 6.760 -16.977 1.00 79.00 316 GLU A C 1
ATOM 2518 O O . GLU A 1 316 ? -21.874 7.065 -15.945 1.00 79.00 316 GLU A O 1
ATOM 2523 N N . GLU A 1 317 ? -20.048 7.208 -17.252 1.00 80.25 317 GLU A N 1
ATOM 2524 C CA . GLU A 1 317 ? -19.291 8.099 -16.377 1.00 80.25 317 GLU A CA 1
ATOM 2525 C C . GLU A 1 317 ? -19.614 9.573 -16.664 1.00 80.25 317 GLU A C 1
ATOM 2527 O O . GLU A 1 317 ? -19.333 10.093 -17.745 1.00 80.25 317 GLU A O 1
ATOM 2532 N N . ILE A 1 318 ? -20.143 10.279 -15.666 1.00 81.31 318 ILE A N 1
ATOM 2533 C CA . ILE A 1 318 ? -20.527 11.688 -15.741 1.00 81.31 318 ILE A CA 1
ATOM 2534 C C . ILE A 1 318 ? -19.647 12.504 -14.792 1.00 81.31 318 ILE A C 1
ATOM 2536 O O . ILE A 1 318 ? -19.679 12.324 -13.576 1.00 81.31 318 ILE A O 1
ATOM 2540 N N . ARG A 1 319 ? -18.860 13.434 -15.338 1.00 81.56 319 ARG A N 1
ATOM 2541 C CA . ARG A 1 319 ? -18.010 14.347 -14.554 1.00 81.56 319 ARG A CA 1
ATOM 2542 C C . ARG A 1 319 ? -18.816 15.560 -14.099 1.00 81.56 319 ARG A C 1
ATOM 2544 O O . ARG A 1 319 ? -19.249 16.356 -14.930 1.00 81.56 319 ARG A O 1
ATOM 2551 N N . ILE A 1 320 ? -19.009 15.706 -12.792 1.00 80.94 320 ILE A N 1
ATOM 2552 C CA . ILE A 1 320 ? -19.914 16.693 -12.194 1.00 80.94 320 ILE A CA 1
ATOM 2553 C C . ILE A 1 320 ? -19.243 17.352 -10.987 1.00 80.94 320 ILE A C 1
ATOM 2555 O O . ILE A 1 320 ? -18.484 16.719 -10.254 1.00 80.94 320 ILE A O 1
ATOM 2559 N N . VAL A 1 321 ? -19.551 18.630 -10.764 1.00 81.31 321 VAL A N 1
ATOM 2560 C CA . VAL A 1 321 ? -19.207 19.310 -9.510 1.00 81.31 321 VAL A CA 1
ATOM 2561 C C . VAL A 1 321 ? -20.386 19.104 -8.552 1.00 81.31 321 VAL A C 1
ATOM 2563 O O . VAL A 1 321 ? -21.494 19.553 -8.861 1.00 81.31 321 VAL A O 1
ATOM 2566 N N . PRO A 1 322 ? -20.211 18.382 -7.433 1.00 79.56 322 PRO A N 1
ATOM 2567 C CA . PRO A 1 322 ? -21.325 18.045 -6.555 1.00 79.56 322 PRO A CA 1
ATOM 2568 C C . PRO A 1 322 ? -21.880 19.289 -5.848 1.00 79.56 322 PRO A C 1
ATOM 2570 O O . PRO A 1 322 ? -21.209 20.310 -5.706 1.00 79.56 322 PRO A O 1
ATOM 2573 N N . ASN A 1 323 ? -23.122 19.194 -5.373 1.00 79.75 323 ASN A N 1
ATOM 2574 C CA . ASN A 1 323 ? -23.792 20.175 -4.510 1.00 79.75 323 ASN A CA 1
ATOM 2575 C C . ASN A 1 323 ? -23.911 21.599 -5.098 1.00 79.75 323 ASN A C 1
ATOM 2577 O O . ASN A 1 323 ? -24.101 22.580 -4.367 1.00 79.75 323 ASN A O 1
ATOM 2581 N N . MET A 1 324 ? -23.887 21.695 -6.435 1.00 83.88 324 MET A N 1
ATOM 2582 C CA . MET A 1 324 ? -24.222 22.897 -7.219 1.00 83.88 324 MET A CA 1
ATOM 2583 C C . MET A 1 324 ? -25.733 23.156 -7.325 1.00 83.88 324 MET A C 1
ATOM 2585 O O . MET A 1 324 ? -26.172 24.137 -7.921 1.00 83.88 324 MET A O 1
ATOM 2589 N N . VAL A 1 325 ? -26.539 22.305 -6.699 1.00 84.00 325 VAL A N 1
ATOM 2590 C CA . VAL A 1 325 ? -27.973 22.497 -6.482 1.00 84.00 325 VAL A CA 1
ATOM 2591 C C . VAL A 1 325 ? -28.252 22.453 -4.984 1.00 84.00 325 VAL A C 1
ATOM 2593 O O . VAL A 1 325 ? -27.521 21.815 -4.227 1.00 84.00 325 VAL A O 1
ATOM 2596 N N . CYS A 1 326 ? -29.287 23.148 -4.533 1.00 87.94 326 CYS A N 1
ATOM 2597 C CA . CYS A 1 326 ? -29.757 23.081 -3.156 1.00 87.94 326 CYS A CA 1
ATOM 2598 C C . CYS A 1 326 ? -31.279 23.042 -3.104 1.00 87.94 326 CYS A C 1
ATOM 2600 O O . CYS A 1 326 ? -31.961 23.555 -3.988 1.00 87.94 326 CYS A O 1
ATOM 2602 N N . PHE A 1 327 ? -31.803 22.444 -2.045 1.00 91.06 327 PHE A N 1
ATOM 2603 C CA . PHE A 1 327 ? -33.230 22.459 -1.765 1.00 91.06 327 PHE A CA 1
ATOM 2604 C C . PHE A 1 327 ? -33.681 23.861 -1.325 1.00 91.06 327 PHE A C 1
ATOM 2606 O O . PHE A 1 327 ? -32.925 24.560 -0.647 1.00 91.06 327 PHE A O 1
ATOM 2613 N N . ASP A 1 328 ? -34.899 24.267 -1.685 1.00 88.62 328 ASP A N 1
ATOM 2614 C CA . ASP A 1 328 ? -35.475 25.593 -1.407 1.00 88.62 328 ASP A CA 1
ATOM 2615 C C . ASP A 1 328 ? -35.453 25.986 0.081 1.00 88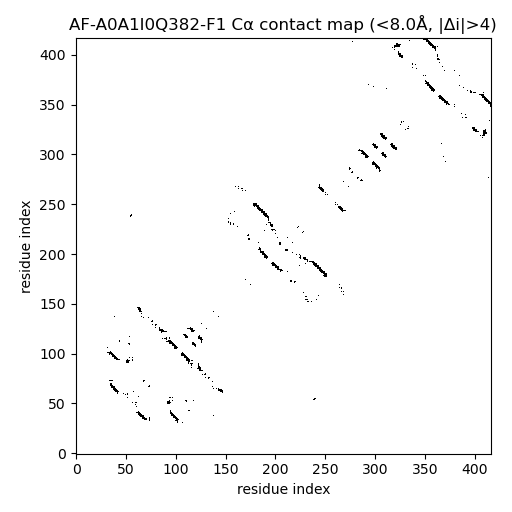.62 328 ASP A C 1
ATOM 2617 O O . ASP A 1 328 ? -35.225 27.146 0.422 1.00 88.62 328 ASP A O 1
ATOM 2621 N N . LYS A 1 329 ? -35.622 25.009 0.975 1.00 87.62 329 LYS A N 1
ATOM 2622 C CA . LYS A 1 329 ? -35.545 25.168 2.438 1.00 87.62 329 LYS A CA 1
ATOM 2623 C C . LYS A 1 329 ? -34.200 24.744 3.030 1.00 87.62 329 LYS A C 1
ATOM 2625 O O . LYS A 1 329 ? -34.086 24.542 4.240 1.00 87.62 329 LYS A O 1
ATOM 2630 N N . GLY A 1 330 ? -33.186 24.578 2.188 1.00 85.12 330 GLY A N 1
ATOM 2631 C CA . GLY A 1 330 ? -31.878 24.077 2.583 1.00 85.12 330 GLY A CA 1
ATOM 2632 C C . GLY A 1 330 ? -31.899 22.614 3.036 1.00 85.12 330 GLY A C 1
ATOM 2633 O O . GLY A 1 330 ? -32.929 21.937 3.038 1.00 85.12 330 GLY A O 1
ATOM 2634 N N . ARG A 1 331 ? -30.725 22.116 3.430 1.00 81.25 331 ARG A N 1
ATOM 2635 C CA . ARG A 1 331 ? -30.523 20.716 3.829 1.00 81.25 331 ARG A CA 1
ATOM 2636 C C . ARG A 1 331 ? -31.372 20.318 5.035 1.00 81.25 331 ARG A C 1
ATOM 2638 O O . ARG A 1 331 ? -32.000 19.267 5.017 1.00 81.25 331 ARG A O 1
ATOM 2645 N N . GLU A 1 332 ? -31.391 21.140 6.081 1.00 80.69 332 GLU A N 1
ATOM 2646 C CA . GLU A 1 332 ? -32.176 20.854 7.290 1.00 80.69 332 GLU A CA 1
ATOM 2647 C C . GLU A 1 332 ? -33.676 20.803 6.987 1.00 80.69 332 GLU A C 1
ATOM 2649 O O . GLU A 1 332 ? -34.380 19.936 7.500 1.00 80.69 332 GLU A O 1
ATOM 2654 N N . GLY A 1 333 ? -34.154 21.686 6.102 1.00 84.25 333 GLY A N 1
ATOM 2655 C CA . GLY A 1 333 ? -35.528 21.670 5.612 1.00 84.25 333 GLY A CA 1
ATOM 2656 C C . GLY A 1 333 ? -35.852 20.396 4.837 1.00 84.25 333 GLY A C 1
ATOM 2657 O O . GLY A 1 333 ? -36.880 19.781 5.109 1.00 84.25 333 GLY A O 1
ATOM 2658 N N . LEU A 1 334 ? -34.956 19.965 3.941 1.00 87.00 334 LEU A N 1
ATOM 2659 C CA . LEU A 1 334 ? -35.091 18.698 3.219 1.00 87.00 334 LEU A CA 1
ATOM 2660 C C . LEU A 1 334 ? -35.183 17.521 4.192 1.00 87.00 334 LEU A C 1
ATOM 2662 O O . LEU A 1 334 ? -36.133 16.755 4.122 1.00 87.00 334 LEU A O 1
ATOM 2666 N N . ILE A 1 335 ? -34.237 17.408 5.127 1.00 83.50 335 ILE A N 1
ATOM 2667 C CA . ILE A 1 335 ? -34.185 16.314 6.106 1.00 83.50 335 ILE A CA 1
ATOM 2668 C C . ILE A 1 335 ? -35.449 16.301 6.974 1.00 83.50 335 ILE A C 1
ATOM 2670 O O . ILE A 1 335 ? -36.061 15.254 7.167 1.00 83.50 335 ILE A O 1
ATOM 2674 N N . LYS A 1 336 ? -35.882 17.462 7.472 1.00 83.12 336 LYS A N 1
ATOM 2675 C CA . LYS A 1 336 ? -37.089 17.572 8.297 1.00 83.12 336 LYS A CA 1
ATOM 2676 C C . LYS A 1 336 ? -38.341 17.143 7.539 1.00 83.12 336 LYS A C 1
ATOM 2678 O O . LYS A 1 336 ? -39.176 16.439 8.101 1.00 83.12 336 LYS A O 1
ATOM 2683 N N . GLU A 1 337 ? -38.485 17.570 6.288 1.00 85.81 337 GLU A N 1
ATOM 2684 C CA . GLU A 1 337 ? -39.638 17.182 5.480 1.00 85.81 337 GLU A CA 1
ATOM 2685 C C . GLU A 1 337 ? -39.623 15.701 5.126 1.00 85.81 337 GLU A C 1
ATOM 2687 O O . GLU A 1 337 ? -40.645 15.029 5.258 1.00 85.81 337 GLU A O 1
ATOM 2692 N N . LEU A 1 338 ? -38.443 15.204 4.768 1.00 82.56 338 LEU A N 1
ATOM 2693 C CA . LEU A 1 338 ? -38.162 13.808 4.505 1.00 82.56 338 LEU A CA 1
ATOM 2694 C C . LEU A 1 338 ? -38.615 12.932 5.692 1.00 82.56 338 LEU A C 1
ATOM 2696 O O . LEU A 1 338 ? -39.355 11.977 5.479 1.00 82.56 338 LEU A O 1
ATOM 2700 N N . PHE A 1 339 ? -38.300 13.307 6.939 1.00 77.38 339 PHE A N 1
ATOM 2701 C CA . PHE A 1 339 ? -38.822 12.622 8.134 1.00 77.38 339 PHE A CA 1
ATOM 2702 C C . PHE A 1 339 ? -40.323 12.820 8.353 1.00 77.38 339 PHE A C 1
ATOM 2704 O O . PHE A 1 339 ? -41.022 11.864 8.654 1.00 77.38 339 PHE A O 1
ATOM 2711 N N . SER A 1 340 ? -40.843 14.039 8.191 1.00 75.38 340 SER A N 1
ATOM 2712 C CA . SER A 1 340 ? -42.265 14.324 8.446 1.00 75.38 340 SER A CA 1
ATOM 2713 C C . SER A 1 340 ? -43.221 13.665 7.450 1.00 75.38 340 SER A C 1
ATOM 2715 O O . SER A 1 340 ? -44.388 13.455 7.764 1.00 75.38 340 SER A O 1
ATOM 2717 N N . SER A 1 341 ? -42.735 13.353 6.245 1.00 68.12 341 SER A N 1
ATOM 2718 C CA . SER A 1 341 ? -43.507 12.669 5.206 1.00 68.12 341 SER A CA 1
ATOM 2719 C C . SER A 1 341 ? -43.764 11.197 5.531 1.00 68.12 341 SER A C 1
ATOM 2721 O O . SER A 1 341 ? -44.619 10.562 4.912 1.00 68.12 341 SER A O 1
ATOM 2723 N N . LEU A 1 342 ? -43.038 10.655 6.510 1.00 63.88 342 LEU A N 1
ATOM 2724 C CA . LEU A 1 342 ? -43.086 9.260 6.882 1.00 63.88 342 LEU A CA 1
ATOM 2725 C C . LEU A 1 342 ? -43.631 9.152 8.300 1.00 63.88 342 LEU A C 1
ATOM 2727 O O . LEU A 1 342 ? -42.979 9.541 9.261 1.00 63.88 342 LEU A O 1
ATOM 2731 N N . ASP A 1 343 ? -44.835 8.604 8.420 1.00 59.06 343 ASP A N 1
ATOM 2732 C CA . ASP A 1 343 ? -45.487 8.276 9.692 1.00 59.06 343 ASP A CA 1
ATOM 2733 C C . ASP A 1 343 ? -44.773 7.075 10.354 1.00 59.06 343 ASP A C 1
ATOM 2735 O O . ASP A 1 343 ? -45.310 5.974 10.470 1.00 59.06 343 ASP A O 1
ATOM 2739 N N . ILE A 1 344 ? -43.478 7.235 10.641 1.00 57.75 344 ILE A N 1
ATOM 2740 C CA . ILE A 1 344 ? -42.600 6.216 11.212 1.00 57.75 344 ILE A CA 1
ATOM 2741 C C . ILE A 1 344 ? -42.489 6.525 12.700 1.00 57.75 344 ILE A C 1
ATOM 2743 O O . ILE A 1 344 ? -41.945 7.552 13.103 1.00 57.75 344 ILE A O 1
ATOM 2747 N N . SER A 1 345 ? -43.022 5.630 13.531 1.00 51.72 345 SER A N 1
ATOM 2748 C CA . SER A 1 345 ? -42.774 5.645 14.969 1.00 51.72 345 SER A CA 1
ATOM 2749 C C . SER A 1 345 ? -41.266 5.571 15.218 1.00 51.72 345 SER A C 1
ATOM 2751 O O . SER A 1 345 ? -40.611 4.686 14.674 1.00 51.72 345 SER A O 1
ATOM 2753 N N . ASN A 1 346 ? -40.750 6.481 16.047 1.00 47.41 346 ASN A N 1
ATOM 2754 C CA . ASN A 1 346 ? -39.343 6.720 16.421 1.00 47.41 346 ASN A CA 1
ATOM 2755 C C . ASN A 1 346 ? -38.493 5.503 16.876 1.00 47.41 346 ASN A C 1
ATOM 2757 O O . ASN A 1 346 ? -37.397 5.708 17.390 1.00 47.41 346 ASN A O 1
ATOM 2761 N N . GLU A 1 347 ? -38.967 4.262 16.775 1.00 47.91 347 GLU A N 1
ATOM 2762 C CA . GLU A 1 347 ? -38.410 3.142 17.538 1.00 47.91 347 GLU A CA 1
ATOM 2763 C C . GLU A 1 347 ? -37.480 2.171 16.801 1.00 47.91 347 GLU A C 1
ATOM 2765 O O . GLU A 1 347 ? -36.843 1.403 17.506 1.00 47.91 347 GLU A O 1
ATOM 2770 N N . ASP A 1 348 ? -37.280 2.200 15.475 1.00 48.41 348 ASP A N 1
ATOM 2771 C CA . ASP A 1 348 ? -36.576 1.056 14.843 1.00 48.41 348 ASP A CA 1
ATOM 2772 C C . ASP A 1 348 ? -35.449 1.337 13.845 1.00 48.41 348 ASP A C 1
ATOM 2774 O O . ASP A 1 348 ? -34.974 0.416 13.175 1.00 48.41 348 ASP A O 1
ATOM 2778 N N . TYR A 1 349 ? -34.934 2.561 13.762 1.00 53.41 349 TYR A N 1
ATOM 2779 C CA . TYR A 1 349 ? -33.884 2.849 12.792 1.00 53.41 349 TYR A CA 1
ATOM 2780 C C . TYR A 1 349 ? -32.840 3.842 13.317 1.00 53.41 349 TYR A C 1
ATOM 2782 O O . TYR A 1 349 ? -33.141 4.878 13.896 1.00 53.41 349 TYR A O 1
ATOM 2790 N N . GLY A 1 350 ? -31.577 3.426 13.226 1.00 59.44 350 GLY A N 1
ATOM 2791 C CA . GLY A 1 350 ? -30.404 4.198 13.647 1.00 59.44 350 GLY A CA 1
ATOM 2792 C C . GLY A 1 350 ? -29.259 4.028 12.653 1.00 59.44 350 GLY A C 1
ATOM 2793 O O . GLY A 1 350 ? -28.088 3.991 13.037 1.00 59.44 350 GLY A O 1
ATOM 2794 N N . GLY A 1 351 ? -29.608 3.795 11.386 1.00 63.44 351 GLY A N 1
ATOM 2795 C CA . GLY A 1 351 ? -28.668 3.536 10.301 1.00 63.44 351 GLY A CA 1
ATOM 2796 C C . GLY A 1 351 ? -28.355 4.827 9.558 1.00 63.44 351 GLY A C 1
ATOM 2797 O O . GLY A 1 351 ? -29.256 5.571 9.182 1.00 63.44 351 GLY A O 1
ATOM 2798 N N . ARG A 1 352 ? -27.072 5.123 9.324 1.00 69.44 352 ARG A N 1
ATOM 2799 C CA . ARG A 1 352 ? -26.707 6.248 8.455 1.00 69.44 352 ARG A CA 1
ATOM 2800 C C . ARG A 1 352 ? -26.854 5.828 7.001 1.00 69.44 352 ARG A C 1
ATOM 2802 O O . ARG A 1 352 ? -26.294 4.811 6.606 1.00 69.44 352 ARG A O 1
ATOM 2809 N N . VAL A 1 353 ? -27.527 6.662 6.221 1.00 74.44 353 VAL A N 1
ATOM 2810 C CA . VAL A 1 353 ? -27.774 6.450 4.797 1.00 74.44 353 VAL A CA 1
ATOM 2811 C C . VAL A 1 353 ? -27.316 7.675 4.010 1.00 74.44 353 VAL A C 1
ATOM 2813 O O . VAL A 1 353 ? -27.480 8.815 4.458 1.00 74.44 353 VAL A O 1
ATOM 2816 N N . ILE A 1 354 ? -26.696 7.439 2.854 1.00 82.44 354 ILE A N 1
ATOM 2817 C CA . ILE A 1 354 ? -26.196 8.463 1.934 1.00 82.44 354 ILE A CA 1
ATOM 2818 C C . ILE A 1 354 ? -27.021 8.408 0.652 1.00 82.44 354 ILE A C 1
ATOM 2820 O O . ILE A 1 354 ? -27.128 7.359 0.025 1.00 82.44 354 ILE A O 1
ATOM 2824 N N . PHE A 1 355 ? -27.577 9.547 0.254 1.00 84.69 355 PHE A N 1
ATOM 2825 C CA . PHE A 1 355 ? -28.358 9.704 -0.965 1.00 84.69 355 PHE A CA 1
ATOM 2826 C C . PHE A 1 355 ? -27.543 10.441 -2.023 1.00 84.69 355 PHE A C 1
ATOM 2828 O O . PHE A 1 355 ? -26.964 11.493 -1.746 1.00 84.69 355 PHE A O 1
ATOM 2835 N N . PHE A 1 356 ? -27.565 9.915 -3.244 1.00 87.56 356 PHE A N 1
ATOM 2836 C CA . PHE A 1 356 ? -27.052 10.554 -4.451 1.00 87.56 356 PHE A CA 1
ATOM 2837 C C . PHE A 1 356 ? -28.236 10.856 -5.357 1.00 87.56 356 PHE A C 1
ATOM 2839 O O . PHE A 1 356 ? -28.903 9.927 -5.808 1.00 87.56 356 PHE A O 1
ATOM 2846 N N . ILE A 1 357 ? -28.497 12.134 -5.620 1.00 90.75 357 ILE A N 1
ATOM 2847 C CA . ILE A 1 357 ? -29.583 12.572 -6.497 1.00 90.75 357 ILE A CA 1
ATOM 2848 C C . ILE A 1 357 ? -28.973 13.218 -7.734 1.00 90.75 357 ILE A C 1
ATOM 2850 O O . ILE A 1 357 ? -28.373 14.294 -7.654 1.00 90.75 357 ILE A O 1
ATOM 2854 N N . LEU A 1 358 ? -29.121 12.551 -8.873 1.00 91.44 358 LEU A N 1
ATOM 2855 C CA . LEU A 1 358 ? -28.705 13.052 -10.173 1.00 91.44 358 LEU A CA 1
ATOM 2856 C C . LEU A 1 358 ? -29.861 13.816 -10.820 1.00 91.44 358 LEU A C 1
ATOM 2858 O O . LEU A 1 358 ? -30.970 13.297 -10.940 1.00 91.44 358 LEU A O 1
ATOM 2862 N N . PHE A 1 359 ? -29.579 15.023 -11.296 1.00 91.19 359 PHE A N 1
ATOM 2863 C CA . PHE A 1 359 ? -30.516 15.873 -12.017 1.00 91.19 359 PHE A CA 1
ATOM 2864 C C . PHE A 1 359 ? -30.005 16.203 -13.414 1.00 91.19 359 PHE A C 1
ATOM 2866 O O . PHE A 1 359 ? -28.801 16.387 -13.622 1.00 91.19 359 PHE A O 1
ATOM 2873 N N . ASN A 1 360 ? -30.937 16.396 -14.344 1.00 90.38 360 ASN A N 1
ATOM 2874 C CA . ASN A 1 360 ? -30.639 16.975 -15.651 1.00 90.38 360 ASN A CA 1
ATOM 2875 C C . ASN A 1 360 ? -30.499 18.514 -15.585 1.00 90.38 360 ASN A C 1
ATOM 2877 O O . ASN A 1 360 ? -30.596 19.156 -14.530 1.00 90.38 360 ASN A O 1
ATOM 2881 N N . ASN A 1 361 ? -30.305 19.137 -16.746 1.00 87.12 361 ASN A N 1
ATOM 2882 C CA . ASN A 1 361 ? -30.161 20.584 -16.892 1.00 87.12 361 ASN A CA 1
ATOM 2883 C C . ASN A 1 361 ? -31.449 21.384 -16.592 1.00 87.12 361 ASN A C 1
ATOM 2885 O O . ASN A 1 361 ? -31.376 22.610 -16.494 1.00 87.12 361 ASN A O 1
ATOM 2889 N N . MET A 1 362 ? -32.594 20.725 -16.412 1.00 88.62 362 MET A N 1
ATOM 2890 C CA . MET A 1 362 ? -33.866 21.323 -15.996 1.00 88.62 362 MET A CA 1
ATOM 2891 C C . MET A 1 362 ? -34.178 21.075 -14.513 1.00 88.62 362 MET A C 1
ATOM 2893 O O . MET A 1 362 ? -35.266 21.415 -14.062 1.00 88.62 362 MET A O 1
ATOM 2897 N N . LEU A 1 363 ? -33.227 20.523 -13.745 1.00 88.62 363 LEU A N 1
ATOM 2898 C CA . LEU A 1 363 ? -33.401 20.148 -12.334 1.00 88.62 363 LEU A CA 1
ATOM 2899 C C . LEU A 1 363 ? -34.487 19.084 -12.103 1.00 88.62 363 LEU A C 1
ATOM 2901 O O . LEU A 1 363 ? -35.052 19.000 -11.014 1.00 88.62 363 LEU A O 1
ATOM 2905 N N . GLN A 1 364 ? -34.754 18.249 -13.108 1.00 90.56 364 GLN A N 1
ATOM 2906 C CA . GLN A 1 364 ? -35.586 17.058 -12.948 1.00 90.56 364 GLN A CA 1
ATOM 2907 C C . GLN A 1 364 ? -34.725 15.908 -12.443 1.00 90.56 364 GLN A C 1
ATOM 2909 O O . GLN A 1 364 ? -33.621 15.694 -12.961 1.00 90.56 364 GLN A O 1
ATOM 2914 N N . VAL A 1 365 ? -35.235 15.163 -11.464 1.00 91.38 365 VAL A N 1
ATOM 2915 C CA . VAL A 1 365 ? -34.556 13.986 -10.914 1.00 91.38 365 VAL A CA 1
ATOM 2916 C C . VAL A 1 365 ? -34.476 12.917 -12.003 1.00 91.38 365 VAL A C 1
ATOM 2918 O O . VAL A 1 365 ? -35.483 12.531 -12.584 1.00 91.38 365 VAL A O 1
ATOM 2921 N N . GLN A 1 366 ? -33.265 12.466 -12.311 1.00 92.12 366 GLN A N 1
ATOM 2922 C CA . GLN A 1 366 ? -33.006 11.397 -13.280 1.00 92.12 366 GLN A CA 1
ATOM 2923 C C . GLN A 1 366 ? -32.705 10.081 -12.577 1.00 92.12 366 GLN A C 1
ATOM 2925 O O . GLN A 1 366 ? -33.108 9.016 -13.036 1.00 92.12 366 GLN A O 1
ATOM 2930 N N . GLU A 1 367 ? -31.995 10.152 -11.453 1.00 89.75 367 GLU A N 1
ATOM 2931 C CA . GLU A 1 367 ? -31.586 8.968 -10.720 1.00 89.75 367 GLU A CA 1
ATOM 2932 C C . GLU A 1 367 ? -31.419 9.282 -9.235 1.00 89.75 367 GLU A C 1
ATOM 2934 O O . GLU A 1 367 ? -30.860 10.316 -8.867 1.00 89.75 367 GLU A O 1
ATOM 2939 N N . ILE A 1 368 ? -31.877 8.361 -8.386 1.00 88.75 368 ILE A N 1
ATOM 2940 C CA . ILE A 1 368 ? -31.574 8.350 -6.958 1.00 88.75 368 ILE A CA 1
ATOM 2941 C C . ILE A 1 368 ? -30.863 7.041 -6.640 1.00 88.75 368 ILE A C 1
ATOM 2943 O O . ILE A 1 368 ? -31.348 5.957 -6.986 1.00 88.75 368 ILE A O 1
ATOM 2947 N N . ARG A 1 369 ? -29.714 7.148 -5.972 1.00 83.81 369 ARG A N 1
ATOM 2948 C CA . ARG A 1 369 ? -29.016 6.014 -5.364 1.00 83.81 369 ARG A CA 1
ATOM 2949 C C . ARG A 1 369 ? -28.853 6.206 -3.877 1.00 83.81 369 ARG A C 1
ATOM 2951 O O . ARG A 1 369 ? -28.757 7.333 -3.391 1.00 83.81 369 ARG A O 1
ATOM 2958 N N . VAL A 1 370 ? -28.814 5.082 -3.180 1.00 79.75 370 VAL A N 1
ATOM 2959 C CA . VAL A 1 370 ? -28.809 5.016 -1.728 1.00 79.75 370 VAL A CA 1
ATOM 2960 C C . VAL A 1 370 ? -27.679 4.093 -1.303 1.00 79.75 370 VAL A C 1
ATOM 2962 O O . VAL A 1 370 ? -27.595 2.965 -1.772 1.00 79.75 370 VAL A O 1
ATOM 2965 N N . PHE A 1 371 ? -26.800 4.585 -0.437 1.00 75.25 371 PHE A N 1
ATOM 2966 C CA . PHE A 1 371 ? -25.642 3.847 0.051 1.00 75.25 371 PHE A CA 1
ATOM 2967 C C . PHE A 1 371 ? -25.636 3.797 1.580 1.00 75.25 371 PHE A C 1
ATOM 2969 O O . PHE A 1 371 ? -25.765 4.827 2.249 1.00 75.25 371 PHE A O 1
ATOM 2976 N N . GLU A 1 372 ? -25.451 2.597 2.129 1.00 71.06 372 GLU A N 1
ATOM 2977 C CA . GLU A 1 372 ? -25.427 2.330 3.569 1.00 71.06 372 GLU A CA 1
ATOM 2978 C C . GLU A 1 372 ? -24.011 1.932 4.020 1.00 71.06 372 GLU A C 1
ATOM 2980 O O . GLU A 1 372 ? -23.615 0.775 3.884 1.00 71.06 372 GLU A O 1
ATOM 2985 N N . PRO A 1 373 ? -23.209 2.861 4.570 1.00 55.97 373 PRO A N 1
ATOM 2986 C CA . PRO A 1 373 ? -21.793 2.606 4.837 1.00 55.97 373 PRO A CA 1
ATOM 2987 C C . PRO A 1 373 ? -21.489 1.579 5.946 1.00 55.97 373 PRO A C 1
ATOM 2989 O O . PRO A 1 373 ? -20.347 1.135 6.036 1.00 55.97 373 PRO A O 1
ATOM 2992 N N . LEU A 1 374 ? -22.436 1.223 6.833 1.00 51.84 374 LEU A N 1
ATOM 2993 C CA . LEU A 1 374 ? -22.113 0.553 8.110 1.00 51.84 374 LEU A CA 1
ATOM 2994 C C . LEU A 1 374 ? -23.099 -0.536 8.600 1.00 51.84 374 LEU A C 1
ATOM 2996 O O . LEU A 1 374 ? -23.370 -0.560 9.798 1.00 51.84 374 LEU A O 1
ATOM 3000 N N . ARG A 1 375 ? -23.609 -1.477 7.781 1.00 51.84 375 ARG A N 1
ATOM 3001 C CA . ARG A 1 375 ? -24.226 -2.731 8.312 1.00 51.84 375 ARG A CA 1
ATOM 3002 C C . ARG A 1 375 ? -24.138 -3.942 7.358 1.00 51.84 375 ARG A C 1
ATOM 3004 O O . ARG A 1 375 ? -24.567 -3.821 6.221 1.00 51.84 375 ARG A O 1
ATOM 3011 N N . PRO A 1 376 ? -23.708 -5.140 7.827 1.00 39.31 376 PRO A N 1
ATOM 3012 C CA . PRO A 1 376 ? -23.857 -6.405 7.092 1.00 39.31 376 PRO A CA 1
ATOM 3013 C C . PRO A 1 376 ? -25.103 -7.240 7.463 1.00 39.31 376 PRO A C 1
ATOM 3015 O O . PRO A 1 376 ? -25.304 -8.292 6.867 1.00 39.31 376 PRO A O 1
ATOM 3018 N N . SER A 1 377 ? -25.912 -6.861 8.466 1.00 41.03 377 SER A N 1
ATOM 3019 C CA . SER A 1 377 ? -26.914 -7.793 9.041 1.00 41.03 377 SER A CA 1
ATOM 3020 C C . SER A 1 377 ? -28.312 -7.243 9.321 1.00 41.03 377 SER A C 1
ATOM 3022 O O . SER A 1 377 ? -29.208 -8.020 9.633 1.00 41.03 377 SER A O 1
ATOM 3024 N N . TYR A 1 378 ? -28.538 -5.945 9.165 1.00 42.22 378 TYR A N 1
ATOM 3025 C CA . TYR A 1 378 ? -29.884 -5.394 9.077 1.00 42.22 378 TYR A CA 1
ATOM 3026 C C . TYR A 1 378 ? -29.905 -4.596 7.797 1.00 42.22 378 TYR A C 1
ATOM 3028 O O . TYR A 1 378 ? -29.413 -3.468 7.784 1.00 42.22 378 TYR A O 1
ATOM 3036 N N . LYS A 1 379 ? -30.441 -5.202 6.731 1.00 49.12 379 LYS A N 1
ATOM 3037 C CA . LYS A 1 379 ? -30.994 -4.401 5.650 1.00 49.12 379 LYS A CA 1
ATOM 3038 C C . LYS A 1 379 ? -31.886 -3.387 6.333 1.00 49.12 379 LYS A C 1
ATOM 3040 O O . LYS A 1 379 ? -32.742 -3.774 7.140 1.00 49.12 379 LYS A O 1
ATOM 3045 N N . ALA A 1 380 ? -31.682 -2.118 6.033 1.00 51.47 380 ALA A N 1
ATOM 3046 C CA . ALA A 1 380 ? -32.809 -1.232 6.076 1.00 51.47 380 ALA A CA 1
ATOM 3047 C C . ALA A 1 380 ? -34.041 -1.986 5.538 1.00 51.47 380 ALA A C 1
ATOM 3049 O O . ALA A 1 380 ? -33.950 -2.628 4.498 1.00 51.47 380 ALA A O 1
ATOM 3050 N N . ASN A 1 381 ? -35.148 -2.014 6.281 1.00 61.69 381 ASN A N 1
ATOM 3051 C CA . ASN A 1 381 ? -36.427 -2.430 5.740 1.00 61.69 381 ASN A CA 1
ATOM 3052 C C . ASN A 1 381 ? -36.583 -1.693 4.402 1.00 61.69 381 ASN A C 1
ATOM 3054 O O . ASN A 1 381 ? -36.777 -0.481 4.414 1.00 61.69 381 ASN A O 1
ATOM 3058 N N . ASP A 1 382 ? -36.393 -2.389 3.274 1.00 65.69 382 ASP A N 1
ATOM 3059 C CA . ASP A 1 382 ? -36.283 -1.786 1.934 1.00 65.69 382 ASP A CA 1
ATOM 3060 C C . ASP A 1 382 ? -37.481 -0.837 1.682 1.00 65.69 382 ASP A C 1
ATOM 3062 O O . ASP A 1 382 ? -37.352 0.229 1.089 1.00 65.69 382 ASP A O 1
ATOM 3066 N N . LEU A 1 383 ? -38.618 -1.144 2.322 1.00 68.25 383 LEU A N 1
ATOM 3067 C CA . LEU A 1 383 ? -39.835 -0.336 2.416 1.00 68.25 383 LEU A CA 1
ATOM 3068 C C . LEU A 1 383 ? -39.652 1.099 2.946 1.00 68.25 383 LEU A C 1
ATOM 3070 O O . LEU A 1 383 ? -40.419 1.981 2.572 1.00 68.25 383 LEU A O 1
ATOM 3074 N N . VAL A 1 384 ? -38.718 1.346 3.860 1.00 73.62 384 VAL A N 1
ATOM 3075 C CA . VAL A 1 384 ? -38.431 2.667 4.438 1.00 73.62 384 VAL A CA 1
ATOM 3076 C C . VAL A 1 384 ? -37.590 3.488 3.465 1.00 73.62 384 VAL A C 1
ATOM 3078 O O . VAL A 1 384 ? -37.964 4.620 3.159 1.00 73.62 384 VAL A O 1
ATOM 3081 N N . ILE A 1 385 ? 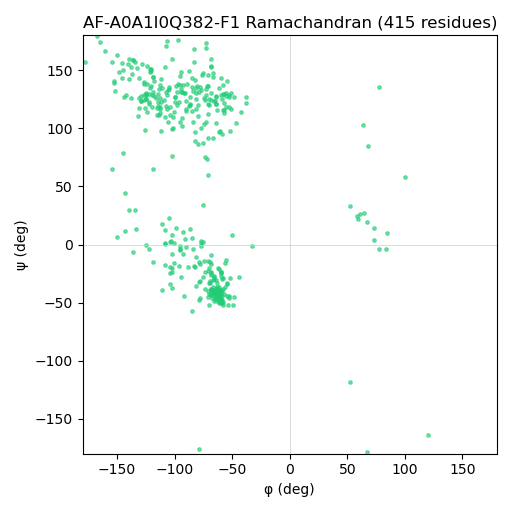-36.522 2.903 2.908 1.00 76.81 385 ILE A N 1
ATOM 3082 C CA . ILE A 1 385 ? -35.714 3.539 1.853 1.00 76.81 385 ILE A CA 1
ATOM 3083 C C . ILE A 1 385 ? -36.586 3.870 0.642 1.00 76.81 385 ILE A C 1
ATOM 3085 O O . ILE A 1 385 ? -36.531 4.991 0.143 1.00 76.81 385 ILE A O 1
ATOM 3089 N N . ASP A 1 386 ? -37.454 2.952 0.222 1.00 81.31 386 ASP A N 1
ATOM 3090 C CA . ASP A 1 386 ? -38.371 3.169 -0.897 1.00 81.31 386 ASP A CA 1
ATOM 3091 C C . ASP A 1 386 ? -39.288 4.373 -0.675 1.00 81.31 386 ASP A C 1
ATOM 3093 O O . ASP A 1 386 ? -39.577 5.122 -1.610 1.00 81.31 386 ASP A O 1
ATOM 3097 N N . LYS A 1 387 ? -39.760 4.595 0.559 1.00 81.50 387 LYS A N 1
ATOM 3098 C CA . LYS A 1 387 ? -40.572 5.778 0.862 1.00 81.50 387 LYS A CA 1
ATOM 3099 C C . LYS A 1 387 ? -39.746 7.064 0.788 1.00 81.50 387 LYS A C 1
ATOM 3101 O O . LYS A 1 387 ? -40.247 8.065 0.277 1.00 81.50 387 LYS A O 1
ATOM 3106 N N . TYR A 1 388 ? -38.493 7.032 1.239 1.00 83.81 388 TYR A N 1
ATOM 3107 C CA . TYR A 1 388 ? -37.573 8.162 1.108 1.00 83.81 388 TYR A CA 1
ATOM 3108 C C . TYR A 1 388 ? -37.268 8.502 -0.350 1.00 83.81 388 TYR A C 1
ATOM 3110 O O . TYR A 1 388 ? -37.352 9.666 -0.739 1.00 83.81 388 TYR A O 1
ATOM 3118 N N . VAL A 1 389 ? -36.974 7.490 -1.168 1.00 86.50 389 VAL A N 1
ATOM 3119 C CA . VAL A 1 389 ? -36.747 7.648 -2.609 1.00 86.50 389 VAL A CA 1
ATOM 3120 C C . VAL A 1 389 ? -37.991 8.235 -3.280 1.00 86.50 389 VAL A C 1
ATOM 3122 O O . VAL A 1 389 ? -37.879 9.250 -3.961 1.00 86.50 389 VAL A O 1
ATOM 3125 N N . LYS A 1 390 ? -39.187 7.697 -2.999 1.00 87.88 390 LYS A N 1
ATOM 3126 C CA . LYS A 1 390 ? -40.457 8.222 -3.538 1.00 87.88 390 LYS A CA 1
ATOM 3127 C C . LYS A 1 390 ? -40.719 9.676 -3.167 1.00 87.88 390 LYS A C 1
ATOM 3129 O O . LYS A 1 390 ? -41.223 10.431 -3.992 1.00 87.88 390 LYS A O 1
ATOM 3134 N N . TYR A 1 391 ? -40.412 10.076 -1.934 1.00 89.31 391 TYR A N 1
ATOM 3135 C CA . TYR A 1 391 ? -40.536 11.478 -1.540 1.00 89.31 391 TYR A CA 1
ATOM 3136 C C . TYR A 1 391 ? -39.575 12.354 -2.353 1.00 89.31 391 TYR A C 1
ATOM 3138 O O . TYR A 1 391 ? -39.987 13.375 -2.896 1.00 89.31 391 TYR A O 1
ATOM 3146 N N . LEU A 1 392 ? -38.309 11.946 -2.485 1.00 89.94 392 LEU A N 1
ATOM 3147 C CA . LEU A 1 392 ? -37.301 12.699 -3.235 1.00 89.94 392 LEU A CA 1
ATOM 3148 C C . LEU A 1 392 ? -37.652 12.823 -4.726 1.00 89.94 392 LEU A C 1
ATOM 3150 O O . LEU A 1 392 ? -37.460 13.893 -5.298 1.00 89.94 392 LEU A O 1
ATOM 3154 N N . GLU A 1 393 ? -38.244 11.799 -5.341 1.00 89.06 393 GLU A N 1
ATOM 3155 C CA . GLU A 1 393 ? -38.778 11.869 -6.713 1.00 89.06 393 GLU A CA 1
ATOM 3156 C C . GLU A 1 393 ? -39.867 12.948 -6.873 1.00 89.06 393 GLU A C 1
ATOM 3158 O O . GLU A 1 393 ? -40.025 13.515 -7.950 1.00 89.06 393 GLU A O 1
ATOM 3163 N N . GLN A 1 394 ? -40.586 13.293 -5.799 1.00 88.25 394 GLN A N 1
ATOM 3164 C CA . GLN A 1 394 ? -41.659 14.299 -5.795 1.00 88.25 394 GLN A CA 1
ATOM 3165 C C . GLN A 1 394 ? -41.176 15.719 -5.466 1.00 88.25 394 GLN A C 1
ATOM 3167 O O . GLN A 1 394 ? -41.983 16.641 -5.352 1.00 88.25 394 GLN A O 1
ATOM 3172 N N . THR A 1 395 ? -39.866 15.928 -5.313 1.00 87.94 395 THR A N 1
ATOM 3173 C CA . THR A 1 395 ? -39.296 17.245 -4.972 1.00 87.94 395 THR A CA 1
ATOM 3174 C C . THR A 1 395 ? -39.014 18.133 -6.191 1.00 87.94 395 THR A C 1
ATOM 3176 O O . THR A 1 395 ? -38.336 19.157 -6.073 1.00 87.94 395 THR A O 1
ATOM 3179 N N . GLU A 1 396 ? -39.532 17.781 -7.372 1.00 84.81 396 GLU A N 1
ATOM 3180 C CA . GLU A 1 396 ? -39.404 18.607 -8.576 1.00 84.81 396 GLU A CA 1
ATOM 3181 C C . GLU A 1 396 ? -39.919 20.039 -8.351 1.00 84.81 396 GLU A C 1
ATOM 3183 O O . GLU A 1 396 ? -40.907 20.281 -7.658 1.00 84.81 396 GLU A O 1
ATOM 3188 N N . GLY A 1 397 ? -39.211 21.021 -8.915 1.00 86.75 397 GLY A N 1
ATOM 3189 C CA . GLY A 1 397 ? -39.527 22.445 -8.740 1.00 86.75 397 GLY A CA 1
ATOM 3190 C C . GLY A 1 397 ? -39.095 23.047 -7.397 1.00 86.75 397 GLY A C 1
ATOM 3191 O O . GLY A 1 397 ? -39.209 24.257 -7.218 1.00 86.75 397 GLY A O 1
ATOM 3192 N N . ARG A 1 398 ? -38.553 22.241 -6.476 1.00 91.44 398 ARG A N 1
ATOM 3193 C CA . ARG A 1 398 ? -38.050 22.698 -5.166 1.00 91.44 398 ARG A CA 1
ATOM 3194 C C . ARG A 1 398 ? -36.532 22.774 -5.072 1.00 91.44 398 ARG A C 1
ATOM 3196 O O . ARG A 1 398 ? -35.985 23.110 -4.024 1.00 91.44 398 ARG A O 1
ATOM 3203 N N . TRP A 1 399 ? -35.847 22.468 -6.167 1.00 92.75 399 TRP A N 1
ATOM 3204 C CA . TRP A 1 399 ? -34.399 22.555 -6.280 1.00 92.75 399 TRP A CA 1
ATOM 3205 C C . TRP A 1 399 ? -34.001 23.852 -6.967 1.00 92.75 399 TRP A C 1
ATOM 3207 O O . TRP A 1 399 ? -34.582 24.251 -7.974 1.00 92.75 399 TRP A O 1
ATOM 3217 N N . ILE A 1 400 ? -32.980 24.501 -6.422 1.00 89.62 400 ILE A N 1
ATOM 3218 C CA . ILE A 1 400 ? -32.445 25.770 -6.898 1.00 89.62 400 ILE A CA 1
ATOM 3219 C C . ILE A 1 400 ? -30.993 25.536 -7.300 1.00 89.62 400 ILE A C 1
ATOM 3221 O O . ILE A 1 400 ? -30.212 24.950 -6.549 1.00 89.62 400 ILE A O 1
ATOM 3225 N N . ARG A 1 401 ? -30.617 25.990 -8.496 1.00 85.94 401 ARG A N 1
ATOM 3226 C CA . ARG A 1 401 ? -29.234 25.912 -8.970 1.00 85.94 401 ARG A CA 1
ATOM 3227 C C . ARG A 1 401 ? -28.409 27.068 -8.393 1.00 85.94 401 ARG A C 1
ATOM 3229 O O . ARG A 1 401 ? -28.812 28.223 -8.502 1.00 85.94 401 ARG A O 1
ATOM 3236 N N . LYS A 1 402 ? -27.244 26.759 -7.821 1.00 78.00 402 LYS A N 1
ATOM 3237 C CA . LYS A 1 402 ? -26.191 27.737 -7.489 1.00 78.00 402 LYS A CA 1
ATOM 3238 C C . LYS A 1 402 ? -25.470 28.116 -8.789 1.00 78.00 402 LYS A C 1
ATOM 3240 O O . LYS A 1 402 ? -25.354 27.243 -9.629 1.00 78.00 402 LYS A O 1
ATOM 3245 N N . GLU A 1 403 ? -25.006 29.362 -8.945 1.00 67.25 403 GLU A N 1
ATOM 3246 C CA . GLU A 1 403 ? -24.571 30.127 -10.157 1.00 67.25 403 GLU A CA 1
ATOM 3247 C C . GLU A 1 403 ? -23.885 29.432 -11.376 1.00 67.25 403 GLU A C 1
ATOM 3249 O O . GLU A 1 403 ? -23.601 30.080 -12.382 1.00 67.25 403 GLU A O 1
ATOM 3254 N N . ASN A 1 404 ? -23.639 28.128 -11.359 1.00 62.38 404 ASN A N 1
ATOM 3255 C CA . ASN A 1 404 ? -23.052 27.324 -12.421 1.00 62.38 404 ASN A CA 1
ATOM 3256 C C . ASN A 1 404 ? -24.081 26.867 -13.488 1.00 62.38 404 ASN A C 1
ATOM 3258 O O . ASN A 1 404 ? -25.276 26.772 -13.225 1.00 62.38 404 ASN A O 1
ATOM 3262 N N . LYS A 1 405 ? -23.637 26.545 -14.712 1.00 68.50 405 LYS A N 1
ATOM 3263 C CA . LYS A 1 405 ? -24.469 26.012 -15.817 1.00 68.50 405 LYS A CA 1
ATOM 3264 C C . LYS A 1 405 ? -23.985 24.622 -16.245 1.00 68.50 405 LYS A C 1
ATOM 3266 O O . LYS A 1 405 ? -23.509 24.447 -17.362 1.00 68.50 405 LYS A O 1
ATOM 3271 N N . GLN A 1 406 ? -24.093 23.640 -15.353 1.00 78.62 406 GLN A N 1
ATOM 3272 C CA . GLN A 1 406 ? -23.763 22.250 -15.681 1.00 78.62 406 GLN A CA 1
ATOM 3273 C C . GLN A 1 406 ? -24.950 21.536 -16.334 1.00 78.62 406 GLN A C 1
ATOM 3275 O O . GLN A 1 406 ? -26.108 21.768 -15.975 1.00 78.62 406 GLN A O 1
ATOM 3280 N N . GLU A 1 407 ? -24.642 20.670 -17.300 1.00 84.62 407 GLU A N 1
ATOM 3281 C CA . GLU A 1 407 ? -25.620 19.812 -17.978 1.00 84.62 407 GLU A CA 1
ATOM 3282 C C . GLU A 1 407 ? -26.237 18.795 -17.012 1.00 84.62 407 GLU A C 1
ATOM 3284 O O . GLU A 1 407 ? -27.448 18.588 -17.011 1.00 84.62 407 GLU A O 1
ATOM 3289 N N . TRP A 1 408 ? -25.409 18.247 -16.126 1.00 87.94 408 TRP A N 1
ATOM 3290 C CA . TRP A 1 408 ? -25.803 17.336 -15.062 1.00 87.94 408 TRP A CA 1
ATOM 3291 C C . TRP A 1 408 ? -25.485 17.958 -13.711 1.00 87.94 408 TRP A C 1
ATOM 3293 O O . TRP A 1 408 ? -24.450 18.604 -13.547 1.00 87.94 408 TRP A O 1
ATOM 3303 N N . ASN A 1 409 ? -26.378 17.774 -12.742 1.00 88.38 409 ASN A N 1
ATOM 3304 C CA . ASN A 1 409 ? -26.188 18.262 -11.381 1.00 88.38 409 ASN A CA 1
ATOM 3305 C C . ASN A 1 409 ? -26.317 17.085 -10.417 1.00 88.38 409 ASN A C 1
ATOM 3307 O O . ASN A 1 409 ? -27.199 16.250 -10.583 1.00 88.38 409 ASN A O 1
ATOM 3311 N N . LEU A 1 410 ? -25.451 17.020 -9.412 1.00 87.75 410 LEU A N 1
ATOM 3312 C CA . LEU A 1 410 ? -25.452 15.949 -8.420 1.00 87.75 410 LEU A CA 1
ATOM 3313 C C . LEU A 1 410 ? -25.621 16.566 -7.034 1.00 87.75 410 LEU A C 1
ATOM 3315 O O . LEU A 1 410 ? -24.816 17.411 -6.646 1.00 87.75 410 LEU A O 1
ATOM 3319 N N . TYR A 1 411 ? -26.647 16.151 -6.298 1.00 86.81 411 TYR A N 1
ATOM 3320 C CA . TYR A 1 411 ? -26.812 16.489 -4.886 1.00 86.81 411 TYR A CA 1
ATOM 3321 C C . TYR A 1 411 ? -26.518 15.266 -4.031 1.00 86.81 411 TYR A C 1
ATOM 3323 O O . TYR A 1 411 ? -27.075 14.195 -4.272 1.00 86.81 411 TYR A O 1
ATOM 3331 N N . ILE A 1 412 ? -25.645 15.426 -3.041 1.00 84.75 412 ILE A N 1
ATOM 3332 C CA . ILE A 1 412 ? -25.243 14.345 -2.148 1.00 84.75 412 ILE A CA 1
ATOM 3333 C C . ILE A 1 412 ? -25.496 14.786 -0.717 1.00 84.75 412 ILE A C 1
ATOM 3335 O O . ILE A 1 412 ? -25.002 15.827 -0.283 1.00 84.75 412 ILE A O 1
ATOM 3339 N N . PHE A 1 413 ? -26.248 13.987 0.033 1.00 80.44 413 PHE A N 1
ATOM 3340 C CA . PHE A 1 413 ? -26.455 14.237 1.453 1.00 80.44 413 PHE A CA 1
ATOM 3341 C C . PHE A 1 413 ? -26.561 12.935 2.238 1.00 80.44 413 PHE A C 1
ATOM 3343 O O . PHE A 1 413 ? -26.928 11.890 1.708 1.00 80.44 413 PHE A O 1
ATOM 3350 N N . SER A 1 414 ? -26.255 13.015 3.530 1.00 78.62 414 SER A N 1
ATOM 3351 C CA . SER A 1 414 ? -26.413 11.908 4.466 1.00 78.62 414 SER A CA 1
ATOM 3352 C C . SER A 1 414 ? -27.399 12.266 5.571 1.00 78.62 414 SER A C 1
ATOM 3354 O O . SER A 1 414 ? -27.392 13.401 6.069 1.00 78.62 414 SER A O 1
ATOM 3356 N N . THR A 1 415 ? -28.178 11.281 6.009 1.00 71.12 415 THR A N 1
ATOM 3357 C CA . THR A 1 415 ? -29.052 11.376 7.184 1.00 71.12 415 THR A CA 1
ATOM 3358 C C . THR A 1 415 ? -29.015 10.072 7.985 1.00 71.12 415 THR A C 1
ATOM 3360 O O . THR A 1 415 ? -28.570 9.041 7.479 1.00 71.12 415 THR A O 1
ATOM 3363 N N . VAL A 1 416 ? -29.409 10.129 9.255 1.00 71.00 416 VAL A N 1
ATOM 3364 C CA . VAL A 1 416 ? -29.597 8.937 10.093 1.00 71.00 416 VAL A CA 1
ATOM 3365 C C . VAL A 1 416 ? -31.068 8.592 10.019 1.00 71.00 416 VAL A C 1
ATOM 3367 O O . VAL A 1 416 ? -31.864 9.342 10.568 1.00 71.00 416 VAL A O 1
ATOM 3370 N N . ILE A 1 417 ? -31.402 7.537 9.282 1.00 65.31 417 ILE A N 1
ATOM 3371 C CA . ILE A 1 417 ? -32.767 7.020 9.226 1.00 65.31 417 ILE A CA 1
ATOM 3372 C C . ILE A 1 417 ? -33.012 6.227 10.488 1.00 65.31 417 ILE A C 1
ATOM 3374 O O . ILE A 1 417 ? -32.138 5.375 10.819 1.00 65.31 417 ILE A O 1
#

Solvent-accessible surface area (backbone atoms only — not comparable to full-atom values): 24661 Å² total; per-residue (Å²): 120,79,74,62,56,57,55,53,55,51,51,51,50,51,52,51,50,51,54,56,61,63,65,70,72,78,74,69,75,74,78,76,68,68,57,34,37,41,39,37,39,31,66,86,82,62,87,65,100,62,77,27,39,79,78,45,38,86,83,72,50,79,42,37,47,40,81,44,61,53,63,71,62,52,51,51,54,55,53,45,63,75,66,46,52,78,37,95,57,85,65,73,40,43,30,31,40,39,39,35,20,36,97,87,40,79,74,54,55,36,23,36,19,84,60,29,25,36,49,80,96,45,37,21,43,41,51,73,65,49,54,52,52,51,52,55,53,52,70,71,45,93,66,58,80,48,79,78,81,63,85,70,81,77,49,63,72,42,50,54,52,50,50,56,48,53,60,73,44,42,60,77,45,46,66,96,55,91,33,78,56,68,44,48,38,40,39,33,33,33,29,37,67,85,14,34,40,76,45,78,46,72,52,73,40,76,85,63,81,91,61,74,76,57,64,65,39,54,52,46,49,50,49,42,47,49,72,71,43,72,45,80,58,61,90,94,44,70,63,43,73,49,78,43,42,40,30,40,59,44,71,54,77,78,84,75,78,97,65,87,79,79,90,56,76,45,62,36,65,62,70,89,57,63,67,76,76,77,89,50,82,76,45,59,52,58,34,58,74,47,72,43,70,54,103,89,43,63,45,34,35,36,74,41,60,66,36,31,34,37,30,48,100,88,68,51,79,42,83,31,51,66,57,46,45,44,46,78,64,34,69,69,42,48,53,52,48,60,52,69,75,45,96,64,75,93,81,83,64,84,47,55,38,35,41,41,38,34,21,43,69,83,57,44,78,74,44,79,48,79,47,66,89,82,68,95,84,62,76,70,62,62,71,57,56,50,52,52,52,55,53,59,68,68,45,63,88,41,62,42,75,46,101,69,90,58,65,52,42,34,37,71,53,71,51,72,69

Organism: NCBI:txid81582

Sequence (417 aa):
MIFLERNVAMRVLIIYLMLLSSLSVFSVKPQQIIDSMVIKVAPWDAVTDIGIECSNFETSIDYQVCDEQNSCAISKIVSELNRLDKSLKGGEDMRCKIIFYHSGEALWSCCIGKITTKIESEYYYTSPSLIAVIDSIVNSHQTQLRKEVIEKWDYTPSLNKVYQYLTSQSGRLYDGIEIKEDLEFTVFCNVGEDGRTTNVQFTKNRNGKDKVIPVQITSVLEEILYHEIRWAVPPKHYADWVPIKISIKSNVSKNKTGAKANDSILVDKERTERRTIFYNEEEMNSIGEGSIIEDGGIIAKYLSDSLVVYVNKAGEEIRIVPNMVCFDKGREGLIKELFSSLDISNEDYGGRVIFFILFNNMLQVQEIRVFEPLRPSYKANDLVIDKYVKYLEQTEGRWIRKENKQEWNLYIFSTVI

Secondary structure (DSSP, 8-state):
-HHHHHHHHHHHHHHHHHHHHHHSSS---------EEEEEE--TT---SS---TTTHHHHS--EEEEE--HHHHHHHHHHHHTPPB-SS----EEEEEEEEETTEEEEEEEEESSEEEETTEEEEPPHHHHHHHHHHHHHS--------------HHHHHHHHHHHHHTHHHHHTT----S-EEEEEEEEE-TTS-EEEEEEPPPTT-SS-PPPHHHHHHHHHIIIII----PPTT---EEEEEEEEE---S--SSS--PPP--EE---TTTS-S---SSHHHHTT--SEEEEETTEEEEEEEETTEEEEE-TT--EEEE-BT-EEETTHHHHHHHHHHHTS---TTS---EEEEEEEE-TT--EEEEEEE-TT-SS----HHHHHHHHHHHHT-TT-EEE-S---SSEEEEEEEE-

pLDDT: mean 71.92, std 18.76, range [24.12, 97.0]